Protein AF-0000000087672408 (afdb_homodimer)

Organism: NCBI:txid484088

Radius of gyration: 29.53 Å; Cα contacts (8 Å, |Δi|>4): 532; chains: 2; bounding box: 50×135×109 Å

Nearest PDB structures (foldseek):
  5wm9-assembly1_A  TM=6.943E-01  e=1.792E-05  Mycobacterium tuberculosis H37Rv
  4xk4-assembly2_D  TM=5.985E-01  e=1.433E-04  Escherichia coli K-12
  6mj1-assembly1_A-2  TM=5.632E-01  e=1.980E-04  Bacillus subtilis subsp. subtilis str. 168
  5nim-assembly1_A  TM=5.834E-01  e=3.447E-04  Mycobacterium tuberculosis
  5fgl-assembly1_A  TM=5.519E-01  e=1.501E-04  Pseudomonas putida S16

Solvent-accessible surface area (backbone atoms only — not comparable to full-atom values): 23145 Å² total; per-residue (Å²): 134,86,82,76,78,76,76,78,72,71,76,76,69,76,67,70,52,67,68,58,50,50,52,48,46,55,49,48,52,49,37,40,51,52,24,40,50,51,45,39,61,72,48,35,76,62,76,66,41,62,65,55,29,18,61,62,37,71,49,63,53,65,53,42,39,71,75,34,66,30,65,68,36,43,40,27,47,55,20,42,49,64,40,67,44,53,55,61,61,42,55,82,67,63,71,81,67,77,67,83,42,37,23,52,44,50,40,51,51,51,54,51,47,48,53,51,50,69,71,25,70,54,59,46,50,50,55,48,39,40,39,73,41,74,45,70,66,44,50,44,21,47,52,27,28,22,50,40,50,52,51,47,52,54,64,70,41,65,87,50,56,64,48,90,92,54,59,57,66,44,40,50,21,43,54,51,25,13,47,53,34,39,50,37,11,22,74,36,66,26,30,36,72,70,34,62,39,74,46,72,68,33,45,49,50,44,48,51,31,53,41,46,36,38,39,31,57,39,90,134,88,80,77,75,75,75,77,71,71,76,76,68,74,66,70,51,66,67,56,52,50,52,46,46,54,49,49,52,47,37,39,52,51,24,40,51,51,45,38,61,74,49,34,74,63,75,66,41,61,66,53,30,16,61,63,36,70,50,64,54,66,53,42,38,72,75,34,65,30,66,67,37,42,41,28,47,54,19,30,48,56,30,47,52,52,49,80,66,40,62,84,69,60,73,81,70,73,66,83,41,37,23,52,44,50,40,51,51,50,55,50,48,48,53,51,49,70,72,27,69,56,59,45,51,51,55,49,39,40,40,73,40,73,44,70,66,44,48,45,22,48,52,29,26,24,50,29,43,51,51,47,51,53,62,70,41,64,86,50,56,63,48,91,93,54,58,54,66,44,39,50,21,43,53,52,24,14,47,53,35,39,49,38,12,21,74,36,67,26,30,37,72,70,36,62,37,74,45,72,69,33,44,50,50,45,48,51,32,51,41,48,37,38,40,32,56,41,90

InterPro domains:
  IPR001647 DNA-binding HTH domain, TetR-type [PF00440] (32-78)
  IPR001647 DNA-binding HTH domain, TetR-type [PR00455] (32-45)
  IPR001647 DNA-binding HTH domain, TetR-type [PR00455] (53-76)
  IPR001647 DNA-binding HTH domain, TetR-type [PS50977] (26-86)
  IPR009057 Homedomain-like superfamily [SSF46689] (21-90)
  IPR036271 Tetracyclin repressor-like, C-terminal domain superfamily [SSF48498] (105-217)
  IPR050109 HTH-type, TetR-like transcriptional regulator [PTHR30055] (18-184)

Sequence (438 aa):
MPNAIAVLEKPLDGRANPEKRVRDRAGTERAILDAAKRLLAKEGFQGFGINAVARGAGCDKQLIYRYYGGLDGLVEAIGADLGGWVKERIPEDAGGMFLLTYGDLMERLIVLFIEALRDDPLMRKIVAWEISENTEQVRRLSEARAKALALWIDRMRGSLTAPKGVDAVAVNAVLIAAVQHMVLSSATSGQCAGLSLKSQKDWEKATVAVKRIVRGIYGMPNAIAVLEKPLDGRANPEKRVRDRAGTERAILDAAKRLLAKEGFQGFGINAVARGAGCDKQLIYRYYGGLDGLVEAIGADLGGWVKERIPEDAGGMFLLTYGDLMERLIVLFIEALRDDPLMRKIVAWEISENTEQVRRLSEARAKALALWIDRMRGSLTAPKGVDAVAVNAVLIAAVQHMVLSSATSGQCAGLSLKSQKDWEKATVAVKRIVRGIYG

pLDDT: mean 84.76, std 17.06, range [32.09, 98.5]

Foldseek 3Di:
DDPPPPPPPPPCPVPPDPVVVVVVLVLLVVLLLVLLLVCCLVQNCNVSALVSSCVSSVHDSVSCCVPQVGPLSSLLVNLLPLDVQCVVQVPLPPDPDPPPALLSQLLVSLVSLLVSCLPDSSVLVLLVCLVVPDDPSSVSSNVSNVVSVVVVSVVSCVPHDFDPPDDCVVVVVVSSVVSSVQSNCCVPPQADPPQGNPDPVSVVVVSVVSSVVSVVRRD/DDDPPPPPPPPCPVPPDPVVVVVVLVLLLVLLLVLLLVCCLVQNVNVSALVSSCVSSVHDSVSCCVPQVGPLSSLLVNLLVVLCLLVVQVPPPPDPPPPPAPLSQLLVSLVSLLVSCLPDSSNLVLLVCLVVPDDPSSVSSVVSNVVNNVVSSVVSCVPHDFDPPDDCVVVSVVSSVVSSVQSNCCVPPQADPPQGNPDPVSVVVVSVVSSVVSVVRRD

Secondary structure (DSSP, 8-state):
-----------------HHHHHHHHHHHHHHHHHHHHHHHHHHTTTT--HHHHHHHHTS-THHHHHHHSSHHHHHHHHHH---TTHHHHS-TT--S----SHHHHHHHHHHHHHHHHHT-HHHHHHHHHHTT---HHHHHHHHHHHHHHHHHHHHHHTT--PPTT--HHHHHHHHHHHHHHHHHHHHHHSEETTEE-SSHHHHHHHHHHHHHHHHHHH-/-----------------HHHHHHHHHHHHHHHHHHHHHHHHHHTTTT--HHHHHHHHTS-THHHHHHHSSHHHHHHHHHHHHHHHHHHHS-TT--S----SHHHHHHHHHHHHHHHHHT-HHHHHHHHHHTT---HHHHHHHHHHHHHHHHHHHHHHTT--PPTT--HHHHHHHHHHHHHHHHHHHHHHSEETTEE-SSHHHHHHHHHHHHHHHHHHH-

Structure (mmCIF, N/CA/C/O backbone):
data_AF-0000000087672408-model_v1
#
loop_
_entity.id
_entity.type
_entity.pdbx_description
1 polymer 'TetR family transcriptional regulator'
#
loop_
_atom_site.group_PDB
_atom_site.id
_atom_site.type_symbol
_atom_site.label_atom_id
_atom_site.label_alt_id
_atom_site.label_comp_id
_atom_site.label_asym_id
_atom_site.label_entity_id
_atom_site.label_seq_id
_atom_site.pdbx_PDB_ins_code
_atom_site.Cartn_x
_atom_site.Cartn_y
_atom_site.Cartn_z
_atom_site.occupancy
_atom_site.B_iso_or_equiv
_atom_site.auth_seq_id
_atom_site.auth_comp_id
_atom_site.auth_asym_id
_atom_site.auth_atom_id
_atom_site.pdbx_PDB_model_num
ATOM 1 N N . MET A 1 1 ? -21.594 -68.688 -55.156 1 32.41 1 MET A N 1
ATOM 2 C CA . MET A 1 1 ? -21.297 -68.625 -53.719 1 32.41 1 MET A CA 1
ATOM 3 C C . MET A 1 1 ? -21.188 -67.188 -53.25 1 32.41 1 MET A C 1
ATOM 5 O O . MET A 1 1 ? -20.438 -66.375 -53.844 1 32.41 1 MET A O 1
ATOM 9 N N . PRO A 1 2 ? -22.234 -66.5 -52.594 1 39.28 2 PRO A N 1
ATOM 10 C CA . PRO A 1 2 ? -22.422 -65.125 -52.219 1 39.28 2 PRO A CA 1
ATOM 11 C C . PRO A 1 2 ? -21.344 -64.625 -51.25 1 39.28 2 PRO A C 1
ATOM 13 O O . PRO A 1 2 ? -20.953 -65.312 -50.344 1 39.28 2 PRO A O 1
ATOM 16 N N . ASN A 1 3 ? -20.328 -63.844 -51.594 1 39.97 3 ASN A N 1
ATOM 17 C CA . ASN A 1 3 ? -19.234 -63.188 -50.906 1 39.97 3 ASN A CA 1
ATOM 18 C C . ASN A 1 3 ? -19.719 -62.312 -49.75 1 39.97 3 ASN A C 1
ATOM 20 O O . ASN A 1 3 ? -20.406 -61.312 -49.969 1 39.97 3 ASN A O 1
ATOM 24 N N . ALA A 1 4 ? -20.062 -62.875 -48.531 1 41.72 4 ALA A N 1
ATOM 25 C CA . ALA A 1 4 ? -20.438 -62.25 -47.281 1 41.72 4 ALA A CA 1
ATOM 26 C C . ALA A 1 4 ? -19.453 -61.156 -46.906 1 41.72 4 ALA A C 1
ATOM 28 O O . ALA A 1 4 ? -18.281 -61.406 -46.625 1 41.72 4 ALA A O 1
ATOM 29 N N . ILE A 1 5 ? -19.453 -59.969 -47.438 1 41.22 5 ILE A N 1
ATOM 30 C CA . ILE A 1 5 ? -18.703 -58.781 -47 1 41.22 5 ILE A CA 1
ATOM 31 C C . ILE A 1 5 ? -18.906 -58.594 -45.5 1 41.22 5 ILE A C 1
ATOM 33 O O . ILE A 1 5 ? -20.031 -58.344 -45.031 1 41.22 5 ILE A O 1
ATOM 37 N N . ALA A 1 6 ? -18.172 -59.281 -44.562 1 45.06 6 ALA A N 1
ATOM 38 C CA . ALA A 1 6 ? -18.109 -59.031 -43.125 1 45.06 6 ALA A CA 1
ATOM 39 C C . ALA A 1 6 ? -17.969 -57.531 -42.812 1 45.06 6 ALA A C 1
ATOM 41 O O . ALA A 1 6 ? -16.984 -56.906 -43.219 1 45.06 6 ALA A O 1
ATOM 42 N N . VAL A 1 7 ? -19.016 -56.75 -42.656 1 40.19 7 VAL A N 1
ATOM 43 C CA . VAL A 1 7 ? -19.016 -55.406 -42.125 1 40.19 7 VAL A CA 1
ATOM 44 C C . VAL A 1 7 ? -18.344 -55.406 -40.75 1 40.19 7 VAL A C 1
ATOM 46 O O . VAL A 1 7 ? -18.812 -56.062 -39.812 1 40.19 7 VAL A O 1
ATOM 49 N N . LEU A 1 8 ? -17.016 -55.469 -40.562 1 40.38 8 LEU A N 1
ATOM 50 C CA . LEU A 1 8 ? -16.297 -55.25 -39.312 1 40.38 8 LEU A CA 1
ATOM 51 C C . LEU A 1 8 ? -16.922 -54.062 -38.562 1 40.38 8 LEU A C 1
ATOM 53 O O . LEU A 1 8 ? -16.891 -52.938 -39.031 1 40.38 8 LEU A O 1
ATOM 57 N N . GLU A 1 9 ? -17.984 -54.25 -37.75 1 40.19 9 GLU A N 1
ATOM 58 C CA . GLU A 1 9 ? -18.5 -53.281 -36.844 1 40.19 9 GLU A CA 1
ATOM 59 C C . GLU A 1 9 ? -17.391 -52.688 -35.969 1 40.19 9 GLU A C 1
ATOM 61 O O . GLU A 1 9 ? -16.656 -53.438 -35.312 1 40.19 9 GLU A O 1
ATOM 66 N N . LYS A 1 10 ? -16.781 -51.594 -36.312 1 48.91 10 LYS A N 1
ATOM 67 C CA . LYS A 1 10 ? -15.961 -50.844 -35.375 1 48.91 10 LYS A CA 1
ATOM 68 C C . LYS A 1 10 ? -16.594 -50.781 -34 1 48.91 10 LYS A C 1
ATOM 70 O O . LYS A 1 10 ? -17.766 -50.406 -33.844 1 48.91 10 LYS A O 1
ATOM 75 N N . PRO A 1 11 ? -16.156 -51.625 -33.125 1 44.75 11 PRO A N 1
ATOM 76 C CA . PRO A 1 11 ? -16.766 -51.469 -31.781 1 44.75 11 PRO A CA 1
ATOM 77 C C . PRO A 1 11 ? -16.875 -50 -31.359 1 44.75 11 PRO A C 1
ATOM 79 O O . PRO A 1 11 ? -15.961 -49.219 -31.578 1 44.75 11 PRO A O 1
ATOM 82 N N . LEU A 1 12 ? -18.094 -49.406 -31.359 1 42.47 12 LEU A N 1
ATOM 83 C CA . LEU A 1 12 ? -18.406 -48.156 -30.703 1 42.47 12 LEU A CA 1
ATOM 84 C C . LEU A 1 12 ? -17.844 -48.125 -29.281 1 42.47 12 LEU A C 1
ATOM 86 O O . LEU A 1 12 ? -18.531 -48.5 -28.328 1 42.47 12 LEU A O 1
ATOM 90 N N . ASP A 1 13 ? -16.859 -48.844 -28.953 1 44.31 13 ASP A N 1
ATOM 91 C CA . ASP A 1 13 ? -16.453 -48.656 -27.562 1 44.31 13 ASP A CA 1
ATOM 92 C C . ASP A 1 13 ? -16.391 -47.188 -27.203 1 44.31 13 ASP A C 1
ATOM 94 O O . ASP A 1 13 ? -15.57 -46.438 -27.75 1 44.31 13 ASP A O 1
ATOM 98 N N . GLY A 1 14 ? -17.594 -46.438 -27.078 1 44 14 GLY A N 1
ATOM 99 C CA . GLY A 1 14 ? -17.844 -45.125 -26.531 1 44 14 GLY A CA 1
ATOM 100 C C . GLY A 1 14 ? -16.875 -44.719 -25.438 1 44 14 GLY A C 1
ATOM 101 O O . GLY A 1 14 ? -17.172 -43.875 -24.609 1 44 14 GLY A O 1
ATOM 102 N N . ARG A 1 15 ? -16.031 -45.531 -25.062 1 52.34 15 ARG A N 1
ATOM 103 C CA . ARG A 1 15 ? -15.047 -45.062 -24.109 1 52.34 15 ARG A CA 1
ATOM 104 C C . ARG A 1 15 ? -14.297 -43.844 -24.641 1 52.34 15 ARG A C 1
ATOM 106 O O . ARG A 1 15 ? -13.586 -43.938 -25.641 1 52.34 15 ARG A O 1
ATOM 113 N N . ALA A 1 16 ? -14.992 -42.781 -24.359 1 56.34 16 ALA A N 1
ATOM 114 C CA . ALA A 1 16 ? -14.32 -41.531 -24.734 1 56.34 16 ALA A CA 1
ATOM 115 C C . ALA A 1 16 ? -12.812 -41.656 -24.562 1 56.34 16 ALA A C 1
ATOM 117 O O . ALA A 1 16 ? -12.336 -42.312 -23.656 1 56.34 16 ALA A O 1
ATOM 118 N N . ASN A 1 17 ? -12.062 -41.406 -25.469 1 62.94 17 ASN A N 1
ATOM 119 C CA . ASN A 1 17 ? -10.609 -41.312 -25.516 1 62.94 17 ASN A CA 1
ATOM 120 C C . ASN A 1 17 ? -10.062 -40.562 -24.297 1 62.94 17 ASN A C 1
ATOM 122 O O . ASN A 1 17 ? -10.477 -39.438 -24 1 62.94 17 ASN A O 1
ATOM 126 N N . PRO A 1 18 ? -9.367 -41.344 -23.375 1 71.62 18 PRO A N 1
ATOM 127 C CA . PRO A 1 18 ? -8.828 -40.75 -22.156 1 71.62 18 PRO A CA 1
ATOM 128 C C . PRO A 1 18 ? -8.234 -39.344 -22.406 1 71.62 18 PRO A C 1
ATOM 130 O O . PRO A 1 18 ? -8.367 -38.469 -21.578 1 71.62 18 PRO A O 1
ATOM 133 N N . GLU A 1 19 ? -7.488 -39.188 -23.344 1 68.75 19 GLU A N 1
ATOM 134 C CA . GLU A 1 19 ? -6.922 -37.875 -23.672 1 68.75 19 GLU A CA 1
ATOM 135 C C . GLU A 1 19 ? -8.023 -36.844 -23.875 1 68.75 19 GLU A C 1
ATOM 137 O O . GLU A 1 19 ? -7.879 -35.688 -23.469 1 68.75 19 GLU A O 1
ATOM 142 N N . LYS A 1 20 ? -9.055 -37.156 -24.609 1 67 20 LYS A N 1
ATOM 143 C CA . LYS A 1 20 ? -10.18 -36.25 -24.828 1 67 20 LYS A CA 1
ATOM 144 C C . LYS A 1 20 ? -10.852 -35.875 -23.516 1 67 20 LYS A C 1
ATOM 146 O O . LYS A 1 20 ? -11.25 -34.719 -23.328 1 67 20 LYS A O 1
ATOM 151 N N . ARG A 1 21 ? -10.898 -36.844 -22.609 1 67.31 21 ARG A N 1
ATOM 152 C CA . ARG A 1 21 ? -11.508 -36.594 -21.297 1 67.31 21 ARG A CA 1
ATOM 153 C C . ARG A 1 21 ? -10.68 -35.625 -20.484 1 67.31 21 ARG A C 1
ATOM 155 O O . ARG A 1 21 ? -11.227 -34.75 -19.828 1 67.31 21 ARG A O 1
ATOM 162 N N . VAL A 1 22 ? -9.391 -35.906 -20.547 1 68.19 22 VAL A N 1
ATOM 163 C CA . VAL A 1 22 ? -8.492 -35 -19.844 1 68.19 22 VAL A CA 1
ATOM 164 C C . VAL A 1 22 ? -8.602 -33.594 -20.422 1 68.19 22 VAL A C 1
ATOM 166 O O . VAL A 1 22 ? -8.641 -32.625 -19.688 1 68.19 22 VAL A O 1
ATOM 169 N N . ARG A 1 23 ? -8.609 -33.5 -21.656 1 72.06 23 ARG A N 1
ATOM 170 C CA . ARG A 1 23 ? -8.734 -32.219 -22.328 1 72.06 23 ARG A CA 1
ATOM 171 C C . ARG A 1 23 ? -10.07 -31.547 -22.016 1 72.06 23 ARG A C 1
ATOM 173 O O . ARG A 1 23 ? -10.148 -30.344 -21.812 1 72.06 23 ARG A O 1
ATOM 180 N N . ASP A 1 24 ? -10.93 -32.375 -21.891 1 77.56 24 ASP A N 1
ATOM 181 C CA . ASP A 1 24 ? -12.266 -31.891 -21.562 1 77.56 24 ASP A CA 1
ATOM 182 C C . ASP A 1 24 ? -12.32 -31.375 -20.125 1 77.56 24 ASP A C 1
ATOM 184 O O . ASP A 1 24 ? -12.906 -30.328 -19.859 1 77.56 24 ASP A O 1
ATOM 188 N N . ARG A 1 25 ? -11.516 -32.125 -19.312 1 84.38 25 ARG A N 1
ATOM 189 C CA . ARG A 1 25 ? -11.469 -31.734 -17.906 1 84.38 25 ARG A CA 1
ATOM 190 C C . ARG A 1 25 ? -10.758 -30.391 -17.75 1 84.38 25 ARG A C 1
ATOM 192 O O . ARG A 1 25 ? -11.25 -29.5 -17.047 1 84.38 25 ARG A O 1
ATOM 199 N N . ALA A 1 26 ? -9.617 -30.344 -18.375 1 87.94 26 ALA A N 1
ATOM 200 C CA . ALA A 1 26 ? -8.836 -29.109 -18.312 1 87.94 26 ALA A CA 1
ATOM 201 C C . ALA A 1 26 ? -9.633 -27.922 -18.859 1 87.94 26 ALA A C 1
ATOM 203 O O . ALA A 1 26 ? -9.578 -26.828 -18.312 1 87.94 26 ALA A O 1
ATOM 204 N N . GLY A 1 27 ? -10.312 -28.172 -19.828 1 91.19 27 GLY A N 1
ATOM 205 C CA . GLY A 1 27 ? -11.148 -27.141 -20.406 1 91.19 27 GLY A CA 1
ATOM 206 C C . GLY A 1 27 ? -12.25 -26.656 -19.469 1 91.19 27 GLY A C 1
ATOM 207 O O . GLY A 1 27 ? -12.492 -25.453 -19.344 1 91.19 27 GLY A O 1
ATOM 208 N N . THR A 1 28 ? -12.859 -27.625 -18.875 1 92.88 28 THR A N 1
ATOM 209 C CA . THR A 1 28 ? -13.938 -27.297 -17.953 1 92.88 28 THR A CA 1
ATOM 210 C C . THR A 1 28 ? -13.398 -26.562 -16.734 1 92.88 28 THR A C 1
ATOM 212 O O . THR A 1 28 ? -14.008 -25.594 -16.266 1 92.88 28 THR A O 1
ATOM 215 N N . GLU A 1 29 ? -12.297 -27.047 -16.25 1 94.56 29 GLU A N 1
ATOM 216 C CA . GLU A 1 29 ? -11.664 -26.391 -15.125 1 94.56 29 GLU A CA 1
ATOM 217 C C . GLU A 1 29 ? -11.344 -24.922 -15.438 1 94.56 29 GLU A C 1
ATOM 219 O O . GLU A 1 29 ? -11.625 -24.031 -14.641 1 94.56 29 GLU A O 1
ATOM 224 N N . ARG A 1 30 ? -10.812 -24.719 -16.578 1 93 30 ARG A N 1
ATOM 225 C CA . ARG A 1 30 ? -10.484 -23.375 -17.016 1 93 30 ARG A CA 1
ATOM 226 C C . ARG A 1 30 ? -11.742 -22.516 -17.188 1 93 30 ARG A C 1
ATOM 228 O O . ARG A 1 30 ? -11.758 -21.344 -16.797 1 93 30 ARG A O 1
ATOM 235 N N . ALA A 1 31 ? -12.719 -23.109 -17.719 1 95.25 31 ALA A N 1
ATOM 236 C CA . ALA A 1 31 ? -13.969 -22.391 -17.906 1 95.25 31 ALA A CA 1
ATOM 237 C C . ALA A 1 31 ? -14.562 -21.953 -16.578 1 95.25 31 ALA A C 1
ATOM 239 O O . ALA A 1 31 ? -15.078 -20.844 -16.453 1 95.25 31 ALA A O 1
ATOM 240 N N . ILE A 1 32 ? -14.484 -22.828 -15.633 1 96.44 32 ILE A N 1
ATOM 241 C CA . ILE A 1 32 ? -15.008 -22.531 -14.305 1 96.44 32 ILE A CA 1
ATOM 242 C C . ILE A 1 32 ? -14.203 -21.391 -13.68 1 96.44 32 ILE A C 1
ATOM 244 O O . ILE A 1 32 ? -14.781 -20.438 -13.164 1 96.44 32 ILE A O 1
ATOM 248 N N . LEU A 1 33 ? -12.93 -21.516 -13.789 1 95.31 33 LEU A N 1
ATOM 249 C CA . LEU A 1 33 ? -12.062 -20.5 -13.203 1 95.31 33 LEU A CA 1
ATOM 250 C C . LEU A 1 33 ? -12.289 -19.156 -13.875 1 95.31 33 LEU A C 1
ATOM 252 O O . LEU A 1 33 ? -12.391 -18.125 -13.195 1 95.31 33 LEU A O 1
ATOM 256 N N . ASP A 1 34 ? -12.391 -19.141 -15.148 1 94.38 34 ASP A N 1
ATOM 257 C CA . ASP A 1 34 ? -12.602 -17.906 -15.906 1 94.38 34 ASP A CA 1
ATOM 258 C C . ASP A 1 34 ? -13.945 -17.281 -15.547 1 94.38 34 ASP A C 1
ATOM 260 O O . ASP A 1 34 ? -14.031 -16.062 -15.383 1 94.38 34 ASP A O 1
ATOM 264 N N . ALA A 1 35 ? -14.938 -18.094 -15.414 1 95.94 35 ALA A N 1
ATOM 265 C CA . ALA A 1 35 ? -16.266 -17.594 -15.039 1 95.94 35 ALA A CA 1
ATOM 266 C C . ALA A 1 35 ? -16.25 -16.984 -13.641 1 95.94 35 ALA A C 1
ATOM 268 O O . ALA A 1 35 ? -16.859 -15.945 -13.398 1 95.94 35 ALA A O 1
ATOM 269 N N . ALA A 1 36 ? -15.57 -17.688 -12.773 1 95.81 36 ALA A N 1
ATOM 270 C CA . ALA A 1 36 ? -15.461 -17.188 -11.406 1 95.81 36 ALA A CA 1
ATOM 271 C C . ALA A 1 36 ? -14.75 -15.844 -11.359 1 95.81 36 ALA A C 1
ATOM 273 O O . ALA A 1 36 ? -15.195 -14.922 -10.664 1 95.81 36 ALA A O 1
ATOM 274 N N . LYS A 1 37 ? -13.68 -15.711 -12.094 1 94.12 37 LYS A N 1
ATOM 275 C CA . LYS A 1 37 ? -12.93 -14.461 -12.156 1 94.12 37 LYS A CA 1
ATOM 276 C C . LYS A 1 37 ? -13.781 -13.336 -12.742 1 94.12 37 LYS A C 1
ATOM 278 O O . LYS A 1 37 ? -13.766 -12.211 -12.234 1 94.12 37 LYS A O 1
ATOM 283 N N . ARG A 1 38 ? -14.492 -13.641 -13.727 1 94.38 38 ARG A N 1
ATOM 284 C CA . ARG A 1 38 ? -15.375 -12.648 -14.336 1 94.38 38 ARG A CA 1
ATOM 285 C C . ARG A 1 38 ? -16.438 -12.18 -13.359 1 94.38 38 ARG A C 1
ATOM 287 O O . ARG A 1 38 ? -16.719 -10.984 -13.258 1 94.38 38 ARG A O 1
ATOM 294 N N . LEU A 1 39 ? -17.016 -13.141 -12.648 1 94.62 39 LEU A N 1
ATOM 295 C CA . LEU A 1 39 ? -18.031 -12.82 -11.664 1 94.62 39 LEU A CA 1
ATOM 296 C C . LEU A 1 39 ? -17.469 -11.953 -10.547 1 94.62 39 LEU A C 1
ATOM 298 O O . LEU A 1 39 ? -18.078 -10.969 -10.133 1 94.62 39 LEU A O 1
ATOM 302 N N . LEU A 1 40 ? -16.344 -12.352 -10.141 1 93 40 LEU A N 1
ATOM 303 C CA . LEU A 1 40 ? -15.688 -11.609 -9.07 1 93 40 LEU A CA 1
ATOM 304 C C . LEU A 1 40 ? -15.359 -10.188 -9.516 1 93 40 LEU A C 1
ATOM 306 O O . LEU A 1 40 ? -15.531 -9.234 -8.758 1 93 40 LEU A O 1
ATOM 310 N N . ALA A 1 41 ? -14.875 -10.078 -10.727 1 91.38 41 ALA A N 1
ATOM 311 C CA . ALA A 1 41 ? -14.539 -8.773 -11.289 1 91.38 41 ALA A CA 1
ATOM 312 C C . ALA A 1 41 ? -15.766 -7.879 -11.375 1 91.38 41 ALA A C 1
ATOM 314 O O . ALA A 1 41 ? -15.688 -6.68 -11.102 1 91.38 41 ALA A O 1
ATOM 315 N N . LYS A 1 42 ? -16.828 -8.453 -11.664 1 91.44 42 LYS A N 1
ATOM 316 C CA . LYS A 1 42 ? -18.047 -7.703 -11.93 1 91.44 42 LYS A CA 1
ATOM 317 C C . LYS A 1 42 ? -18.797 -7.395 -10.641 1 91.44 42 LYS A C 1
ATOM 319 O O . LYS A 1 42 ? -19.25 -6.266 -10.43 1 91.44 42 LYS A O 1
ATOM 324 N N . GLU A 1 43 ? -18.922 -8.391 -9.719 1 90.31 43 GLU A N 1
ATOM 325 C CA . GLU A 1 43 ? -19.859 -8.258 -8.602 1 90.31 43 GLU A CA 1
ATOM 326 C C . GLU A 1 43 ? -19.125 -8.281 -7.262 1 90.31 43 GLU A C 1
ATOM 328 O O . GLU A 1 43 ? -19.719 -8.031 -6.215 1 90.31 43 GLU A O 1
ATOM 333 N N . GLY A 1 44 ? -17.906 -8.531 -7.355 1 89.06 44 GLY A N 1
ATOM 334 C CA . GLY A 1 44 ? -17.234 -8.789 -6.09 1 89.06 44 GLY A CA 1
ATOM 335 C C . GLY A 1 44 ? -17.734 -10.047 -5.398 1 89.06 44 GLY A C 1
ATOM 336 O O . GLY A 1 44 ? -18.219 -10.969 -6.055 1 89.06 44 GLY A O 1
ATOM 337 N N . PHE A 1 45 ? -17.531 -10.023 -4.129 1 87.88 45 PHE A N 1
ATOM 338 C CA . PHE A 1 45 ? -17.922 -11.227 -3.406 1 87.88 45 PHE A CA 1
ATOM 339 C C . PHE A 1 45 ? -19.422 -11.203 -3.1 1 87.88 45 PHE A C 1
ATOM 341 O O . PHE A 1 45 ? -19.984 -12.211 -2.666 1 87.88 45 PHE A O 1
ATOM 348 N N . GLN A 1 46 ? -19.859 -9.906 -3.418 1 84.44 46 GLN A N 1
ATOM 349 C CA . GLN A 1 46 ? -21.312 -9.844 -3.318 1 84.44 46 GLN A CA 1
ATOM 350 C C . GLN A 1 46 ? -21.969 -10.648 -4.438 1 84.44 46 GLN A C 1
ATOM 352 O O . GLN A 1 46 ? -21.719 -10.406 -5.617 1 84.44 46 GLN A O 1
ATOM 357 N N . GLY A 1 47 ? -22.547 -11.836 -4.211 1 85.25 47 GLY A N 1
ATOM 358 C CA . GLY A 1 47 ? -23.219 -12.688 -5.188 1 85.25 47 GLY A CA 1
ATOM 359 C C . GLY A 1 47 ? -22.328 -13.805 -5.711 1 85.25 47 GLY A C 1
ATOM 360 O O . GLY A 1 47 ? -22.688 -14.477 -6.68 1 85.25 47 GLY A O 1
ATOM 361 N N . PHE A 1 48 ? -21.141 -13.703 -5.254 1 92.81 48 PHE A N 1
ATOM 362 C CA . PHE A 1 48 ? -20.219 -14.773 -5.625 1 92.81 48 PHE A CA 1
ATOM 363 C C . PHE A 1 48 ? -20.656 -16.094 -5.008 1 92.81 48 PHE A C 1
ATOM 365 O O . PHE A 1 48 ? -20.234 -16.453 -3.904 1 92.81 48 PHE A O 1
ATOM 372 N N . GLY A 1 49 ? -21.5 -16.828 -5.789 1 94.62 49 GLY A N 1
ATOM 373 C CA . GLY A 1 49 ? -22.047 -18.094 -5.324 1 94.62 49 GLY A CA 1
ATOM 374 C C . GLY A 1 49 ? -21.828 -19.234 -6.301 1 94.62 49 GLY A C 1
ATOM 375 O O . GLY A 1 49 ? -21.531 -19.016 -7.477 1 94.62 49 GLY A O 1
ATOM 376 N N . ILE A 1 50 ? -22.016 -20.375 -5.773 1 96.38 50 ILE A N 1
ATOM 377 C CA . ILE A 1 50 ? -21.766 -21.594 -6.535 1 96.38 50 ILE A CA 1
ATOM 378 C C . ILE A 1 50 ? -22.672 -21.641 -7.758 1 96.38 50 ILE A C 1
ATOM 380 O O . ILE A 1 50 ? -22.25 -22.016 -8.852 1 96.38 50 ILE A O 1
ATOM 384 N N . ASN A 1 51 ? -23.906 -21.25 -7.605 1 97.12 51 ASN A N 1
ATOM 385 C CA . ASN A 1 51 ? -24.844 -21.281 -8.711 1 97.12 51 ASN A CA 1
ATOM 386 C C . ASN A 1 51 ? -24.516 -20.234 -9.773 1 97.12 51 ASN A C 1
ATOM 388 O O . ASN A 1 51 ? -24.609 -20.516 -10.969 1 97.12 51 ASN A O 1
ATOM 392 N N . ALA A 1 52 ? -24.141 -19.172 -9.375 1 96.94 52 ALA A N 1
ATOM 393 C CA . ALA A 1 52 ? -23.797 -18.094 -10.297 1 96.94 52 ALA A CA 1
ATOM 394 C C . ALA A 1 52 ? -22.562 -18.453 -11.125 1 96.94 52 ALA A C 1
ATOM 396 O O . ALA A 1 52 ? -22.531 -18.219 -12.336 1 96.94 52 ALA A O 1
ATOM 397 N N . VAL A 1 53 ? -21.594 -19.016 -10.477 1 97.38 53 VAL A N 1
ATOM 398 C CA . VAL A 1 53 ? -20.375 -19.438 -11.172 1 97.38 53 VAL A CA 1
ATOM 399 C C . VAL A 1 53 ? -20.719 -20.547 -12.172 1 97.38 53 VAL A C 1
ATOM 401 O O . VAL A 1 53 ? -20.266 -20.516 -13.32 1 97.38 53 VAL A O 1
ATOM 404 N N . ALA A 1 54 ? -21.484 -21.5 -11.711 1 97.62 54 ALA A N 1
ATOM 405 C CA . ALA A 1 54 ? -21.875 -22.609 -12.578 1 97.62 54 ALA A CA 1
ATOM 406 C C . ALA A 1 54 ? -22.609 -22.109 -13.812 1 97.62 54 ALA A C 1
ATOM 408 O O . ALA A 1 54 ? -22.328 -22.547 -14.938 1 97.62 54 ALA A O 1
ATOM 409 N N . ARG A 1 55 ? -23.484 -21.2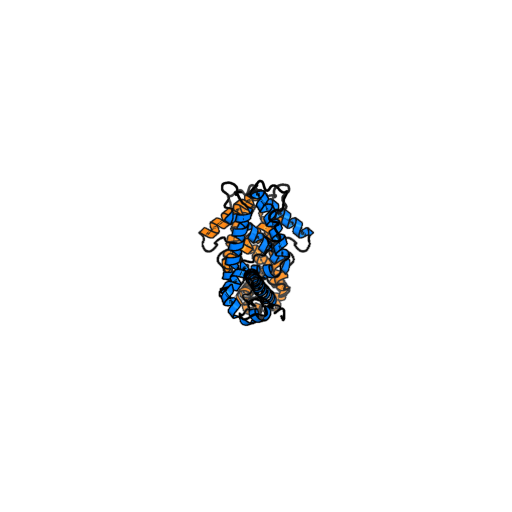03 -13.633 1 96.81 55 ARG A N 1
ATOM 410 C CA . ARG A 1 55 ? -24.219 -20.594 -14.742 1 96.81 55 ARG A CA 1
ATOM 411 C C . ARG A 1 55 ? -23.266 -19.891 -15.711 1 96.81 55 ARG A C 1
ATOM 413 O O . ARG A 1 55 ? -23.391 -20.047 -16.938 1 96.81 55 ARG A O 1
ATOM 420 N N . GLY A 1 56 ? -22.359 -19.234 -15.227 1 96.38 56 GLY A N 1
ATOM 421 C CA . GLY A 1 56 ? -21.406 -18.516 -16.047 1 96.38 56 GLY A CA 1
ATOM 422 C C . GLY A 1 56 ? -20.484 -19.438 -16.828 1 96.38 56 GLY A C 1
ATOM 423 O O . GLY A 1 56 ? -20.062 -19.125 -17.938 1 96.38 56 GLY A O 1
ATOM 424 N N . ALA A 1 57 ? -20.188 -20.547 -16.234 1 96.88 57 ALA A N 1
ATOM 425 C CA . ALA A 1 57 ? -19.281 -21.516 -16.859 1 96.88 57 ALA A CA 1
ATOM 426 C C . ALA A 1 57 ? -20.047 -22.469 -17.766 1 96.88 57 ALA A C 1
ATOM 428 O O . ALA A 1 57 ? -19.438 -23.219 -18.547 1 96.88 57 ALA A O 1
ATOM 429 N N . GLY A 1 58 ? -21.312 -22.422 -17.656 1 96.44 58 GLY A N 1
ATOM 430 C CA . GLY A 1 58 ? -22.125 -23.328 -18.453 1 96.44 58 GLY A CA 1
ATOM 431 C C . GLY A 1 58 ? -21.953 -24.781 -18.047 1 96.44 58 GLY A C 1
ATOM 432 O O . GLY A 1 58 ? -21.859 -25.656 -18.922 1 96.44 58 GLY A O 1
ATOM 433 N N . CYS A 1 59 ? -21.875 -25.016 -16.797 1 95.69 59 CYS A N 1
ATOM 434 C CA . CYS A 1 59 ? -21.656 -26.391 -16.344 1 95.69 59 CYS A CA 1
ATOM 435 C C . CYS A 1 59 ? -22.484 -26.672 -15.094 1 95.69 59 CYS A C 1
ATOM 437 O O . CYS A 1 59 ? -23.125 -25.781 -14.539 1 95.69 59 CYS A O 1
ATOM 439 N N . ASP A 1 60 ? -22.531 -27.938 -14.766 1 95.56 60 ASP A N 1
ATOM 440 C CA . ASP A 1 60 ? -23.172 -28.359 -13.516 1 95.56 60 ASP A CA 1
ATOM 441 C C . ASP A 1 60 ? -22.344 -27.938 -12.305 1 95.56 60 ASP A C 1
ATOM 443 O O . ASP A 1 60 ? -21.125 -28.062 -12.305 1 95.56 60 ASP A O 1
ATOM 447 N N . LYS A 1 61 ? -23.062 -27.453 -11.234 1 96.19 61 LYS A N 1
ATOM 448 C CA . LYS A 1 61 ? -22.375 -26.969 -10.039 1 96.19 61 LYS A CA 1
ATOM 449 C C . LYS A 1 61 ? -21.609 -28.109 -9.359 1 96.19 61 LYS A C 1
ATOM 451 O O . LYS A 1 61 ? -20.625 -27.859 -8.672 1 96.19 61 LYS A O 1
ATOM 456 N N . GLN A 1 62 ? -21.969 -29.344 -9.57 1 96.88 62 GLN A N 1
ATOM 457 C CA . GLN A 1 62 ? -21.281 -30.484 -8.992 1 96.88 62 GLN A CA 1
ATOM 458 C C . GLN A 1 62 ? -19.828 -30.562 -9.469 1 96.88 62 GLN A C 1
ATOM 460 O O . GLN A 1 62 ? -18.969 -31.078 -8.758 1 96.88 62 GLN A O 1
ATOM 465 N N . LEU A 1 63 ? -19.578 -30.016 -10.633 1 96.5 63 LEU A N 1
ATOM 466 C CA . LEU A 1 63 ? -18.234 -30.031 -11.18 1 96.5 63 LEU A CA 1
ATOM 467 C C . LEU A 1 63 ? -17.312 -29.094 -10.414 1 96.5 63 LEU A C 1
ATOM 469 O O . LEU A 1 63 ? -16.109 -29.312 -10.32 1 96.5 63 LEU A O 1
ATOM 473 N N . ILE A 1 64 ? -17.891 -28.047 -9.789 1 97.31 64 ILE A N 1
ATOM 474 C CA . ILE A 1 64 ? -17.109 -27.141 -8.961 1 97.31 64 ILE A CA 1
ATOM 475 C C . ILE A 1 64 ? -16.641 -27.844 -7.695 1 97.31 64 ILE A C 1
ATOM 477 O O . ILE A 1 64 ? -15.508 -27.688 -7.258 1 97.31 64 ILE A O 1
ATOM 481 N N . TYR A 1 65 ? -17.516 -28.672 -7.195 1 96.94 65 TYR A N 1
ATOM 482 C CA . TYR A 1 65 ? -17.141 -29.469 -6.023 1 96.94 65 TYR A CA 1
ATOM 483 C C . TYR A 1 65 ? -16.125 -30.531 -6.383 1 96.94 65 TYR A C 1
ATOM 485 O O . TYR A 1 65 ? -15.172 -30.766 -5.629 1 96.94 65 TYR A O 1
ATOM 493 N N . ARG A 1 66 ? -16.328 -31.094 -7.48 1 96.44 66 ARG A N 1
ATOM 494 C CA . ARG A 1 66 ? -15.438 -32.156 -7.918 1 96.44 66 ARG A CA 1
ATOM 495 C C . ARG A 1 66 ? -14.031 -31.625 -8.188 1 96.44 66 ARG A C 1
ATOM 497 O O . ARG A 1 66 ? -13.039 -32.219 -7.766 1 96.44 66 ARG A O 1
ATOM 504 N N . TYR A 1 67 ? -13.961 -30.484 -8.867 1 96.12 67 TYR A N 1
ATOM 505 C CA . TYR A 1 67 ? -12.68 -30 -9.359 1 96.12 67 TYR A CA 1
ATOM 506 C C . TYR A 1 67 ? -12.008 -29.094 -8.344 1 96.12 67 TYR A C 1
ATOM 508 O O . TYR A 1 67 ? -10.773 -29.062 -8.242 1 96.12 67 TYR A O 1
ATOM 516 N N . TYR A 1 68 ? -12.805 -28.359 -7.516 1 96.69 68 TYR A N 1
ATOM 517 C CA . TYR A 1 68 ? -12.211 -27.344 -6.645 1 96.69 68 TYR A CA 1
ATOM 518 C C . TYR A 1 68 ? -12.586 -27.594 -5.188 1 96.69 68 TYR A C 1
ATOM 520 O O . TYR A 1 68 ? -12.094 -26.906 -4.289 1 96.69 68 TYR A O 1
ATOM 528 N N . GLY A 1 69 ? -13.438 -28.547 -4.973 1 96.5 69 GLY A N 1
ATOM 529 C CA . GLY A 1 69 ? -13.859 -28.812 -3.607 1 96.5 69 GLY A CA 1
ATOM 530 C C . GLY A 1 69 ? -14.844 -27.781 -3.08 1 96.5 69 GLY A C 1
ATOM 531 O O . GLY A 1 69 ? -14.93 -27.562 -1.87 1 96.5 69 GLY A O 1
ATOM 532 N N . GLY A 1 70 ? -15.461 -27.016 -4.035 1 96.56 70 GLY A N 1
ATOM 533 C CA . GLY A 1 70 ? -16.438 -26.016 -3.633 1 96.56 70 GLY A CA 1
ATOM 534 C C . GLY A 1 70 ? -15.945 -24.594 -3.844 1 96.56 70 GLY A C 1
ATOM 535 O O . GLY A 1 70 ? -14.945 -24.359 -4.523 1 96.56 70 GLY A O 1
ATOM 536 N N . LEU A 1 71 ? -16.703 -23.703 -3.262 1 94.81 71 LEU A N 1
ATOM 537 C CA . LEU A 1 71 ? -16.438 -22.281 -3.498 1 94.81 71 LEU A CA 1
ATOM 538 C C . LEU A 1 71 ? -15.125 -21.859 -2.842 1 94.81 71 LEU A C 1
ATOM 540 O O . LEU A 1 71 ? -14.383 -21.062 -3.4 1 94.81 71 LEU A O 1
ATOM 544 N N . ASP A 1 72 ? -14.859 -22.469 -1.705 1 94.81 72 ASP A N 1
ATOM 545 C CA . ASP A 1 72 ? -13.633 -22.125 -1 1 94.81 72 ASP A CA 1
ATOM 546 C C . ASP A 1 72 ? -12.398 -22.516 -1.818 1 94.81 72 ASP A C 1
ATOM 548 O O . ASP A 1 72 ? -11.469 -21.719 -1.968 1 94.81 72 ASP A O 1
ATOM 552 N N . GLY A 1 73 ? -12.453 -23.656 -2.322 1 95.88 73 GLY A N 1
ATOM 553 C CA . GLY A 1 73 ? -11.367 -24.109 -3.18 1 95.88 73 GLY A CA 1
ATOM 554 C C . GLY A 1 73 ? -11.234 -23.281 -4.453 1 95.88 73 GLY A C 1
ATOM 555 O O . GLY A 1 73 ? -10.125 -23.047 -4.93 1 95.88 73 GLY A O 1
ATOM 556 N N . LEU A 1 74 ? -12.359 -22.875 -4.941 1 95.75 74 LEU A N 1
ATOM 557 C CA . LEU A 1 74 ? -12.352 -22.031 -6.141 1 95.75 74 LEU A CA 1
ATOM 558 C C . LEU A 1 74 ? -11.734 -20.672 -5.852 1 95.75 74 LEU A C 1
ATOM 560 O O . LEU A 1 74 ? -10.961 -20.156 -6.656 1 95.75 74 LEU A O 1
ATOM 564 N N . VAL A 1 75 ? -11.992 -20.141 -4.711 1 94.25 75 VAL A N 1
ATOM 565 C CA . VAL A 1 75 ? -11.414 -18.859 -4.285 1 94.25 75 VAL A CA 1
ATOM 566 C C . VAL A 1 75 ? -9.898 -19 -4.164 1 94.25 75 VAL A C 1
ATOM 568 O O . VAL A 1 75 ? -9.148 -18.125 -4.621 1 94.25 75 VAL A O 1
ATOM 571 N N . GLU A 1 76 ? -9.445 -20.078 -3.637 1 94.06 76 GLU A N 1
ATOM 572 C CA . GLU A 1 76 ? -8.016 -20.328 -3.529 1 94.06 76 GLU A CA 1
ATOM 573 C C . GLU A 1 76 ? -7.367 -20.438 -4.906 1 94.06 76 GLU A C 1
ATOM 575 O O . GLU A 1 76 ? -6.262 -19.938 -5.125 1 94.06 76 GLU A O 1
ATOM 580 N N . ALA A 1 77 ? -8.102 -21.062 -5.766 1 93.44 77 ALA A N 1
ATOM 581 C CA . ALA A 1 77 ? -7.59 -21.219 -7.125 1 93.44 77 ALA A CA 1
ATOM 582 C C . ALA A 1 77 ? -7.461 -19.875 -7.82 1 93.44 77 ALA A C 1
ATOM 584 O O . ALA A 1 77 ? -6.516 -19.641 -8.578 1 93.44 77 ALA A O 1
ATOM 585 N N . ILE A 1 78 ? -8.383 -19.016 -7.602 1 92.06 78 ILE A N 1
ATOM 586 C CA . ILE A 1 78 ? -8.289 -17.656 -8.156 1 92.06 78 ILE A CA 1
ATOM 587 C C . ILE A 1 78 ? -7.043 -16.969 -7.617 1 92.06 78 ILE A C 1
ATOM 589 O O . ILE A 1 78 ? -6.285 -16.359 -8.383 1 92.06 78 ILE A O 1
ATOM 593 N N . GLY A 1 79 ? -6.867 -17.062 -6.312 1 89.81 79 GLY A N 1
ATOM 594 C CA . GLY A 1 79 ? -5.703 -16.453 -5.691 1 89.81 79 GLY A CA 1
ATOM 595 C C . GLY A 1 79 ? -4.391 -17 -6.215 1 89.81 79 GLY A C 1
ATOM 596 O O . GLY A 1 79 ? -3.42 -16.266 -6.379 1 89.81 79 GLY A O 1
ATOM 597 N N . ALA A 1 80 ? -4.461 -18.266 -6.402 1 88.31 80 ALA A N 1
ATOM 598 C CA . ALA A 1 80 ? -3.248 -18.938 -6.852 1 88.31 80 ALA A CA 1
ATOM 599 C C . ALA A 1 80 ? -2.98 -18.656 -8.328 1 88.31 80 ALA A C 1
ATOM 601 O O . ALA A 1 80 ? -1.868 -18.875 -8.82 1 88.31 80 ALA A O 1
ATOM 602 N N . ASP A 1 81 ? -4.094 -18.344 -8.867 1 81 81 ASP A N 1
ATOM 603 C CA . ASP A 1 81 ? -3.947 -18.062 -10.297 1 81 81 ASP A CA 1
ATOM 604 C C . ASP A 1 81 ? -3.369 -16.672 -10.531 1 81 81 ASP A C 1
ATOM 606 O O . ASP A 1 81 ? -4.086 -15.758 -10.945 1 81 81 ASP A O 1
ATOM 610 N N . LEU A 1 82 ? -2.428 -16.375 -9.602 1 58 82 LEU A N 1
ATOM 611 C CA . LEU A 1 82 ? -1.666 -15.141 -9.711 1 58 82 LEU A CA 1
ATOM 612 C C . LEU A 1 82 ? -1.408 -14.781 -11.172 1 58 82 LEU A C 1
ATOM 614 O O . LEU A 1 82 ? -1.081 -13.633 -11.484 1 58 82 LEU A O 1
ATOM 618 N N . GLY A 1 83 ? -2.031 -15.148 -12.164 1 50.44 83 GLY A N 1
ATOM 619 C CA . GLY A 1 83 ? -1.738 -15.102 -13.586 1 50.44 83 GLY A CA 1
ATOM 620 C C . GLY A 1 83 ? -0.707 -16.125 -14.016 1 50.44 83 GLY A C 1
ATOM 621 O O . GLY A 1 83 ? 0.214 -16.453 -13.258 1 50.44 83 GLY A O 1
ATOM 622 N N . GLY A 1 84 ? -0.842 -17.281 -14.938 1 48.28 84 GLY A N 1
ATOM 623 C CA . GLY A 1 84 ? -0.096 -17.188 -16.188 1 48.28 84 GLY A CA 1
ATOM 624 C C . GLY A 1 84 ? 0.541 -15.82 -16.375 1 48.28 84 GLY A C 1
ATOM 625 O O . GLY A 1 84 ? 0.945 -15.477 -17.5 1 48.28 84 GLY A O 1
ATOM 626 N N . TRP A 1 85 ? 0.092 -14.906 -15.484 1 47.53 85 TRP A N 1
ATOM 627 C CA . TRP A 1 85 ? 0.45 -13.492 -15.555 1 47.53 85 TRP A CA 1
ATOM 628 C C . TRP A 1 85 ? 1.96 -13.305 -15.445 1 47.53 85 TRP A C 1
ATOM 630 O O . TRP A 1 85 ? 2.58 -12.688 -16.312 1 47.53 85 TRP A O 1
ATOM 640 N N . VAL A 1 86 ? 2.375 -13.711 -14.031 1 52.41 86 VAL A N 1
ATOM 641 C CA . VAL A 1 86 ? 3.828 -13.586 -13.992 1 52.41 86 VAL A CA 1
ATOM 642 C C . VAL A 1 86 ? 4.457 -14.586 -14.961 1 52.41 86 VAL A C 1
ATOM 644 O O . VAL A 1 86 ? 5.379 -14.25 -15.703 1 52.41 86 VAL A O 1
ATOM 647 N N . LYS A 1 87 ? 3.889 -15.727 -14.844 1 51.97 87 LYS A N 1
ATOM 648 C CA . LYS A 1 87 ? 4.449 -16.766 -15.703 1 51.97 87 LYS A CA 1
ATOM 649 C C . LYS A 1 87 ? 4.227 -16.438 -17.172 1 51.97 87 LYS A C 1
ATOM 651 O O . LYS A 1 87 ? 5.082 -16.703 -18.016 1 51.97 87 LYS A O 1
ATOM 656 N N . GLU A 1 88 ? 3.006 -16.156 -17.438 1 53.06 88 GLU A N 1
ATOM 657 C CA . GLU A 1 88 ? 2.719 -15.852 -18.828 1 53.06 88 GLU A CA 1
ATOM 658 C C . GLU A 1 88 ? 3.451 -14.586 -19.266 1 53.06 88 GLU A C 1
ATOM 660 O O . GLU A 1 88 ? 3.756 -14.414 -20.453 1 53.06 88 GLU A O 1
ATOM 665 N N . ARG A 1 89 ? 3.67 -13.844 -18.297 1 50.78 89 ARG A N 1
ATOM 666 C CA . ARG A 1 89 ? 4.293 -12.578 -18.672 1 50.78 89 ARG A CA 1
ATOM 667 C C . ARG A 1 89 ? 5.801 -12.625 -18.438 1 50.78 89 ARG A C 1
ATOM 669 O O . ARG A 1 89 ? 6.547 -11.844 -19.031 1 50.78 89 ARG A O 1
ATOM 676 N N . ILE A 1 90 ? 6.156 -13.422 -17.422 1 52.88 90 ILE A N 1
ATOM 677 C CA . ILE A 1 90 ? 7.598 -13.562 -17.234 1 52.88 90 ILE A CA 1
ATOM 678 C C . ILE A 1 90 ? 8.117 -14.734 -18.062 1 52.88 90 ILE A C 1
ATOM 680 O O . ILE A 1 90 ? 7.902 -15.898 -17.719 1 52.88 90 ILE A O 1
ATOM 684 N N . PRO A 1 91 ? 8.32 -14.5 -19.297 1 50.03 91 PRO A N 1
ATOM 685 C CA . PRO A 1 91 ? 8.852 -15.594 -20.109 1 50.03 91 PRO A CA 1
ATOM 686 C C . PRO A 1 91 ? 9.938 -16.391 -19.391 1 50.03 91 PRO A C 1
ATOM 688 O O . PRO A 1 91 ? 10.773 -15.82 -18.703 1 50.03 91 PRO A O 1
ATOM 691 N N . GLU A 1 92 ? 9.547 -17.578 -18.922 1 49.84 92 GLU A N 1
ATOM 692 C CA . GLU A 1 92 ? 10.57 -18.484 -18.391 1 49.84 92 GLU A CA 1
ATOM 693 C C . GLU A 1 92 ? 11.945 -18.156 -18.969 1 49.84 92 GLU A C 1
ATOM 695 O O . GLU A 1 92 ? 12.945 -18.203 -18.25 1 49.84 92 GLU A O 1
ATOM 700 N N . ASP A 1 93 ? 12.086 -18.703 -20.203 1 44.19 93 ASP A N 1
ATOM 701 C CA . ASP A 1 93 ? 13.312 -18.594 -21 1 44.19 93 ASP A CA 1
ATOM 702 C C . ASP A 1 93 ? 13.664 -17.125 -21.266 1 44.19 93 ASP A C 1
ATOM 704 O O . ASP A 1 93 ? 14.203 -16.797 -22.328 1 44.19 93 ASP A O 1
ATOM 708 N N . ALA A 1 94 ? 12.883 -16.281 -20.719 1 45.62 94 ALA A N 1
ATOM 709 C CA . ALA A 1 94 ? 13.383 -15.109 -21.422 1 45.62 94 ALA A CA 1
ATOM 710 C C . ALA A 1 94 ? 14.906 -15.117 -21.5 1 45.62 94 ALA A C 1
ATOM 712 O O . ALA A 1 94 ? 15.578 -15.133 -20.453 1 45.62 94 ALA A O 1
ATOM 713 N N . GLY A 1 95 ? 15.453 -15.82 -22.422 1 40.72 95 GLY A N 1
ATOM 714 C CA . GLY A 1 95 ? 16.734 -16.141 -23 1 40.72 95 GLY A CA 1
ATOM 715 C C . GLY A 1 95 ? 17.906 -15.508 -22.266 1 40.72 95 GLY A C 1
ATOM 716 O O . GLY A 1 95 ? 18.656 -16.188 -21.562 1 40.72 95 GLY A O 1
ATOM 717 N N . GLY A 1 96 ? 18.391 -14.266 -2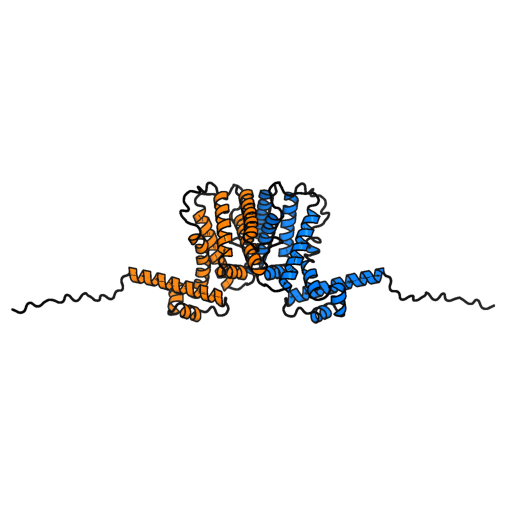2.891 1 42.91 96 GLY A N 1
ATOM 718 C CA . GLY A 1 96 ? 19.719 -13.688 -22.969 1 42.91 96 GLY A CA 1
ATOM 719 C C . GLY A 1 96 ? 20.156 -13 -21.688 1 42.91 96 GLY A C 1
ATOM 720 O O . GLY A 1 96 ? 21.234 -12.43 -21.609 1 42.91 96 GLY A O 1
ATOM 721 N N . MET A 1 97 ? 19.094 -12.602 -20.922 1 51.25 97 MET A N 1
ATOM 722 C CA . MET A 1 97 ? 19.734 -11.844 -19.844 1 51.25 97 MET A CA 1
ATOM 723 C C . MET A 1 97 ? 20.266 -12.773 -18.766 1 51.25 97 MET A C 1
ATOM 725 O O . MET A 1 97 ? 19.5 -13.523 -18.156 1 51.25 97 MET A O 1
ATOM 729 N N . PHE A 1 98 ? 21.328 -13.234 -18.906 1 58.19 98 PHE A N 1
ATOM 730 C CA . PHE A 1 98 ? 22.125 -13.93 -17.891 1 58.19 98 PHE A CA 1
ATOM 731 C C . PHE A 1 98 ? 21.922 -13.289 -16.516 1 58.19 98 PHE A C 1
ATOM 733 O O . PHE A 1 98 ? 22.297 -12.133 -16.312 1 58.19 98 PHE A O 1
ATOM 740 N N . LEU A 1 99 ? 20.75 -13.703 -15.734 1 74 99 LEU A N 1
ATOM 741 C CA . LEU A 1 99 ? 20.656 -13.289 -14.336 1 74 99 LEU A CA 1
ATOM 742 C C . LEU A 1 99 ? 21.828 -13.859 -13.523 1 74 99 LEU A C 1
ATOM 744 O O . LEU A 1 99 ? 21.938 -15.078 -13.375 1 74 99 LEU A O 1
ATOM 748 N N . LEU A 1 100 ? 22.703 -12.969 -13.219 1 79.69 100 LEU A N 1
ATOM 749 C CA . LEU A 1 100 ? 23.938 -13.391 -12.555 1 79.69 100 LEU A CA 1
ATOM 750 C C . LEU A 1 100 ? 23.781 -13.352 -11.039 1 79.69 100 LEU A C 1
ATOM 752 O O . LEU A 1 100 ? 24.453 -14.102 -10.32 1 79.69 100 LEU A O 1
ATOM 756 N N . THR A 1 101 ? 22.891 -12.461 -10.633 1 90.94 101 THR A N 1
ATOM 757 C CA . THR A 1 101 ? 22.766 -12.305 -9.188 1 90.94 101 THR A CA 1
ATOM 758 C C . THR A 1 101 ? 21.297 -12.266 -8.766 1 90.94 101 THR A C 1
ATOM 760 O O . THR A 1 101 ? 20.406 -12.125 -9.602 1 90.94 101 THR A O 1
ATOM 763 N N . TYR A 1 102 ? 21.078 -12.445 -7.555 1 92.88 102 TYR A N 1
ATOM 764 C CA . TYR A 1 102 ? 19.734 -12.297 -6.988 1 92.88 102 TYR A CA 1
ATOM 765 C C . TYR A 1 102 ? 19.188 -10.898 -7.23 1 92.88 102 TYR A C 1
ATOM 767 O O . TYR A 1 102 ? 17.984 -10.727 -7.469 1 92.88 102 TYR A O 1
ATOM 775 N N . GLY A 1 103 ? 20.062 -9.922 -7.223 1 93.06 103 GLY A N 1
ATOM 776 C CA . GLY A 1 103 ? 19.672 -8.547 -7.523 1 93.06 103 GLY A CA 1
ATOM 777 C C . GLY A 1 103 ? 19.156 -8.375 -8.938 1 93.06 103 GLY A C 1
ATOM 778 O O . GLY A 1 103 ? 18.141 -7.703 -9.156 1 93.06 103 GLY A O 1
ATOM 779 N N . ASP A 1 104 ? 19.844 -9.016 -9.867 1 90.88 104 ASP A N 1
ATOM 780 C CA . ASP A 1 104 ? 19.391 -8.984 -11.25 1 90.88 104 ASP A CA 1
ATOM 781 C C . ASP A 1 104 ? 17.984 -9.57 -11.383 1 90.88 104 ASP A C 1
ATOM 783 O O . ASP A 1 104 ? 17.125 -9.008 -12.078 1 90.88 104 ASP A O 1
ATOM 787 N N . LEU A 1 105 ? 17.875 -10.648 -10.719 1 88.5 105 LEU A N 1
ATOM 788 C CA . LEU A 1 105 ? 16.594 -11.344 -10.773 1 88.5 105 LEU A CA 1
ATOM 789 C C . LEU A 1 105 ? 15.469 -10.469 -10.203 1 88.5 105 LEU A C 1
ATOM 791 O O . LEU A 1 105 ? 14.445 -10.258 -10.859 1 88.5 105 LEU A O 1
ATOM 795 N N . MET A 1 106 ? 15.68 -9.914 -9.055 1 92.69 106 MET A N 1
ATOM 796 C CA . MET A 1 106 ? 14.633 -9.156 -8.375 1 92.69 106 MET A CA 1
ATOM 797 C C . MET A 1 106 ? 14.344 -7.852 -9.102 1 92.69 106 MET A C 1
ATOM 799 O O . MET A 1 106 ? 13.203 -7.387 -9.117 1 92.69 106 MET A O 1
ATOM 803 N N . GLU A 1 107 ? 15.344 -7.258 -9.672 1 93.06 107 GLU A N 1
ATOM 804 C CA . GLU A 1 107 ? 15.117 -6.078 -10.5 1 93.06 107 GLU A CA 1
ATOM 805 C C . GLU A 1 107 ? 14.172 -6.391 -11.656 1 93.06 107 GLU A C 1
ATOM 807 O O . GLU A 1 107 ? 13.227 -5.637 -11.922 1 93.06 107 GLU A O 1
ATOM 812 N N . ARG A 1 108 ? 14.43 -7.426 -12.25 1 88.75 108 ARG A N 1
ATOM 813 C CA . ARG A 1 108 ? 13.586 -7.828 -13.375 1 88.75 108 ARG A CA 1
ATOM 814 C C . ARG A 1 108 ? 12.18 -8.164 -12.906 1 88.75 108 ARG A C 1
ATOM 816 O O . ARG A 1 108 ? 11.195 -7.711 -13.5 1 88.75 108 ARG A O 1
ATOM 823 N N . LEU A 1 109 ? 12.078 -8.969 -11.898 1 87.56 109 LEU A N 1
ATOM 824 C CA . LEU A 1 109 ? 10.789 -9.438 -11.414 1 87.56 109 LEU A CA 1
ATOM 825 C C . LEU A 1 109 ? 9.93 -8.273 -10.938 1 87.56 109 LEU A C 1
ATOM 827 O O . LEU A 1 109 ? 8.711 -8.266 -11.125 1 87.56 109 LEU A O 1
ATOM 831 N N . ILE A 1 110 ? 10.523 -7.316 -10.32 1 92 110 ILE A N 1
ATOM 832 C CA . ILE A 1 110 ? 9.75 -6.223 -9.75 1 92 110 ILE A CA 1
ATOM 833 C C . ILE A 1 110 ? 9.172 -5.359 -10.867 1 92 110 ILE A C 1
ATOM 835 O O . ILE A 1 110 ? 8.055 -4.852 -10.758 1 92 110 ILE A O 1
ATOM 839 N N . VAL A 1 111 ? 9.945 -5.148 -11.945 1 91.38 111 VAL A N 1
ATOM 840 C CA . VAL A 1 111 ? 9.461 -4.395 -13.094 1 91.38 111 VAL A CA 1
ATOM 841 C C . VAL A 1 111 ? 8.281 -5.125 -13.734 1 91.38 111 VAL A C 1
ATOM 843 O O . VAL A 1 111 ? 7.258 -4.512 -14.039 1 91.38 111 VAL A O 1
ATOM 846 N N . LEU A 1 112 ? 8.445 -6.375 -13.828 1 86.69 112 LEU A N 1
ATOM 847 C CA . LEU A 1 112 ? 7.367 -7.188 -14.391 1 86.69 112 LEU A CA 1
ATOM 848 C C . LEU A 1 112 ? 6.137 -7.156 -13.492 1 86.69 112 LEU A C 1
ATOM 850 O O . LEU A 1 112 ? 5.008 -7.109 -13.984 1 86.69 112 LEU A O 1
ATOM 854 N N . PHE A 1 113 ? 6.363 -7.156 -12.234 1 88.81 113 PHE A N 1
ATOM 855 C CA . PHE A 1 113 ? 5.27 -7.105 -11.266 1 88.81 113 PHE A CA 1
ATOM 856 C C . PHE A 1 113 ? 4.52 -5.785 -11.367 1 88.81 113 PHE A C 1
ATOM 858 O O . PHE A 1 113 ? 3.285 -5.766 -11.359 1 88.81 113 PHE A O 1
ATOM 865 N N . ILE A 1 114 ? 5.238 -4.711 -11.508 1 93.94 114 ILE A N 1
ATOM 866 C CA . ILE A 1 114 ? 4.617 -3.4 -11.656 1 93.94 114 ILE A CA 1
ATOM 867 C C . ILE A 1 114 ? 3.709 -3.398 -12.883 1 93.94 114 ILE A C 1
ATOM 869 O O . ILE A 1 114 ? 2.537 -3.021 -12.797 1 93.94 114 ILE A O 1
ATOM 873 N N . GLU A 1 115 ? 4.203 -3.828 -13.992 1 90.5 115 GLU A N 1
ATOM 874 C CA . GLU A 1 115 ? 3.461 -3.82 -15.25 1 90.5 115 GLU A CA 1
ATOM 875 C C . GLU A 1 115 ? 2.238 -4.73 -15.18 1 90.5 115 GLU A C 1
ATOM 877 O O . GLU A 1 115 ? 1.145 -4.348 -15.594 1 90.5 115 GLU A O 1
ATOM 882 N N . ALA A 1 116 ? 2.447 -5.879 -14.648 1 87.25 116 ALA A N 1
ATOM 883 C CA . ALA A 1 116 ? 1.364 -6.852 -14.555 1 87.25 116 ALA A CA 1
ATOM 884 C C . ALA A 1 116 ? 0.22 -6.324 -13.695 1 87.25 116 ALA A C 1
ATOM 886 O O . ALA A 1 116 ? -0.951 -6.461 -14.055 1 87.25 116 ALA A O 1
ATOM 887 N N . LEU A 1 117 ? 0.56 -5.773 -12.609 1 91.31 117 LEU A N 1
ATOM 888 C CA . LEU A 1 117 ? -0.466 -5.281 -11.703 1 91.31 117 LEU A CA 1
ATOM 889 C C . LEU A 1 117 ? -1.175 -4.062 -12.281 1 91.31 117 LEU A C 1
ATOM 891 O O . LEU A 1 117 ? -2.393 -3.928 -12.148 1 91.31 117 LEU A O 1
ATOM 895 N N . ARG A 1 118 ? -0.427 -3.205 -12.906 1 92.88 118 ARG A N 1
ATOM 896 C CA . ARG A 1 118 ? -1.028 -2.033 -13.539 1 92.88 118 ARG A CA 1
ATOM 897 C C . ARG A 1 118 ? -2.029 -2.439 -14.609 1 92.88 118 ARG A C 1
ATOM 899 O O . ARG A 1 118 ? -3.049 -1.774 -14.805 1 92.88 118 ARG A O 1
ATOM 906 N N . ASP A 1 119 ? -1.821 -3.58 -15.219 1 89.62 119 ASP A N 1
ATOM 907 C CA . ASP A 1 119 ? -2.604 -3.975 -16.391 1 89.62 119 ASP A CA 1
ATOM 908 C C . ASP A 1 119 ? -3.705 -4.961 -16 1 89.62 119 ASP A C 1
ATOM 910 O O . ASP A 1 119 ? -4.422 -5.469 -16.875 1 89.62 119 ASP A O 1
ATOM 914 N N . ASP A 1 120 ? -3.906 -5.211 -14.781 1 89 120 ASP A N 1
ATOM 915 C CA . ASP A 1 120 ? -4.863 -6.227 -14.352 1 89 120 ASP A CA 1
ATOM 916 C C . ASP A 1 120 ? -5.852 -5.656 -13.336 1 89 120 ASP A C 1
ATOM 918 O O . ASP A 1 120 ? -5.629 -5.742 -12.125 1 89 120 ASP A O 1
ATOM 922 N N . PRO A 1 121 ? -6.984 -5.25 -13.797 1 91.38 121 PRO A N 1
ATOM 923 C CA . PRO A 1 121 ? -7.957 -4.617 -12.906 1 91.38 121 PRO A CA 1
ATOM 924 C C . PRO A 1 121 ? -8.5 -5.578 -11.852 1 91.38 121 PRO A C 1
ATOM 926 O O . PRO A 1 121 ? -8.812 -5.156 -10.734 1 91.38 121 PRO A O 1
ATOM 929 N N . LEU A 1 122 ? -8.648 -6.82 -12.203 1 89.75 122 LEU A N 1
ATOM 930 C CA . LEU A 1 122 ? -9.148 -7.766 -11.211 1 89.75 122 LEU A CA 1
ATOM 931 C C . LEU A 1 122 ? -8.133 -7.965 -10.086 1 89.75 122 LEU A C 1
ATOM 933 O O . LEU A 1 122 ? -8.5 -7.977 -8.914 1 89.75 122 LEU A O 1
ATOM 937 N N . MET A 1 123 ? -6.906 -8.078 -10.469 1 89.62 123 MET A N 1
ATOM 938 C CA . MET A 1 123 ? -5.879 -8.258 -9.445 1 89.62 123 MET A CA 1
ATOM 939 C C . MET A 1 123 ? -5.785 -7.031 -8.547 1 89.62 123 MET A C 1
ATOM 941 O O . MET A 1 123 ? -5.59 -7.156 -7.34 1 89.62 123 MET A O 1
ATOM 945 N N . ARG A 1 124 ? -5.895 -5.871 -9.148 1 92.25 124 ARG A N 1
ATOM 946 C CA . ARG A 1 124 ? -5.891 -4.66 -8.336 1 92.25 124 ARG A CA 1
ATOM 947 C C . ARG A 1 124 ? -7.055 -4.66 -7.352 1 92.25 124 ARG A C 1
ATOM 949 O O . ARG A 1 124 ? -6.895 -4.266 -6.191 1 92.25 124 ARG A O 1
ATOM 956 N N . LYS A 1 125 ? -8.156 -5.102 -7.777 1 90.88 125 LYS A N 1
ATOM 957 C CA . LYS A 1 125 ? -9.32 -5.199 -6.902 1 90.88 125 LYS A CA 1
ATOM 958 C C . LYS A 1 125 ? -9.078 -6.188 -5.766 1 90.88 125 LYS A C 1
ATOM 960 O O . LYS A 1 125 ? -9.43 -5.918 -4.613 1 90.88 125 LYS A O 1
ATOM 965 N N . ILE A 1 126 ? -8.492 -7.262 -6.105 1 89.5 126 ILE A N 1
ATOM 966 C CA . ILE A 1 126 ? -8.203 -8.297 -5.125 1 89.5 126 ILE A CA 1
ATOM 967 C C . ILE A 1 126 ? -7.223 -7.762 -4.082 1 89.5 126 ILE A C 1
ATOM 969 O O . ILE A 1 126 ? -7.441 -7.914 -2.877 1 89.5 126 ILE A O 1
ATOM 973 N N . VAL A 1 127 ? -6.188 -7.129 -4.527 1 92.38 127 VAL A N 1
ATOM 974 C CA . VAL A 1 127 ? -5.195 -6.578 -3.613 1 92.38 127 VAL A CA 1
ATOM 975 C C . VAL A 1 127 ? -5.844 -5.516 -2.729 1 92.38 127 VAL A C 1
ATOM 977 O O . VAL A 1 127 ? -5.547 -5.426 -1.535 1 92.38 127 VAL A O 1
ATOM 980 N N . ALA A 1 128 ? -6.684 -4.738 -3.299 1 92.19 128 ALA A N 1
ATOM 981 C CA . ALA A 1 128 ? -7.402 -3.734 -2.52 1 92.19 128 ALA A CA 1
ATOM 982 C C . ALA A 1 128 ? -8.258 -4.387 -1.437 1 92.19 128 ALA A C 1
ATOM 984 O O . ALA A 1 128 ? -8.305 -3.906 -0.302 1 92.19 128 ALA A O 1
ATOM 985 N N . TRP A 1 129 ? -8.938 -5.469 -1.759 1 90.56 129 TRP A N 1
ATOM 986 C CA . TRP A 1 129 ? -9.734 -6.195 -0.774 1 90.56 129 TRP A CA 1
ATOM 987 C C . TRP A 1 129 ? -8.859 -6.707 0.361 1 90.56 129 TRP A C 1
ATOM 989 O O . TRP A 1 129 ? -9.25 -6.672 1.527 1 90.56 129 TRP A O 1
ATOM 999 N N . GLU A 1 130 ? -7.652 -7.098 0.032 1 90.19 130 GLU A N 1
ATOM 1000 C CA . GLU A 1 130 ? -6.73 -7.68 1.002 1 90.19 130 GLU A CA 1
ATOM 1001 C C . GLU A 1 130 ? -6.363 -6.676 2.09 1 90.19 130 GLU A C 1
ATOM 1003 O O . GLU A 1 130 ? -5.969 -7.059 3.191 1 90.19 130 GLU A O 1
ATOM 1008 N N . ILE A 1 131 ? -6.539 -5.434 1.812 1 91.69 131 ILE A N 1
ATOM 1009 C CA . ILE A 1 131 ? -6.137 -4.441 2.807 1 91.69 131 ILE A CA 1
ATOM 1010 C C . ILE A 1 131 ? -7.375 -3.732 3.354 1 91.69 131 ILE A C 1
ATOM 1012 O O . ILE A 1 131 ? -7.258 -2.811 4.164 1 91.69 131 ILE A O 1
ATOM 1016 N N . SER A 1 132 ? -8.594 -4.133 2.967 1 88.44 132 SER A N 1
ATOM 1017 C CA . SER A 1 132 ? -9.766 -3.373 3.393 1 88.44 132 SER A CA 1
ATOM 1018 C C . SER A 1 132 ? -10.836 -4.285 3.98 1 88.44 132 SER A C 1
ATOM 1020 O O . SER A 1 132 ? -11.766 -3.818 4.645 1 88.44 132 SER A O 1
ATOM 1022 N N . GLU A 1 133 ? -10.742 -5.535 3.686 1 84.94 133 GLU A N 1
ATOM 1023 C CA . GLU A 1 133 ? -11.758 -6.488 4.129 1 84.94 133 GLU A CA 1
ATOM 1024 C C . GLU A 1 133 ? -11.133 -7.637 4.918 1 84.94 133 GLU A C 1
ATOM 1026 O O . GLU A 1 133 ? -10.055 -8.125 4.562 1 84.94 133 GLU A O 1
ATOM 1031 N N . ASN A 1 134 ? -11.812 -8.016 5.934 1 86.44 134 ASN A N 1
ATOM 1032 C CA . ASN A 1 134 ? -11.344 -9.141 6.734 1 86.44 134 ASN A CA 1
ATOM 1033 C C . ASN A 1 134 ? -12.336 -10.297 6.707 1 86.44 134 ASN A C 1
ATOM 1035 O O . ASN A 1 134 ? -12.734 -10.805 7.758 1 86.44 134 ASN A O 1
ATOM 1039 N N . THR A 1 135 ? -12.68 -10.703 5.547 1 89.62 135 THR A N 1
ATOM 1040 C CA . THR A 1 135 ? -13.57 -11.852 5.395 1 89.62 135 THR A CA 1
ATOM 1041 C C . THR A 1 135 ? -12.758 -13.125 5.164 1 89.62 135 THR A C 1
ATOM 1043 O O . THR A 1 135 ? -11.586 -13.062 4.797 1 89.62 135 THR A O 1
ATOM 1046 N N . GLU A 1 136 ? -13.391 -14.141 5.414 1 90.81 136 GLU A N 1
ATOM 1047 C CA . GLU A 1 136 ? -12.742 -15.43 5.199 1 90.81 136 GLU A CA 1
ATOM 1048 C C . GLU A 1 136 ? -12.352 -15.625 3.736 1 90.81 136 GLU A C 1
ATOM 1050 O O . GLU A 1 136 ? -11.289 -16.172 3.434 1 90.81 136 GLU A O 1
ATOM 1055 N N . GLN A 1 137 ? -13.195 -15.227 2.816 1 90.94 137 GLN A N 1
ATOM 1056 C CA . GLN A 1 137 ? -12.922 -15.367 1.39 1 90.94 137 GLN A CA 1
ATOM 1057 C C . GLN A 1 137 ? -11.672 -14.578 0.988 1 90.94 137 GLN A C 1
ATOM 1059 O O . GLN A 1 137 ? -10.812 -15.094 0.267 1 90.94 137 GLN A O 1
ATOM 1064 N N . VAL A 1 138 ? -11.578 -13.438 1.49 1 90.62 138 VAL A N 1
ATOM 1065 C CA . VAL A 1 138 ? -10.438 -12.586 1.166 1 90.62 138 VAL A CA 1
ATOM 1066 C C . VAL A 1 138 ? -9.164 -13.172 1.787 1 90.62 138 VAL A C 1
ATOM 1068 O O . VAL A 1 138 ? -8.102 -13.156 1.164 1 90.62 138 VAL A O 1
ATOM 1071 N N . ARG A 1 139 ? -9.32 -13.688 2.959 1 90.25 139 ARG A N 1
ATOM 1072 C CA . ARG A 1 139 ? -8.172 -14.305 3.621 1 90.25 139 ARG A CA 1
ATOM 1073 C C . ARG A 1 139 ? -7.652 -15.5 2.828 1 90.25 139 ARG A C 1
ATOM 1075 O O . ARG A 1 139 ? -6.445 -15.633 2.617 1 90.25 139 ARG A O 1
ATOM 1082 N N . ARG A 1 140 ? -8.539 -16.266 2.412 1 90.31 140 ARG A N 1
ATOM 1083 C CA . ARG A 1 140 ? -8.18 -17.438 1.616 1 90.31 140 ARG A CA 1
ATOM 1084 C C . ARG A 1 140 ? -7.508 -17.031 0.311 1 90.31 140 ARG A C 1
ATOM 1086 O O . ARG A 1 140 ? -6.508 -17.625 -0.095 1 90.31 140 ARG A O 1
ATOM 1093 N N . LEU A 1 141 ? -8.078 -16.078 -0.29 1 90.62 141 LEU A N 1
ATOM 1094 C CA . LEU A 1 141 ? -7.527 -15.555 -1.533 1 90.62 141 LEU A CA 1
ATOM 1095 C C . LEU A 1 141 ? -6.121 -15.016 -1.316 1 90.62 141 LEU A C 1
ATOM 1097 O O . LEU A 1 141 ? -5.203 -15.336 -2.078 1 90.62 141 LEU A O 1
ATOM 1101 N N . SER A 1 142 ? -5.961 -14.297 -0.311 1 88.31 142 SER A N 1
ATOM 1102 C CA . SER A 1 142 ? -4.688 -13.656 0.004 1 88.31 142 SER A CA 1
ATOM 1103 C C . SER A 1 142 ? -3.604 -14.688 0.295 1 88.31 142 SER A C 1
ATOM 1105 O O . SER A 1 142 ? -2.477 -14.562 -0.188 1 88.31 142 SER A O 1
ATOM 1107 N N . GLU A 1 143 ? -3.938 -15.617 1.057 1 89.12 143 GLU A N 1
ATOM 1108 C CA . GLU A 1 143 ? -2.982 -16.656 1.413 1 89.12 143 GLU A CA 1
ATOM 1109 C C . GLU A 1 143 ? -2.553 -17.453 0.185 1 89.12 143 GLU A C 1
ATOM 1111 O O . GLU A 1 143 ? -1.372 -17.766 0.024 1 89.12 143 GLU A O 1
ATOM 1116 N N . ALA A 1 144 ? -3.541 -17.781 -0.61 1 90.12 144 ALA A N 1
ATOM 1117 C CA . ALA A 1 144 ? -3.234 -18.516 -1.837 1 90.12 144 ALA A CA 1
ATOM 1118 C C . ALA A 1 144 ? -2.338 -17.688 -2.758 1 90.12 144 ALA A C 1
ATOM 1120 O O . ALA A 1 144 ? -1.4 -18.219 -3.357 1 90.12 144 ALA A O 1
ATOM 1121 N N . ARG A 1 145 ? -2.658 -16.438 -2.838 1 88.69 145 ARG A N 1
ATOM 1122 C CA . ARG A 1 145 ? -1.866 -15.547 -3.676 1 88.69 145 ARG A CA 1
ATOM 1123 C C . ARG A 1 145 ? -0.443 -15.414 -3.143 1 88.69 145 ARG A C 1
ATOM 1125 O O . ARG A 1 145 ? 0.519 -15.461 -3.912 1 88.69 145 ARG A O 1
ATOM 1132 N N . ALA A 1 146 ? -0.288 -15.242 -1.881 1 86.5 146 ALA A N 1
ATOM 1133 C CA . ALA A 1 146 ? 1.027 -15.125 -1.258 1 86.5 146 ALA A CA 1
ATOM 1134 C C . ALA A 1 146 ? 1.857 -16.375 -1.485 1 86.5 146 ALA A C 1
ATOM 1136 O O . ALA A 1 146 ? 3.049 -16.297 -1.792 1 86.5 146 ALA A O 1
ATOM 1137 N N . LYS A 1 147 ? 1.225 -17.469 -1.324 1 87.44 147 LYS A N 1
ATOM 1138 C CA . LYS A 1 147 ? 1.902 -18.734 -1.539 1 87.44 147 LYS A CA 1
ATOM 1139 C C . LYS A 1 147 ? 2.338 -18.891 -2.994 1 87.44 147 LYS A C 1
ATOM 1141 O O . LYS A 1 147 ? 3.457 -19.328 -3.268 1 87.44 147 LYS A O 1
ATOM 1146 N N . ALA A 1 148 ? 1.435 -18.562 -3.863 1 86.06 148 ALA A N 1
ATOM 1147 C CA . ALA A 1 148 ? 1.753 -18.641 -5.285 1 86.06 148 ALA A CA 1
ATOM 1148 C C . ALA A 1 148 ? 2.914 -17.719 -5.641 1 86.06 148 ALA A C 1
ATOM 1150 O O . ALA A 1 148 ? 3.797 -18.094 -6.418 1 86.06 148 ALA A O 1
ATOM 1151 N N . LEU A 1 149 ? 2.959 -16.531 -5.078 1 83.56 149 LEU A N 1
ATOM 1152 C CA . LEU A 1 149 ? 4.031 -15.578 -5.316 1 83.56 149 LEU A CA 1
ATOM 1153 C C . LEU A 1 149 ? 5.359 -16.109 -4.785 1 83.56 149 LEU A C 1
ATOM 1155 O O . LEU A 1 149 ? 6.391 -15.992 -5.453 1 83.56 149 LEU A O 1
ATOM 1159 N N . ALA A 1 150 ? 5.324 -16.641 -3.662 1 84.44 150 ALA A N 1
ATOM 1160 C CA . ALA A 1 150 ? 6.523 -17.203 -3.055 1 84.44 150 ALA A CA 1
ATOM 1161 C C . ALA A 1 150 ? 7.078 -18.359 -3.9 1 84.44 150 ALA A C 1
ATOM 1163 O O . ALA A 1 150 ? 8.289 -18.438 -4.125 1 84.44 150 ALA A O 1
ATOM 1164 N N . LEU A 1 151 ? 6.195 -19.188 -4.336 1 83 151 LEU A N 1
ATOM 1165 C CA . LEU A 1 151 ? 6.605 -20.312 -5.164 1 83 151 LEU A CA 1
ATOM 1166 C C . LEU A 1 151 ? 7.172 -19.828 -6.496 1 83 151 LEU A C 1
ATOM 1168 O O . LEU A 1 151 ? 8.141 -20.391 -7.008 1 83 151 LEU A O 1
ATOM 1172 N N . TRP A 1 152 ? 6.562 -18.859 -6.977 1 79.94 152 TRP A N 1
ATOM 1173 C CA . TRP A 1 152 ? 7.043 -18.281 -8.227 1 79.94 152 TRP A CA 1
ATOM 1174 C C . TRP A 1 152 ? 8.445 -17.703 -8.055 1 79.94 152 TRP A C 1
ATOM 1176 O O . TRP A 1 152 ? 9.336 -17.984 -8.859 1 79.94 152 TRP A O 1
ATOM 1186 N N . ILE A 1 153 ? 8.703 -16.938 -7.09 1 83.56 153 ILE A N 1
ATOM 1187 C CA . ILE A 1 153 ? 10.016 -16.359 -6.816 1 83.56 153 ILE A CA 1
ATOM 1188 C C . ILE A 1 153 ? 11.039 -17.484 -6.613 1 83.56 153 ILE A C 1
ATOM 1190 O O . ILE A 1 153 ? 12.164 -17.406 -7.105 1 83.56 153 ILE A O 1
ATOM 1194 N N . ASP A 1 154 ? 10.617 -18.484 -5.938 1 84.38 154 ASP A N 1
ATOM 1195 C CA . ASP A 1 154 ? 11.492 -19.625 -5.684 1 84.38 154 ASP A CA 1
ATOM 1196 C C . ASP A 1 154 ? 11.883 -20.312 -6.984 1 84.38 154 ASP A C 1
ATOM 1198 O O . ASP A 1 154 ? 13.047 -20.688 -7.176 1 84.38 154 ASP A O 1
ATOM 1202 N N . ARG A 1 155 ? 10.938 -20.453 -7.812 1 81.06 155 ARG A N 1
ATOM 1203 C CA . ARG A 1 155 ? 11.195 -21.078 -9.102 1 81.06 155 ARG A CA 1
ATOM 1204 C C . ARG A 1 155 ? 12.125 -20.219 -9.953 1 81.06 155 ARG A C 1
ATOM 1206 O O . ARG A 1 155 ? 13.047 -20.75 -10.594 1 81.06 155 ARG A O 1
ATOM 1213 N N . MET A 1 156 ? 11.945 -18.938 -9.93 1 82 156 MET A N 1
ATOM 1214 C CA . MET A 1 156 ? 12.711 -18.031 -10.766 1 82 156 MET A CA 1
ATOM 1215 C C . MET A 1 156 ? 14.133 -17.875 -10.25 1 82 156 MET A C 1
ATOM 1217 O O . MET A 1 156 ? 15.07 -17.672 -11.031 1 82 156 MET A O 1
ATOM 1221 N N . ARG A 1 157 ? 14.289 -17.938 -8.992 1 86.06 157 ARG A N 1
ATOM 1222 C CA . ARG A 1 157 ? 15.602 -17.609 -8.438 1 86.06 157 ARG A CA 1
ATOM 1223 C C . ARG A 1 157 ? 16.594 -18.734 -8.68 1 86.06 157 ARG A C 1
ATOM 1225 O O . ARG A 1 157 ? 17.812 -18.516 -8.695 1 86.06 157 ARG A O 1
ATOM 1232 N N . GLY A 1 158 ? 16.047 -20.016 -8.914 1 82.25 158 GLY A N 1
ATOM 1233 C CA . GLY A 1 158 ? 16.984 -21.109 -9.07 1 82.25 158 GLY A CA 1
ATOM 1234 C C . GLY A 1 158 ? 17.984 -21.219 -7.938 1 82.25 158 GLY A C 1
ATOM 1235 O O . GLY A 1 158 ? 17.609 -21.281 -6.766 1 82.25 158 GLY A O 1
ATOM 1236 N N . SER A 1 159 ? 19.266 -21.062 -8.312 1 88.12 159 SER A N 1
ATOM 1237 C CA . SER A 1 159 ? 20.312 -21.219 -7.309 1 88.12 159 SER A CA 1
ATOM 1238 C C . SER A 1 159 ? 20.734 -19.859 -6.762 1 88.12 159 SER A C 1
ATOM 1240 O O . SER A 1 159 ? 21.578 -19.781 -5.859 1 88.12 159 SER A O 1
ATOM 1242 N N . LEU A 1 160 ? 20.141 -18.844 -7.273 1 90.56 160 LEU A N 1
ATOM 1243 C CA . LEU A 1 160 ? 20.516 -17.5 -6.816 1 90.56 160 LEU A CA 1
ATOM 1244 C C . LEU A 1 160 ? 20.078 -17.281 -5.375 1 90.56 160 LEU A C 1
ATOM 1246 O O . LEU A 1 160 ? 18.984 -17.719 -4.98 1 90.56 160 LEU A O 1
ATOM 1250 N N . THR A 1 161 ? 21.047 -16.672 -4.656 1 92.56 161 THR A N 1
ATOM 1251 C CA . THR A 1 161 ? 20.719 -16.359 -3.264 1 92.56 161 THR A CA 1
ATOM 1252 C C . THR A 1 161 ? 20.891 -14.875 -2.98 1 92.56 161 THR A C 1
ATOM 1254 O O . THR A 1 161 ? 21.672 -14.195 -3.643 1 92.56 161 THR A O 1
ATOM 1257 N N . ALA A 1 162 ? 20.078 -14.461 -2.033 1 94.5 162 ALA A N 1
ATOM 1258 C CA . ALA A 1 162 ? 20.25 -13.086 -1.571 1 94.5 162 ALA A CA 1
ATOM 1259 C C . ALA A 1 162 ? 21.594 -12.898 -0.896 1 94.5 162 ALA A C 1
ATOM 1261 O O . ALA A 1 162 ? 22.188 -13.859 -0.405 1 94.5 162 ALA A O 1
ATOM 1262 N N . PRO A 1 163 ? 22.078 -11.641 -0.924 1 94.88 163 PRO A N 1
ATOM 1263 C CA . PRO A 1 163 ? 23.328 -11.383 -0.218 1 94.88 163 PRO A CA 1
ATOM 1264 C C . PRO A 1 163 ? 23.266 -11.781 1.255 1 94.88 163 PRO A C 1
ATOM 1266 O O . PRO A 1 163 ? 22.188 -11.773 1.858 1 94.88 163 PRO A O 1
ATOM 1269 N N . LYS A 1 164 ? 24.484 -12.086 1.797 1 93.38 164 LYS A N 1
ATOM 1270 C CA . LYS A 1 164 ? 24.578 -12.484 3.197 1 93.38 164 LYS A CA 1
ATOM 1271 C C . LYS A 1 164 ? 24 -11.414 4.117 1 93.38 164 LYS A C 1
ATOM 1273 O O . LYS A 1 164 ? 24.25 -10.219 3.918 1 93.38 164 LYS A O 1
ATOM 1278 N N . GLY A 1 165 ? 23.188 -11.82 5.016 1 93.38 165 GLY A N 1
ATOM 1279 C CA . GLY A 1 165 ? 22.656 -10.914 6.02 1 93.38 165 GLY A CA 1
ATOM 1280 C C . GLY A 1 165 ? 21.344 -10.273 5.617 1 93.38 165 GLY A C 1
ATOM 1281 O O . GLY A 1 165 ? 20.703 -9.594 6.418 1 93.38 165 GLY A O 1
ATOM 1282 N N . VAL A 1 166 ? 20.938 -10.531 4.406 1 95.69 166 VAL A N 1
ATOM 1283 C CA . VAL A 1 166 ? 19.688 -9.938 3.951 1 95.69 166 VAL A CA 1
ATOM 1284 C C . VAL A 1 166 ? 18.547 -10.961 4.078 1 95.69 166 VAL A C 1
ATOM 1286 O O . VAL A 1 166 ? 18.656 -12.086 3.588 1 95.69 166 VAL A O 1
ATOM 1289 N N . ASP A 1 167 ? 17.531 -10.602 4.777 1 96.25 167 ASP A N 1
ATOM 1290 C CA . ASP A 1 167 ? 16.312 -11.391 4.82 1 96.25 167 ASP A CA 1
ATOM 1291 C C . ASP A 1 167 ? 15.469 -11.172 3.564 1 96.25 167 ASP A C 1
ATOM 1293 O O . ASP A 1 167 ? 14.664 -10.242 3.498 1 96.25 167 ASP A O 1
ATOM 1297 N N . ALA A 1 168 ? 15.656 -12.062 2.645 1 95.44 168 ALA A N 1
ATOM 1298 C CA . ALA A 1 168 ? 15.039 -11.891 1.332 1 95.44 168 ALA A CA 1
ATOM 1299 C C . ALA A 1 168 ? 13.516 -11.875 1.441 1 95.44 168 ALA A C 1
ATOM 1301 O O . ALA A 1 168 ? 12.836 -11.148 0.708 1 95.44 168 ALA A O 1
ATOM 1302 N N . VAL A 1 169 ? 12.977 -12.695 2.314 1 94.06 169 VAL A N 1
ATOM 1303 C CA . VAL A 1 169 ? 11.523 -12.766 2.471 1 94.06 169 VAL A CA 1
ATOM 1304 C C . VAL A 1 169 ? 10.984 -11.414 2.93 1 94.06 169 VAL A C 1
ATOM 1306 O O . VAL A 1 169 ? 10.039 -10.883 2.342 1 94.06 169 VAL A O 1
ATOM 1309 N N . ALA A 1 170 ? 11.586 -10.812 3.889 1 97.25 170 ALA A N 1
ATOM 1310 C CA . ALA A 1 170 ? 11.141 -9.531 4.43 1 97.25 170 ALA A CA 1
ATOM 1311 C C . ALA A 1 170 ? 11.352 -8.406 3.422 1 97.25 170 ALA A C 1
ATOM 1313 O O . ALA A 1 170 ? 10.461 -7.574 3.219 1 97.25 170 ALA A O 1
ATOM 1314 N N . VAL A 1 171 ? 12.508 -8.383 2.799 1 97.56 171 VAL A N 1
ATOM 1315 C CA . VAL A 1 171 ? 12.82 -7.332 1.84 1 97.56 171 VAL A CA 1
ATOM 1316 C C . VAL A 1 171 ? 11.875 -7.426 0.643 1 97.56 171 VAL A C 1
ATOM 1318 O O . VAL A 1 171 ? 11.336 -6.418 0.186 1 97.56 171 VAL A O 1
ATOM 1321 N N . ASN A 1 172 ? 11.648 -8.648 0.157 1 95.19 172 ASN A N 1
ATOM 1322 C CA . ASN A 1 172 ? 10.727 -8.828 -0.958 1 95.19 172 ASN A CA 1
ATOM 1323 C C . ASN A 1 172 ? 9.312 -8.383 -0.591 1 95.19 172 ASN A C 1
ATOM 1325 O O . ASN A 1 172 ? 8.602 -7.805 -1.416 1 95.19 172 ASN A O 1
ATOM 1329 N N . ALA A 1 173 ? 8.914 -8.672 0.609 1 96.19 173 ALA A N 1
ATOM 1330 C CA . ALA A 1 173 ? 7.594 -8.234 1.063 1 96.19 173 ALA A CA 1
ATOM 1331 C C . ALA A 1 173 ? 7.477 -6.715 1.029 1 96.19 173 ALA A C 1
ATOM 1333 O O . ALA A 1 173 ? 6.438 -6.176 0.636 1 96.19 173 ALA A O 1
ATOM 1334 N N . VAL A 1 174 ? 8.531 -6.004 1.396 1 98.12 174 VAL A N 1
ATOM 1335 C CA . VAL A 1 174 ? 8.539 -4.543 1.373 1 98.12 174 VAL A CA 1
ATOM 1336 C C . VAL A 1 174 ? 8.383 -4.047 -0.064 1 98.12 174 VAL A C 1
ATOM 1338 O O . VAL A 1 174 ? 7.59 -3.148 -0.337 1 98.12 174 VAL A O 1
ATOM 1341 N N . LEU A 1 175 ? 9.102 -4.617 -0.935 1 97.5 175 LEU A N 1
ATOM 1342 C CA . LEU A 1 175 ? 9.078 -4.215 -2.336 1 97.5 175 LEU A CA 1
ATOM 1343 C C . LEU A 1 175 ? 7.711 -4.48 -2.957 1 97.5 175 LEU A C 1
ATOM 1345 O O . LEU A 1 175 ? 7.168 -3.623 -3.658 1 97.5 175 LEU A O 1
ATOM 1349 N N . ILE A 1 176 ? 7.188 -5.637 -2.676 1 95.31 176 ILE A N 1
ATOM 1350 C CA . ILE A 1 176 ? 5.879 -6.012 -3.199 1 95.31 176 ILE A CA 1
ATOM 1351 C C . ILE A 1 176 ? 4.809 -5.078 -2.639 1 95.31 176 ILE A C 1
ATOM 1353 O O . ILE A 1 176 ? 3.938 -4.609 -3.375 1 95.31 176 ILE A O 1
ATOM 1357 N N . ALA A 1 177 ? 4.914 -4.82 -1.373 1 97.44 177 ALA A N 1
ATOM 1358 C CA . ALA A 1 177 ? 3.98 -3.9 -0.728 1 97.44 177 ALA A CA 1
ATOM 1359 C C . ALA A 1 177 ? 4.023 -2.523 -1.383 1 97.44 177 ALA A C 1
ATOM 1361 O O . ALA A 1 177 ? 2.98 -1.915 -1.635 1 97.44 177 ALA A O 1
ATOM 1362 N N . ALA A 1 178 ? 5.207 -2.027 -1.633 1 98.5 178 ALA A N 1
ATOM 1363 C CA . ALA A 1 178 ? 5.371 -0.718 -2.258 1 98.5 178 ALA A CA 1
ATOM 1364 C C . ALA A 1 178 ? 4.672 -0.667 -3.615 1 98.5 178 ALA A C 1
ATOM 1366 O O . ALA A 1 178 ? 3.904 0.257 -3.891 1 98.5 178 ALA A O 1
ATOM 1367 N N . VAL A 1 179 ? 4.922 -1.651 -4.379 1 97.19 179 VAL A N 1
ATOM 1368 C CA . VAL A 1 179 ? 4.359 -1.693 -5.727 1 97.19 179 VAL A CA 1
ATOM 1369 C C . VAL A 1 179 ? 2.836 -1.769 -5.645 1 97.19 179 VAL A C 1
ATOM 1371 O O . VAL A 1 179 ? 2.135 -1.043 -6.352 1 97.19 179 VAL A O 1
ATOM 1374 N N . GLN A 1 180 ? 2.385 -2.652 -4.797 1 96.81 180 GLN A N 1
ATOM 1375 C CA . GLN A 1 180 ? 0.939 -2.811 -4.668 1 96.81 180 GLN A CA 1
ATOM 1376 C C . GLN A 1 180 ? 0.279 -1.498 -4.254 1 96.81 180 GLN A C 1
ATOM 1378 O O . GLN A 1 180 ? -0.721 -1.087 -4.844 1 96.81 180 GLN A O 1
ATOM 1383 N N . HIS A 1 181 ? 0.839 -0.824 -3.303 1 98.06 181 HIS A N 1
ATOM 1384 C CA . HIS A 1 181 ? 0.247 0.428 -2.846 1 98.06 181 HIS A CA 1
ATOM 1385 C C . HIS A 1 181 ? 0.308 1.495 -3.934 1 98.06 181 HIS A C 1
ATOM 1387 O O . HIS A 1 181 ? -0.662 2.227 -4.148 1 98.06 181 HIS A O 1
ATOM 1393 N N . MET A 1 182 ? 1.435 1.617 -4.574 1 98 182 MET A N 1
ATOM 1394 C CA . MET A 1 182 ? 1.617 2.631 -5.609 1 98 182 MET A CA 1
ATOM 1395 C C . MET A 1 182 ? 0.633 2.424 -6.754 1 98 182 MET A C 1
ATOM 1397 O O . MET A 1 182 ? 0.021 3.379 -7.234 1 98 182 MET A O 1
ATOM 1401 N N . VAL A 1 183 ? 0.494 1.2 -7.145 1 97.25 183 VAL A N 1
ATOM 1402 C CA . VAL A 1 183 ? -0.384 0.905 -8.273 1 97.25 183 VAL A CA 1
ATOM 1403 C C . VAL A 1 183 ? -1.835 1.18 -7.887 1 97.25 183 VAL A C 1
ATOM 1405 O O . VAL A 1 183 ? -2.588 1.778 -8.656 1 97.25 183 VAL A O 1
ATOM 1408 N N . LEU A 1 184 ? -2.205 0.766 -6.699 1 96.38 184 LEU A N 1
ATOM 1409 C CA . LEU A 1 184 ? -3.568 1.021 -6.246 1 96.38 184 LEU A CA 1
ATOM 1410 C C . LEU A 1 184 ? -3.826 2.52 -6.117 1 96.38 184 LEU A C 1
ATOM 1412 O O . LEU A 1 184 ? -4.879 3.008 -6.535 1 96.38 184 LEU A O 1
ATOM 1416 N N . SER A 1 185 ? -2.898 3.234 -5.555 1 95.5 185 SER A N 1
ATOM 1417 C CA . SER A 1 185 ? -3.035 4.68 -5.402 1 95.5 185 SER A CA 1
ATOM 1418 C C . SER A 1 185 ? -3.137 5.371 -6.758 1 95.5 185 SER A C 1
ATOM 1420 O O . SER A 1 185 ? -3.965 6.266 -6.941 1 95.5 185 SER A O 1
ATOM 1422 N N . SER A 1 186 ? -2.297 4.973 -7.621 1 95.44 186 SER A N 1
ATOM 1423 C CA . SER A 1 186 ? -2.305 5.535 -8.969 1 95.44 186 SER A CA 1
ATOM 1424 C C . SER A 1 186 ? -3.666 5.355 -9.633 1 95.44 186 SER A C 1
ATOM 1426 O O . SER A 1 186 ? -4.18 6.281 -10.258 1 95.44 186 SER A O 1
ATOM 1428 N N . ALA A 1 187 ? -4.219 4.227 -9.469 1 92.81 187 ALA A N 1
ATOM 1429 C CA . ALA A 1 187 ? -5.492 3.912 -10.102 1 92.81 187 ALA A CA 1
ATOM 1430 C C . ALA A 1 187 ? 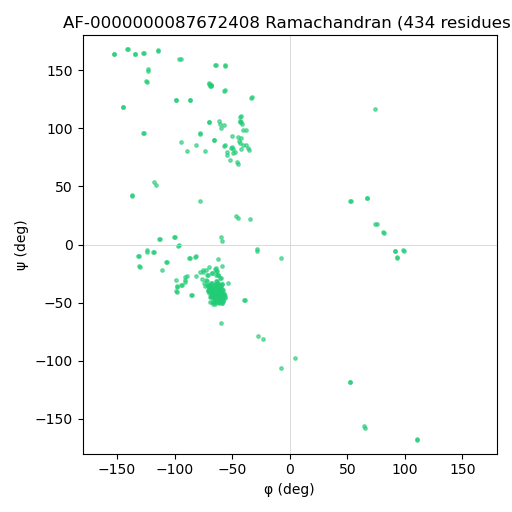-6.621 4.758 -9.516 1 92.81 187 ALA A C 1
ATOM 1432 O O . ALA A 1 187 ? -7.621 5.02 -10.188 1 92.81 187 ALA A O 1
ATOM 1433 N N . THR A 1 188 ? -6.457 5.207 -8.336 1 89.81 188 THR A N 1
ATOM 1434 C CA . THR A 1 188 ? -7.527 5.926 -7.652 1 89.81 188 THR A CA 1
ATOM 1435 C C . THR A 1 188 ? -7.324 7.434 -7.766 1 89.81 188 THR A C 1
ATOM 1437 O O . THR A 1 188 ? -8.266 8.172 -8.062 1 89.81 188 THR A O 1
ATOM 1440 N N . SER A 1 189 ? -6.062 7.867 -7.633 1 88.81 189 SER A N 1
ATOM 1441 C CA . SER A 1 189 ? -5.863 9.312 -7.52 1 88.81 189 SER A CA 1
ATOM 1442 C C . SER A 1 189 ? -4.773 9.789 -8.469 1 88.81 189 SER A C 1
ATOM 1444 O O . SER A 1 189 ? -4.52 10.992 -8.578 1 88.81 189 SER A O 1
ATOM 1446 N N . GLY A 1 190 ? -4.094 8.922 -9.031 1 91.81 190 GLY A N 1
ATOM 1447 C CA . GLY A 1 190 ? -3.057 9.297 -9.984 1 91.81 190 GLY A CA 1
ATOM 1448 C C . GLY A 1 190 ? -1.755 9.695 -9.32 1 91.81 190 GLY A C 1
ATOM 1449 O O . GLY A 1 190 ? -0.876 10.281 -9.961 1 91.81 190 GLY A O 1
ATOM 1450 N N . GLN A 1 191 ? -1.645 9.477 -8.031 1 92.19 191 GLN A N 1
ATOM 1451 C CA . GLN A 1 191 ? -0.422 9.805 -7.305 1 92.19 191 GLN A CA 1
ATOM 1452 C C . GLN A 1 191 ? -0.249 8.906 -6.082 1 92.19 191 GLN A C 1
ATOM 1454 O O . GLN A 1 191 ? -1.189 8.227 -5.668 1 92.19 191 GLN A O 1
ATOM 1459 N N . CYS A 1 192 ? 0.925 8.875 -5.547 1 94.31 192 CYS A N 1
ATOM 1460 C CA . CYS A 1 192 ? 1.231 8.188 -4.301 1 94.31 192 CYS A CA 1
ATOM 1461 C C . CYS A 1 192 ? 2.283 8.945 -3.5 1 94.31 192 CYS A C 1
ATOM 1463 O O . CYS A 1 192 ? 3.402 9.148 -3.971 1 94.31 192 CYS A O 1
ATOM 1465 N N . ALA A 1 193 ? 1.896 9.383 -2.273 1 90.62 193 ALA A N 1
ATOM 1466 C CA . ALA A 1 193 ? 2.807 10.086 -1.372 1 90.62 193 ALA A CA 1
ATOM 1467 C C . ALA A 1 193 ? 3.467 11.273 -2.07 1 90.62 193 ALA A C 1
ATOM 1469 O O . ALA A 1 193 ? 4.672 11.492 -1.925 1 90.62 193 ALA A O 1
ATOM 1470 N N . GLY A 1 194 ? 2.727 11.93 -2.895 1 89.38 194 GLY A N 1
ATOM 1471 C CA . GLY A 1 194 ? 3.203 13.148 -3.521 1 89.38 194 GLY A CA 1
ATOM 1472 C C . GLY A 1 194 ? 3.854 12.914 -4.871 1 89.38 194 GLY A C 1
ATOM 1473 O O . GLY A 1 194 ? 4.16 13.867 -5.59 1 89.38 194 GLY A O 1
ATOM 1474 N N . LEU A 1 195 ? 4.113 11.688 -5.199 1 94.5 195 LEU A N 1
ATOM 1475 C CA . LEU A 1 195 ? 4.66 11.359 -6.512 1 94.5 195 LEU A CA 1
ATOM 1476 C C . LEU A 1 195 ? 3.543 11.172 -7.535 1 94.5 195 LEU A C 1
ATOM 1478 O O . LEU A 1 195 ? 2.65 10.344 -7.348 1 94.5 195 LEU A O 1
ATOM 1482 N N . SER A 1 196 ? 3.664 11.945 -8.594 1 95.56 196 SER A N 1
ATOM 1483 C CA . SER A 1 196 ? 2.686 11.773 -9.656 1 95.56 196 SER A CA 1
ATOM 1484 C C . SER A 1 196 ? 2.85 10.422 -10.352 1 95.56 196 SER A C 1
ATOM 1486 O O . SER A 1 196 ? 3.973 9.984 -10.609 1 95.56 196 SER A O 1
ATOM 1488 N N . LEU A 1 197 ? 1.735 9.727 -10.641 1 97.06 197 LEU A N 1
ATOM 1489 C CA . LEU A 1 197 ? 1.701 8.43 -11.312 1 97.06 197 LEU A CA 1
ATOM 1490 C C . LEU A 1 197 ? 0.598 8.391 -12.367 1 97.06 197 LEU A C 1
A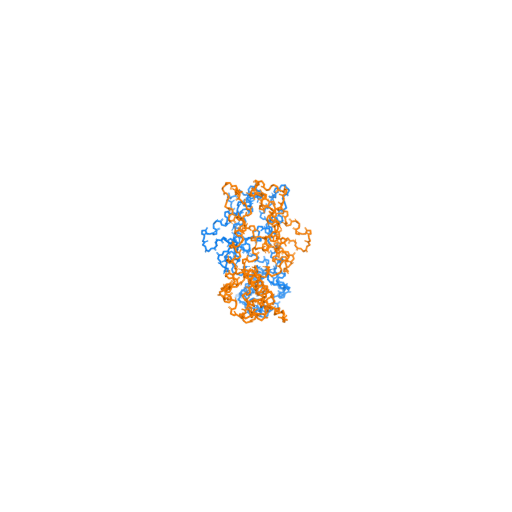TOM 1492 O O . LEU A 1 197 ? -0.109 7.391 -12.492 1 97.06 197 LEU A O 1
ATOM 1496 N N . LYS A 1 198 ? 0.455 9.398 -13.094 1 95.25 198 LYS A N 1
ATOM 1497 C CA . LYS A 1 198 ? -0.618 9.555 -14.07 1 95.25 198 LYS A CA 1
ATOM 1498 C C . LYS A 1 198 ? -0.165 9.109 -15.461 1 95.25 198 LYS A C 1
ATOM 1500 O O . LYS A 1 198 ? -0.952 8.547 -16.219 1 95.25 198 LYS A O 1
ATOM 1505 N N . SER A 1 199 ? 1.084 9.352 -15.742 1 96.69 199 SER A N 1
ATOM 1506 C CA . SER A 1 199 ? 1.594 9.102 -17.094 1 96.69 199 SER A CA 1
ATOM 1507 C C . SER A 1 199 ? 2.629 7.98 -17.094 1 96.69 199 SER A C 1
ATOM 1509 O O . SER A 1 199 ? 3.098 7.562 -16.031 1 96.69 199 SER A O 1
ATOM 1511 N N . GLN A 1 200 ? 2.924 7.531 -18.297 1 96.06 200 GLN A N 1
ATOM 1512 C CA . GLN A 1 200 ? 3.986 6.543 -18.453 1 96.06 200 GLN A CA 1
ATOM 1513 C C . GLN A 1 200 ? 5.324 7.094 -17.984 1 96.06 200 GLN A C 1
ATOM 1515 O O . GLN A 1 200 ? 6.129 6.363 -17.391 1 96.06 200 GLN A O 1
ATOM 1520 N N . LYS A 1 201 ? 5.48 8.328 -18.203 1 96.81 201 LYS A N 1
ATOM 1521 C CA . LYS A 1 201 ? 6.707 8.977 -17.75 1 96.81 201 LYS A CA 1
ATOM 1522 C C . LYS A 1 201 ? 6.801 8.961 -16.219 1 96.81 201 LYS A C 1
ATOM 1524 O O . LYS A 1 201 ? 7.875 8.734 -15.664 1 96.81 201 LYS A O 1
ATOM 1529 N N . ASP A 1 202 ? 5.676 9.203 -15.562 1 97.38 202 ASP A N 1
ATOM 1530 C CA . ASP A 1 202 ? 5.637 9.125 -14.109 1 97.38 202 ASP A CA 1
ATOM 1531 C C . ASP A 1 202 ? 6.023 7.73 -13.617 1 97.38 202 ASP A C 1
ATOM 1533 O O . ASP A 1 202 ? 6.832 7.59 -12.703 1 97.38 202 ASP A O 1
ATOM 1537 N N . TRP A 1 203 ? 5.504 6.75 -14.32 1 97.69 203 TRP A N 1
ATOM 1538 C CA . TRP A 1 203 ? 5.754 5.375 -13.898 1 97.69 203 TRP A CA 1
ATOM 1539 C C . TRP A 1 203 ? 7.199 4.973 -14.188 1 97.69 203 TRP A C 1
ATOM 1541 O O . TRP A 1 203 ? 7.785 4.172 -13.453 1 97.69 203 TRP A O 1
ATOM 1551 N N . GLU A 1 204 ? 7.809 5.496 -15.195 1 97.31 204 GLU A N 1
ATOM 1552 C CA . GLU A 1 204 ? 9.227 5.254 -15.453 1 97.31 204 GLU A CA 1
ATOM 1553 C C . GLU A 1 204 ? 10.086 5.758 -14.305 1 97.31 204 GLU A C 1
ATOM 1555 O O . GLU A 1 204 ? 11.016 5.074 -13.867 1 97.31 204 GLU A O 1
ATOM 1560 N N . LYS A 1 205 ? 9.719 6.926 -13.836 1 97.12 205 LYS A N 1
ATOM 1561 C CA . LYS A 1 205 ? 10.43 7.48 -12.688 1 97.12 205 LYS A CA 1
ATOM 1562 C C . LYS A 1 205 ? 10.273 6.586 -11.461 1 97.12 205 LYS A C 1
ATOM 1564 O O . LYS A 1 205 ? 11.258 6.297 -10.773 1 97.12 205 LYS A O 1
ATOM 1569 N N . ALA A 1 206 ? 9.086 6.16 -11.195 1 98 206 ALA A N 1
ATOM 1570 C CA . ALA A 1 206 ? 8.82 5.277 -10.062 1 98 206 ALA A CA 1
ATOM 1571 C C . ALA A 1 206 ? 9.57 3.957 -10.211 1 98 206 ALA A C 1
ATOM 1573 O O . ALA A 1 206 ? 10.148 3.457 -9.242 1 98 206 ALA A O 1
ATOM 1574 N N . THR A 1 207 ? 9.555 3.453 -11.43 1 98 207 THR A N 1
ATOM 1575 C CA . THR A 1 207 ? 10.211 2.18 -11.703 1 98 207 THR A CA 1
ATOM 1576 C C . THR A 1 207 ? 11.719 2.297 -11.5 1 98 207 THR A C 1
ATOM 1578 O O . THR A 1 207 ? 12.352 1.396 -10.938 1 98 207 THR A O 1
ATOM 1581 N N . VAL A 1 208 ? 12.297 3.383 -11.914 1 97.56 208 VAL A N 1
ATOM 1582 C CA . VAL A 1 208 ? 13.719 3.625 -11.703 1 97.56 208 VAL A CA 1
ATOM 1583 C C . VAL A 1 208 ? 14.031 3.646 -10.211 1 97.56 208 VAL A C 1
ATOM 1585 O O . VAL A 1 208 ? 15.023 3.074 -9.766 1 97.56 208 VAL A O 1
ATOM 1588 N N . ALA A 1 209 ? 13.195 4.277 -9.438 1 97.94 209 ALA A N 1
ATOM 1589 C CA . ALA A 1 209 ? 13.391 4.348 -7.992 1 97.94 209 ALA A CA 1
ATOM 1590 C C . ALA A 1 209 ? 13.352 2.955 -7.363 1 97.94 209 ALA A C 1
ATOM 1592 O O . ALA A 1 209 ? 14.195 2.615 -6.535 1 97.94 209 ALA A O 1
ATOM 1593 N N . VAL A 1 210 ? 12.367 2.156 -7.773 1 98.25 210 VAL A N 1
ATOM 1594 C CA . VAL A 1 210 ? 12.234 0.807 -7.234 1 98.25 210 VAL A CA 1
ATOM 1595 C C . VAL A 1 210 ? 13.461 -0.023 -7.617 1 98.25 210 VAL A C 1
ATOM 1597 O O . VAL A 1 210 ? 14.008 -0.75 -6.789 1 98.25 210 VAL A O 1
ATOM 1600 N N . LYS A 1 211 ? 13.898 0.108 -8.852 1 96.88 211 LYS A N 1
ATOM 1601 C CA . LYS A 1 211 ? 15.086 -0.612 -9.312 1 96.88 211 LYS A CA 1
ATOM 1602 C C . LYS A 1 211 ? 16.312 -0.222 -8.492 1 96.88 211 LYS A C 1
ATOM 1604 O O . LYS A 1 211 ? 17.125 -1.078 -8.141 1 96.88 211 LYS A O 1
ATOM 1609 N N . ARG A 1 212 ? 16.453 1.052 -8.203 1 96.5 212 ARG A N 1
ATOM 1610 C CA . ARG A 1 212 ? 17.594 1.527 -7.43 1 96.5 212 ARG A CA 1
ATOM 1611 C C . ARG A 1 212 ? 17.562 0.966 -6.012 1 96.5 212 ARG A C 1
ATOM 1613 O O . ARG A 1 212 ? 18.609 0.628 -5.449 1 96.5 212 ARG A O 1
ATOM 1620 N N . ILE A 1 213 ? 16.391 0.876 -5.508 1 97.81 213 ILE A N 1
ATOM 1621 C CA . ILE A 1 213 ? 16.234 0.302 -4.176 1 97.81 213 ILE A CA 1
ATOM 1622 C C . ILE A 1 213 ? 16.656 -1.167 -4.199 1 97.81 213 ILE A C 1
ATOM 1624 O O . ILE A 1 213 ? 17.406 -1.616 -3.334 1 97.81 213 ILE A O 1
ATOM 1628 N N . VAL A 1 214 ? 16.172 -1.878 -5.188 1 97.06 214 VAL A N 1
ATOM 1629 C CA . VAL A 1 214 ? 16.5 -3.293 -5.32 1 97.06 214 VAL A CA 1
ATOM 1630 C C . VAL A 1 214 ? 18.016 -3.461 -5.441 1 97.06 214 VAL A C 1
ATOM 1632 O O . VAL A 1 214 ? 18.609 -4.301 -4.758 1 97.06 214 VAL A O 1
ATOM 1635 N N . ARG A 1 215 ? 18.641 -2.639 -6.234 1 94.25 215 ARG A N 1
ATOM 1636 C CA . ARG A 1 215 ? 20.078 -2.717 -6.434 1 94.25 215 ARG A CA 1
ATOM 1637 C C . ARG A 1 215 ? 20.828 -2.346 -5.16 1 94.25 215 ARG A C 1
ATOM 1639 O O . ARG A 1 215 ? 21.875 -2.916 -4.863 1 94.25 215 ARG A O 1
ATOM 1646 N N . GLY A 1 216 ? 20.297 -1.385 -4.461 1 94.25 216 GLY A N 1
ATOM 1647 C CA . GLY A 1 216 ? 20.938 -0.965 -3.221 1 94.25 216 GLY A CA 1
ATOM 1648 C C . GLY A 1 216 ? 20.953 -2.053 -2.164 1 94.25 216 GLY A C 1
ATOM 1649 O O . GLY A 1 216 ? 21.906 -2.152 -1.39 1 94.25 216 GLY A O 1
ATOM 1650 N N . ILE A 1 217 ? 19.953 -2.871 -2.203 1 95.44 217 ILE A N 1
ATOM 1651 C CA . ILE A 1 217 ? 19.844 -3.852 -1.129 1 95.44 217 ILE A CA 1
ATOM 1652 C C . ILE A 1 217 ? 20.422 -5.188 -1.591 1 95.44 217 ILE A C 1
ATOM 1654 O O . ILE A 1 217 ? 21.047 -5.906 -0.805 1 95.44 217 ILE A O 1
ATOM 1658 N N . TYR A 1 218 ? 20.266 -5.562 -2.846 1 93.38 218 TYR A N 1
ATOM 1659 C CA . TYR A 1 218 ? 20.641 -6.895 -3.312 1 93.38 218 TYR A CA 1
ATOM 1660 C C . TYR A 1 218 ? 21.891 -6.84 -4.168 1 93.38 218 TYR A C 1
ATOM 1662 O O . TYR A 1 218 ? 22.422 -7.875 -4.582 1 93.38 218 TYR A O 1
ATOM 1670 N N . GLY A 1 219 ? 22.266 -5.645 -4.621 1 82.81 219 GLY A N 1
ATOM 1671 C CA . GLY A 1 219 ? 23.406 -5.555 -5.516 1 82.81 219 GLY A CA 1
ATOM 1672 C C . GLY A 1 219 ? 24.734 -5.426 -4.781 1 82.81 219 GLY A C 1
ATOM 1673 O O . GLY A 1 219 ? 24.75 -5.195 -3.568 1 82.81 219 GLY A O 1
ATOM 1674 N N . MET B 1 1 ? -18.828 66.75 56.562 1 32.09 1 MET B N 1
ATOM 1675 C CA . MET B 1 1 ? -18.625 66.75 55.094 1 32.09 1 MET B CA 1
ATOM 1676 C C . MET B 1 1 ? -18.484 65.312 54.562 1 32.09 1 MET B C 1
ATOM 1678 O O . MET B 1 1 ? -17.672 64.562 55.062 1 32.09 1 MET B O 1
ATOM 1682 N N . PRO B 1 2 ? -19.562 64.625 54 1 39.31 2 PRO B N 1
ATOM 1683 C CA . PRO B 1 2 ? -19.672 63.25 53.562 1 39.31 2 PRO B CA 1
ATOM 1684 C C . PRO B 1 2 ? -18.672 62.875 52.469 1 39.31 2 PRO B C 1
ATOM 1686 O O . PRO B 1 2 ? -18.438 63.688 51.562 1 39.31 2 PRO B O 1
ATOM 1689 N N . ASN B 1 3 ? -17.562 62.219 52.688 1 40.75 3 ASN B N 1
ATOM 1690 C CA . ASN B 1 3 ? -16.516 61.688 51.844 1 40.75 3 ASN B CA 1
ATOM 1691 C C . ASN B 1 3 ? -17.078 60.844 50.688 1 40.75 3 ASN B C 1
ATOM 1693 O O . ASN B 1 3 ? -17.688 59.812 50.938 1 40.75 3 ASN B O 1
ATOM 1697 N N . ALA B 1 4 ? -17.5 61.438 49.562 1 43.06 4 ALA B N 1
ATOM 1698 C CA . ALA B 1 4 ? -17.922 60.812 48.312 1 43.06 4 ALA B CA 1
ATOM 1699 C C . ALA B 1 4 ? -16.922 59.75 47.875 1 43.06 4 ALA B C 1
ATOM 1701 O O . ALA B 1 4 ? -15.789 60.094 47.531 1 43.06 4 ALA B O 1
ATOM 1702 N N . ILE B 1 5 ? -16.859 58.594 48.344 1 41.03 5 ILE B N 1
ATOM 1703 C CA . ILE B 1 5 ? -16.094 57.469 47.781 1 41.03 5 ILE B CA 1
ATOM 1704 C C . ILE B 1 5 ? -16.422 57.312 46.312 1 41.03 5 ILE B C 1
ATOM 1706 O O . ILE B 1 5 ? -17.578 57.062 45.938 1 41.03 5 ILE B O 1
ATOM 1710 N N . ALA B 1 6 ? -15.82 58.062 45.344 1 43.75 6 ALA B N 1
ATOM 1711 C CA . ALA B 1 6 ? -15.867 57.844 43.906 1 43.75 6 ALA B CA 1
ATOM 1712 C C . ALA B 1 6 ? -15.68 56.344 43.562 1 43.75 6 ALA B C 1
ATOM 1714 O O . ALA B 1 6 ? -14.641 55.781 43.875 1 43.75 6 ALA B O 1
ATOM 1715 N N . VAL B 1 7 ? -16.703 55.531 43.531 1 39.62 7 VAL B N 1
ATOM 1716 C CA . VAL B 1 7 ? -16.672 54.188 42.938 1 39.62 7 VAL B CA 1
ATOM 1717 C C . VAL B 1 7 ? -16.125 54.25 41.5 1 39.62 7 VAL B C 1
ATOM 1719 O O . VAL B 1 7 ? -16.719 54.906 40.625 1 39.62 7 VAL B O 1
ATOM 1722 N N . LEU B 1 8 ? -14.82 54.469 41.25 1 39.81 8 LEU B N 1
ATOM 1723 C CA . LEU B 1 8 ? -14.242 54.281 39.938 1 39.81 8 LEU B CA 1
ATOM 1724 C C . LEU B 1 8 ? -14.852 53.062 39.219 1 39.81 8 LEU B C 1
ATOM 1726 O O . LEU B 1 8 ? -14.719 51.938 39.719 1 39.81 8 LEU B O 1
ATOM 1730 N N . GLU B 1 9 ? -15.977 53.188 38.531 1 39.75 9 GLU B N 1
ATOM 1731 C CA . GLU B 1 9 ? -16.516 52.188 37.625 1 39.75 9 GLU B CA 1
ATOM 1732 C C . GLU B 1 9 ? -15.438 51.625 36.719 1 39.75 9 GLU B C 1
ATOM 1734 O O . GLU B 1 9 ? -14.734 52.375 36.031 1 39.75 9 GLU B O 1
ATOM 1739 N N . LYS B 1 10 ? -14.781 50.562 37.031 1 48.34 10 LYS B N 1
ATOM 1740 C CA . LYS B 1 10 ? -14 49.812 36.062 1 48.34 10 LYS B CA 1
ATOM 1741 C C . LYS B 1 10 ? -14.711 49.781 34.719 1 48.34 10 LYS B C 1
ATOM 1743 O O . LYS B 1 10 ? -15.875 49.375 34.625 1 48.34 10 LYS B O 1
ATOM 1748 N N . PRO B 1 11 ? -14.328 50.625 33.812 1 44.06 11 PRO B N 1
ATOM 1749 C CA . PRO B 1 11 ? -15.008 50.469 32.531 1 44.06 11 PRO B CA 1
ATOM 1750 C C . PRO B 1 11 ? -15.141 49 32.125 1 44.06 11 PRO B C 1
ATOM 1752 O O . PRO B 1 11 ? -14.195 48.219 32.312 1 44.06 11 PRO B O 1
ATOM 1755 N N . LE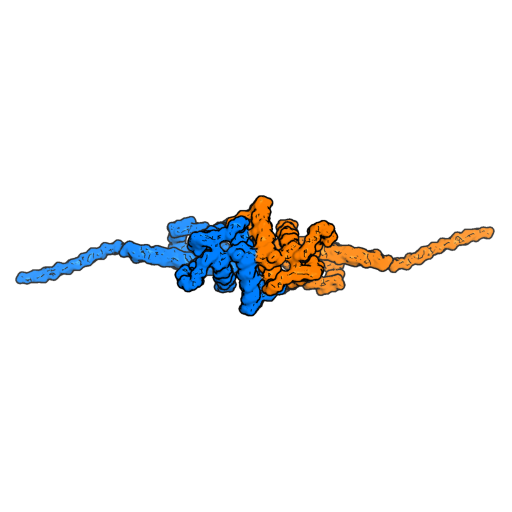U B 1 12 ? -16.328 48.406 32.219 1 42.28 12 LEU B N 1
ATOM 1756 C CA . LEU B 1 12 ? -16.672 47.125 31.562 1 42.28 12 LEU B CA 1
ATOM 1757 C C . LEU B 1 12 ? -16.188 47.125 30.125 1 42.28 12 LEU B C 1
ATOM 1759 O O . LEU B 1 12 ? -16.938 47.469 29.203 1 42.28 12 LEU B O 1
ATOM 1763 N N . ASP B 1 13 ? -15.242 47.875 29.734 1 44.31 13 ASP B N 1
ATOM 1764 C CA . ASP B 1 13 ? -14.914 47.656 28.328 1 44.31 13 ASP B CA 1
ATOM 1765 C C . ASP B 1 13 ? -14.844 46.188 27.984 1 44.31 13 ASP B C 1
ATOM 1767 O O . ASP B 1 13 ? -13.969 45.469 28.469 1 44.31 13 ASP B O 1
ATOM 1771 N N . GLY B 1 14 ? -16.031 45.406 27.969 1 43.75 14 GLY B N 1
ATOM 1772 C CA . GLY B 1 14 ? -16.297 44.094 27.453 1 43.75 14 GLY B CA 1
ATOM 1773 C C . GLY B 1 14 ? -15.406 43.719 26.281 1 43.75 14 GLY B C 1
ATOM 1774 O O . GLY B 1 14 ? -15.758 42.812 25.484 1 43.75 14 GLY B O 1
ATOM 1775 N N . ARG B 1 15 ? -14.656 44.531 25.812 1 52.59 15 ARG B N 1
ATOM 1776 C CA . ARG B 1 15 ? -13.75 44.062 24.766 1 52.59 15 ARG B CA 1
ATOM 1777 C C . ARG B 1 15 ? -12.898 42.906 25.234 1 52.59 15 ARG B C 1
ATOM 1779 O O . ARG B 1 15 ? -12.094 43.062 26.172 1 52.59 15 ARG B O 1
ATOM 1786 N N . ALA B 1 16 ? -13.555 41.812 25.078 1 56.06 16 ALA B N 1
ATOM 1787 C CA . ALA B 1 16 ? -12.797 40.594 25.406 1 56.06 16 ALA B CA 1
ATOM 1788 C C . ALA B 1 16 ? -11.312 40.781 25.078 1 56.06 16 ALA B C 1
ATOM 1790 O O . ALA B 1 16 ? -10.961 41.438 24.109 1 56.06 16 ALA B O 1
ATOM 1791 N N . ASN B 1 17 ? -10.453 40.562 25.906 1 62.69 17 ASN B N 1
ATOM 1792 C CA . ASN B 1 17 ? -8.992 40.531 25.797 1 62.69 17 ASN B CA 1
ATOM 1793 C C . ASN B 1 17 ? -8.547 39.812 24.531 1 62.69 17 ASN B C 1
ATOM 1795 O O . ASN B 1 17 ? -8.961 38.656 24.281 1 62.69 17 ASN B O 1
ATOM 1799 N N . PRO B 1 18 ? -7.957 40.625 23.531 1 71.69 18 PRO B N 1
ATOM 1800 C CA . PRO B 1 18 ? -7.516 40 22.281 1 71.69 18 PRO B CA 1
ATOM 1801 C C . PRO B 1 18 ? -6.867 38.625 22.5 1 71.69 18 PRO B C 1
ATOM 1803 O O . PRO B 1 18 ? -7.059 37.719 21.688 1 71.69 18 PRO B O 1
ATOM 1806 N N . GLU B 1 19 ? -6.031 38.5 23.359 1 68.19 19 GLU B N 1
ATOM 1807 C CA . GLU B 1 19 ? -5.41 37.219 23.641 1 68.19 19 GLU B CA 1
ATOM 1808 C C . GLU B 1 19 ? -6.457 36.156 23.969 1 68.19 19 GLU B C 1
ATOM 1810 O O . GLU B 1 19 ? -6.328 35 23.547 1 68.19 19 GLU B O 1
ATOM 1815 N N . LYS B 1 20 ? -7.426 36.469 24.766 1 66.44 20 LYS B N 1
ATOM 1816 C CA . LYS B 1 20 ? -8.5 35.531 25.109 1 66.44 20 LYS B CA 1
ATOM 1817 C C . LYS B 1 20 ? -9.289 35.125 23.875 1 66.44 20 LYS B C 1
ATOM 1819 O O . LYS B 1 20 ? -9.672 33.969 23.719 1 66.44 20 LYS B O 1
ATOM 1824 N N . ARG B 1 21 ? -9.438 36.094 22.953 1 67.19 21 ARG B N 1
ATOM 1825 C CA . ARG B 1 21 ? -10.156 35.812 21.719 1 67.19 21 ARG B CA 1
ATOM 1826 C C . ARG B 1 21 ? -9.383 34.844 20.828 1 67.19 21 ARG B C 1
ATOM 1828 O O . ARG B 1 21 ? -9.969 33.938 20.219 1 67.19 21 ARG B O 1
ATOM 1835 N N . VAL B 1 22 ? -8.086 35.156 20.766 1 68 22 VAL B N 1
ATOM 1836 C CA . VAL B 1 22 ? -7.234 34.281 19.984 1 68 22 VAL B CA 1
ATOM 1837 C C . VAL B 1 22 ? -7.254 32.875 20.594 1 68 22 VAL B C 1
ATOM 1839 O O . VAL B 1 22 ? -7.336 31.875 19.875 1 68 22 VAL B O 1
ATOM 1842 N N . ARG B 1 23 ? -7.148 32.781 21.828 1 71.81 23 ARG B N 1
ATOM 1843 C CA . ARG B 1 23 ? -7.18 31.5 22.516 1 71.81 23 ARG B CA 1
ATOM 1844 C C . ARG B 1 23 ? -8.523 30.812 22.328 1 71.81 23 ARG B C 1
ATOM 1846 O O . ARG B 1 23 ? -8.586 29.594 22.156 1 71.81 23 ARG B O 1
ATOM 1853 N N . ASP B 1 24 ? -9.414 31.625 22.281 1 77.06 24 ASP B N 1
ATOM 1854 C CA . ASP B 1 24 ? -10.758 31.094 22.078 1 77.06 24 ASP B CA 1
ATOM 1855 C C . ASP B 1 24 ? -10.93 30.578 20.656 1 77.06 24 ASP B C 1
ATOM 1857 O O . ASP B 1 24 ? -11.523 29.516 20.453 1 77.06 24 ASP B O 1
ATOM 1861 N N . ARG B 1 25 ? -10.227 31.344 19.766 1 84.19 25 ARG B N 1
ATOM 1862 C CA . ARG B 1 25 ? -10.297 30.922 18.375 1 84.19 25 ARG B CA 1
ATOM 1863 C C . ARG B 1 25 ? -9.586 29.594 18.156 1 84.19 25 ARG B C 1
ATOM 1865 O O . ARG B 1 25 ? -10.125 28.688 17.516 1 84.19 25 ARG B O 1
ATOM 1872 N N . ALA B 1 26 ? -8.383 29.578 18.672 1 87.69 26 ALA B N 1
ATOM 1873 C CA . ALA B 1 26 ? -7.586 28.359 18.547 1 87.69 26 ALA B CA 1
ATOM 1874 C C . ALA B 1 26 ? -8.305 27.172 19.188 1 87.69 26 ALA B C 1
ATOM 1876 O O . ALA B 1 26 ? -8.273 26.062 18.641 1 87.69 26 ALA B O 1
ATOM 1877 N N . GLY B 1 27 ? -8.898 27.422 20.203 1 90.81 27 GLY B N 1
ATOM 1878 C CA . GLY B 1 27 ? -9.664 26.375 20.875 1 90.81 27 GLY B CA 1
ATOM 1879 C C . GLY B 1 27 ? -10.836 25.875 20.047 1 90.81 27 GLY B C 1
ATOM 1880 O O . GLY B 1 27 ? -11.055 24.672 19.953 1 90.81 27 GLY B O 1
ATOM 1881 N N . THR B 1 28 ? -11.523 26.812 19.5 1 92.62 28 THR B N 1
ATOM 1882 C CA . THR B 1 28 ? -12.672 26.453 18.688 1 92.62 28 THR B CA 1
ATOM 1883 C C . THR B 1 28 ? -12.234 25.719 17.422 1 92.62 28 THR B C 1
ATOM 1885 O O . THR B 1 28 ? -12.859 24.734 17.016 1 92.62 28 THR B O 1
ATOM 1888 N N . GLU B 1 29 ? -11.18 26.203 16.844 1 94.44 29 GLU B N 1
ATOM 1889 C CA . GLU B 1 29 ? -10.633 25.547 15.664 1 94.44 29 GLU B CA 1
ATOM 1890 C C . GLU B 1 29 ? -10.258 24.094 15.969 1 94.44 29 GLU B C 1
ATOM 1892 O O . GLU B 1 29 ? -10.586 23.188 15.203 1 94.44 29 GLU B O 1
ATOM 1897 N N . ARG B 1 30 ? -9.633 23.922 17.062 1 92.5 30 ARG B N 1
ATOM 1898 C CA . ARG B 1 30 ? -9.234 22.578 17.469 1 92.5 30 ARG B CA 1
ATOM 1899 C C . ARG B 1 30 ? -10.453 21.719 17.75 1 92.5 30 ARG B C 1
ATOM 1901 O O . ARG B 1 30 ? -10.484 20.531 17.391 1 92.5 30 ARG B O 1
ATOM 1908 N N . ALA B 1 31 ? -11.398 22.297 18.375 1 95 31 ALA B N 1
ATOM 1909 C CA . ALA B 1 31 ? -12.617 21.547 18.688 1 95 31 ALA B CA 1
ATOM 1910 C C . ALA B 1 31 ? -13.32 21.094 17.406 1 95 31 ALA B C 1
ATOM 1912 O O . ALA B 1 31 ? -13.812 19.969 17.344 1 95 31 ALA B O 1
ATOM 1913 N N . ILE B 1 32 ? -13.336 21.969 16.453 1 96.56 32 ILE B N 1
ATOM 1914 C CA . ILE B 1 32 ? -13.969 21.641 15.18 1 96.56 32 ILE B CA 1
ATOM 1915 C C . ILE B 1 32 ? -13.203 20.516 14.492 1 96.56 32 ILE B C 1
ATOM 1917 O O . ILE B 1 32 ? -13.797 19.547 14.039 1 96.56 32 ILE B O 1
ATOM 1921 N N . LEU B 1 33 ? -11.922 20.688 14.484 1 95.25 33 LEU B N 1
ATOM 1922 C CA . LEU B 1 33 ? -11.086 19.672 13.844 1 95.25 33 LEU B CA 1
ATOM 1923 C C . LEU B 1 33 ? -11.219 18.328 14.531 1 95.25 33 LEU B C 1
ATOM 1925 O O . LEU B 1 33 ? -11.367 17.297 13.875 1 95.25 33 LEU B O 1
ATOM 1929 N N . ASP B 1 34 ? -11.203 18.344 15.812 1 94.19 34 ASP B N 1
ATOM 1930 C CA . ASP B 1 34 ? -11.328 17.109 16.594 1 94.19 34 ASP B CA 1
ATOM 1931 C C . ASP B 1 34 ? -12.68 16.453 16.359 1 94.19 34 ASP B C 1
ATOM 1933 O O . ASP B 1 34 ? -12.766 15.227 16.219 1 94.19 34 ASP B O 1
ATOM 1937 N N . ALA B 1 35 ? -13.703 17.234 16.328 1 96.06 35 ALA B N 1
ATOM 1938 C CA . ALA B 1 35 ? -15.047 16.703 16.078 1 96.06 35 ALA B CA 1
ATOM 1939 C C . ALA B 1 35 ? -15.141 16.094 14.68 1 96.06 35 ALA B C 1
ATOM 1941 O O . ALA B 1 35 ? -15.758 15.031 14.508 1 96.06 35 ALA B O 1
ATOM 1942 N N . ALA B 1 36 ? -14.562 16.781 13.75 1 96.19 36 ALA B N 1
ATOM 1943 C CA . ALA B 1 36 ? -14.562 16.297 12.375 1 96.19 36 ALA B CA 1
ATOM 1944 C C . ALA B 1 36 ? -13.836 14.953 12.273 1 96.19 36 ALA B C 1
ATOM 1946 O O . ALA B 1 36 ? -14.328 14.016 11.641 1 96.19 36 ALA B O 1
ATOM 1947 N N . LYS B 1 37 ? -12.688 14.859 12.906 1 93.75 37 LYS B N 1
ATOM 1948 C CA . LYS B 1 37 ? -11.914 13.617 12.906 1 93.75 37 LYS B CA 1
ATOM 1949 C C . LYS B 1 37 ? -12.688 12.484 13.57 1 93.75 37 LYS B C 1
ATOM 1951 O O . LYS B 1 37 ? -12.695 11.359 13.078 1 93.75 37 LYS B O 1
ATOM 1956 N N . ARG B 1 38 ? -13.32 12.789 14.617 1 94.06 38 ARG B N 1
ATOM 1957 C CA . ARG B 1 38 ? -14.117 11.789 15.32 1 94.06 38 ARG B CA 1
ATOM 1958 C C . ARG B 1 38 ? -15.266 11.297 14.445 1 94.06 38 ARG B C 1
ATOM 1960 O O . ARG B 1 38 ? -15.531 10.094 14.391 1 94.06 38 ARG B O 1
ATOM 1967 N N . LEU B 1 39 ? -15.914 12.234 13.789 1 94.88 39 LEU B N 1
ATOM 1968 C CA . LEU B 1 39 ? -17.016 11.883 12.906 1 94.88 39 LEU B CA 1
ATOM 1969 C C . LEU B 1 39 ? -16.531 11.016 11.75 1 94.88 39 LEU B C 1
ATOM 1971 O O . LEU B 1 39 ? -17.172 10.016 11.414 1 94.88 39 LEU B O 1
ATOM 1975 N N . LEU B 1 40 ? -15.461 11.398 11.242 1 93.25 40 LEU B N 1
ATOM 1976 C CA . LEU B 1 40 ? -14.883 10.648 10.133 1 93.25 40 LEU B CA 1
ATOM 1977 C C . LEU B 1 40 ? -14.492 9.242 10.57 1 93.25 40 LEU B C 1
ATOM 1979 O O . LEU B 1 40 ? -14.719 8.273 9.844 1 93.25 40 LEU B O 1
ATOM 1983 N N . ALA B 1 41 ? -13.914 9.172 11.727 1 90.81 41 ALA B N 1
ATOM 1984 C CA . ALA B 1 41 ? -13.508 7.883 12.281 1 90.81 41 ALA B CA 1
ATOM 1985 C C . ALA B 1 41 ? -14.711 6.969 12.484 1 90.81 41 ALA B C 1
ATOM 1987 O O . ALA B 1 41 ? -14.641 5.766 12.219 1 90.81 41 ALA B O 1
ATOM 1988 N N . LYS B 1 42 ? -15.742 7.535 12.875 1 91.19 42 LYS B N 1
ATOM 1989 C CA . LYS B 1 42 ? -16.922 6.766 13.266 1 91.19 42 LYS B CA 1
ATOM 1990 C C . LYS B 1 42 ? -17.781 6.43 12.047 1 91.19 42 LYS B C 1
ATOM 1992 O O . LYS B 1 42 ? -18.219 5.289 11.891 1 91.19 42 LYS B O 1
ATOM 1997 N N . GLU B 1 43 ? -18 7.41 11.125 1 89.81 43 GLU B N 1
ATOM 1998 C CA . GLU B 1 43 ? -19.031 7.25 10.102 1 89.81 43 GLU B CA 1
ATOM 1999 C C . GLU B 1 43 ? -18.422 7.277 8.703 1 89.81 43 GLU B C 1
ATOM 2001 O O . GLU B 1 43 ? -19.109 7.004 7.715 1 89.81 43 GLU B O 1
ATOM 2006 N N . GLY B 1 44 ? -17.203 7.559 8.68 1 89.19 44 GLY B N 1
ATOM 2007 C CA . GLY B 1 44 ? -16.672 7.812 7.355 1 89.19 44 GLY B CA 1
ATOM 2008 C C . GLY B 1 44 ? -17.25 9.047 6.703 1 89.19 44 GLY B C 1
ATOM 2009 O O . GLY B 1 44 ? -17.703 9.969 7.391 1 89.19 44 GLY B O 1
ATOM 2010 N N . PHE B 1 45 ? -17.141 9.016 5.418 1 88.12 45 PHE B N 1
ATOM 2011 C CA . PHE B 1 45 ? -17.641 10.203 4.719 1 88.12 45 PHE B CA 1
ATOM 2012 C C . PHE B 1 45 ? -19.156 10.141 4.547 1 88.12 45 PHE B C 1
ATOM 2014 O O . PHE B 1 45 ? -19.781 11.125 4.148 1 88.12 45 PHE B O 1
ATOM 2021 N N . GLN B 1 46 ? -19.531 8.844 4.914 1 84 46 GLN B N 1
ATOM 2022 C CA . GLN B 1 46 ? -21 8.75 4.949 1 84 46 GLN B CA 1
ATOM 2023 C C . GLN B 1 46 ? -21.562 9.539 6.117 1 84 46 GLN B C 1
ATOM 2025 O O . GLN B 1 46 ? -21.203 9.312 7.27 1 84 46 GLN B O 1
ATOM 2030 N N . GLY B 1 47 ? -22.172 10.727 5.93 1 84.69 47 GLY B N 1
ATOM 2031 C CA . GLY B 1 47 ? -22.766 11.562 6.957 1 84.69 47 GLY B CA 1
ATOM 2032 C C . GLY B 1 47 ? -21.859 12.703 7.391 1 84.69 47 GLY B C 1
ATOM 2033 O O . GLY B 1 47 ? -22.141 13.383 8.383 1 84.69 47 GLY B O 1
ATOM 2034 N N . PHE B 1 48 ? -20.703 12.625 6.832 1 92.88 48 PHE B N 1
ATOM 2035 C CA . PHE B 1 48 ? -19.781 13.719 7.113 1 92.88 48 PHE B CA 1
ATOM 2036 C C . PHE B 1 48 ? -20.297 15.031 6.531 1 92.88 48 PHE B C 1
ATOM 2038 O O . PHE B 1 48 ? -19.984 15.375 5.391 1 92.88 48 PHE B O 1
ATOM 2045 N N . GLY B 1 49 ? -21.094 15.75 7.371 1 94.31 49 GLY B N 1
ATOM 2046 C CA . GLY B 1 49 ? -21.703 17 6.945 1 94.31 49 GLY B CA 1
ATOM 2047 C C . GLY B 1 49 ? -21.422 18.156 7.887 1 94.31 49 GLY B C 1
ATOM 2048 O O . GLY B 1 49 ? -21.016 17.938 9.031 1 94.31 49 GLY B O 1
ATOM 2049 N N . ILE B 1 50 ? -21.688 19.297 7.371 1 96.12 50 ILE B N 1
ATOM 2050 C CA . ILE B 1 50 ? -21.391 20.516 8.102 1 96.12 50 ILE B CA 1
ATOM 2051 C C . ILE B 1 50 ? -22.188 20.547 9.406 1 96.12 50 ILE B C 1
ATOM 2053 O O . ILE B 1 50 ? -21.656 20.938 10.453 1 96.12 50 ILE B O 1
ATOM 2057 N N . ASN B 1 51 ? -23.406 20.125 9.367 1 96.94 51 ASN B N 1
ATOM 2058 C CA . ASN B 1 51 ? -24.25 20.141 10.562 1 96.94 51 ASN B CA 1
ATOM 2059 C C . ASN B 1 51 ? -23.797 19.125 11.594 1 96.94 51 ASN B C 1
ATOM 2061 O O . ASN B 1 51 ? -23.781 19.406 12.789 1 96.94 51 ASN B O 1
ATOM 2065 N N . ALA B 1 52 ? -23.438 18.062 11.164 1 96.75 52 ALA B N 1
ATOM 2066 C CA . ALA B 1 52 ? -22.984 17 12.055 1 96.75 52 ALA B CA 1
ATOM 2067 C C . ALA B 1 52 ? -21.688 17.391 12.758 1 96.75 52 ALA B C 1
ATOM 2069 O O . ALA B 1 52 ? -21.547 17.188 13.961 1 96.75 52 ALA B O 1
ATOM 2070 N N . VAL B 1 53 ? -20.781 17.984 12.016 1 97.38 53 VAL B N 1
ATOM 2071 C CA . VAL B 1 53 ? -19.516 18.422 12.586 1 97.38 53 VAL B CA 1
ATOM 2072 C C . VAL B 1 53 ? -19.781 19.531 13.609 1 97.38 53 VAL B C 1
ATOM 2074 O O . VAL B 1 53 ? -19.219 19.516 14.711 1 97.38 53 VAL B O 1
ATOM 2077 N N . ALA B 1 54 ? -20.625 20.469 13.219 1 97.56 54 ALA B N 1
ATOM 2078 C CA . ALA B 1 54 ? -20.953 21.578 14.109 1 97.56 54 ALA B CA 1
ATOM 2079 C C . ALA B 1 54 ? -21.547 21.078 15.414 1 97.56 54 ALA B C 1
ATOM 2081 O O . ALA B 1 54 ? -21.172 21.516 16.5 1 97.56 54 ALA B O 1
ATOM 2082 N N . ARG B 1 55 ? -22.406 20.156 15.328 1 96.69 55 ARG B N 1
ATOM 2083 C CA . ARG B 1 55 ? -23.031 19.547 16.5 1 96.69 55 ARG B CA 1
ATOM 2084 C C . ARG B 1 55 ? -21.984 18.875 17.375 1 96.69 55 ARG B C 1
ATOM 2086 O O . ARG B 1 55 ? -22 19.031 18.609 1 96.69 55 ARG B O 1
ATOM 2093 N N . GLY B 1 56 ? -21.109 18.219 16.812 1 96.25 56 GLY B N 1
ATOM 2094 C CA . GLY B 1 56 ? -20.062 17.531 17.547 1 96.25 56 GLY B CA 1
ATOM 2095 C C . GLY B 1 56 ? -19.094 18.469 18.234 1 96.25 56 GLY B C 1
ATOM 2096 O O . GLY B 1 56 ? -18.562 18.156 19.297 1 96.25 56 GLY B O 1
ATOM 2097 N N . ALA B 1 57 ? -18.875 19.578 17.609 1 96.75 57 ALA B N 1
ATOM 2098 C CA . ALA B 1 57 ? -17.938 20.578 18.141 1 96.75 57 ALA B CA 1
ATOM 2099 C C . ALA B 1 57 ? -18.641 21.516 19.125 1 96.75 57 ALA B C 1
ATOM 2101 O O . ALA B 1 57 ? -17.969 22.281 19.828 1 96.75 57 ALA B O 1
ATOM 2102 N N . GLY B 1 58 ? -19.891 21.422 19.125 1 96.31 58 GLY B N 1
ATOM 2103 C CA . GLY B 1 58 ? -20.641 22.312 19.984 1 96.31 58 GLY B CA 1
ATOM 2104 C C . GLY B 1 58 ? -20.547 23.766 19.562 1 96.31 58 GLY B C 1
ATOM 2105 O O . GLY B 1 58 ? -20.391 24.656 20.406 1 96.31 58 GLY B O 1
ATOM 2106 N N . CYS B 1 59 ? -20.594 24.016 18.312 1 95.56 59 CYS B N 1
ATOM 2107 C CA . CYS B 1 59 ? -20.469 25.375 17.828 1 95.56 59 CYS B CA 1
ATOM 2108 C C . CYS B 1 59 ? -21.406 25.641 16.656 1 95.56 59 CYS B C 1
ATOM 2110 O O . CYS B 1 59 ? -22.062 24.719 16.172 1 95.56 59 CYS B O 1
ATOM 2112 N N . ASP B 1 60 ? -21.531 26.891 16.328 1 95.38 60 ASP B N 1
ATOM 2113 C CA . ASP B 1 60 ? -22.297 27.281 15.148 1 95.38 60 ASP B CA 1
ATOM 2114 C C . ASP B 1 60 ? -21.578 26.875 13.867 1 95.38 60 ASP B C 1
ATOM 2116 O O . ASP B 1 60 ? -20.359 27.031 13.75 1 95.38 60 ASP B O 1
ATOM 2120 N N . LYS B 1 61 ? -22.391 26.344 12.867 1 95.94 61 LYS B N 1
ATOM 2121 C CA . LYS B 1 61 ? -21.797 25.875 11.617 1 95.94 61 LYS B CA 1
ATOM 2122 C C . LYS B 1 61 ? -21.125 27.016 10.867 1 95.94 61 LYS B C 1
ATOM 2124 O O . LYS B 1 61 ? -20.188 26.797 10.086 1 95.94 61 LYS B O 1
ATOM 2129 N N . GLN B 1 62 ? -21.5 28.25 11.094 1 96.75 62 GLN B N 1
ATOM 2130 C CA . GLN B 1 62 ? -20.906 29.406 10.438 1 96.75 62 GLN B CA 1
ATOM 2131 C C . GLN B 1 62 ? -19.422 29.531 10.773 1 96.75 62 GLN B C 1
ATOM 2133 O O . GLN B 1 62 ? -18.625 30.062 9.984 1 96.75 62 GLN B O 1
ATOM 2138 N N . LEU B 1 63 ? -19.031 29 11.93 1 96.31 63 LEU B N 1
ATOM 2139 C CA . LEU B 1 63 ? -17.641 29.062 12.352 1 96.31 63 LEU B CA 1
ATOM 2140 C C . LEU B 1 63 ? -16.781 28.125 11.5 1 96.31 63 LEU B C 1
ATOM 2142 O O . LEU B 1 63 ? -15.594 28.375 11.289 1 96.31 63 LEU B O 1
ATOM 2146 N N . ILE B 1 64 ? -17.375 27.062 10.945 1 97.25 64 ILE B N 1
ATOM 2147 C CA . ILE B 1 64 ? -16.656 26.156 10.055 1 97.25 64 ILE B CA 1
ATOM 2148 C C . ILE B 1 64 ? -16.344 26.875 8.742 1 97.25 64 ILE B C 1
ATOM 2150 O O . ILE B 1 64 ? -15.24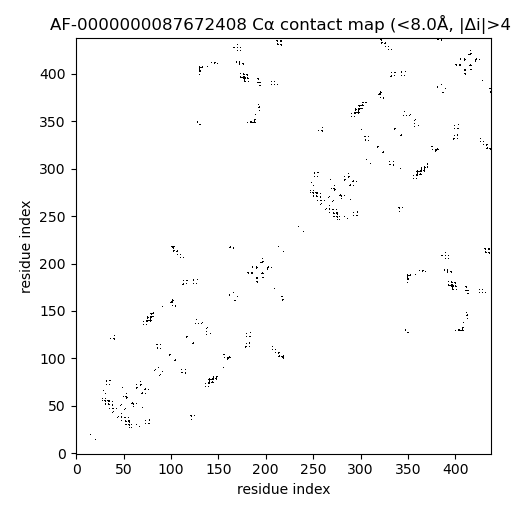2 26.734 8.203 1 97.25 64 ILE B O 1
ATOM 2154 N N . TYR B 1 65 ? -17.266 27.672 8.32 1 96.81 65 TYR B N 1
ATOM 2155 C CA . TYR B 1 65 ? -17.031 28.469 7.113 1 96.81 65 TYR B CA 1
ATOM 2156 C C . TYR B 1 65 ? -15.992 29.547 7.363 1 96.81 65 TYR B C 1
ATOM 2158 O O . TYR B 1 65 ? -15.125 29.797 6.523 1 96.81 65 TYR B O 1
ATOM 2166 N N . ARG B 1 66 ? -16.109 30.125 8.469 1 96.25 66 ARG B N 1
ATOM 2167 C CA . ARG B 1 66 ? -15.211 31.219 8.812 1 96.25 66 ARG B CA 1
ATOM 2168 C C . ARG B 1 66 ? -13.781 30.719 8.953 1 96.25 66 ARG B C 1
ATOM 2170 O O . ARG B 1 66 ? -12.844 31.344 8.438 1 96.25 66 ARG B O 1
ATOM 2177 N N . TYR B 1 67 ? -13.625 29.578 9.625 1 95.94 67 TYR B N 1
ATOM 2178 C CA . TYR B 1 67 ? -12.289 29.125 10.008 1 95.94 67 TYR B CA 1
ATOM 2179 C C . TYR B 1 67 ? -11.695 28.234 8.93 1 95.94 67 TYR B C 1
ATOM 2181 O O . TYR B 1 67 ? -10.477 28.234 8.719 1 95.94 67 TYR B O 1
ATOM 2189 N N . TYR B 1 68 ? -12.539 27.453 8.195 1 96.75 68 TYR B N 1
ATOM 2190 C CA . TYR B 1 68 ? -12 26.453 7.277 1 96.75 68 TYR B CA 1
ATOM 2191 C C . TYR B 1 68 ? -12.516 26.672 5.863 1 96.75 68 TYR B C 1
ATOM 2193 O O . TYR B 1 68 ? -12.109 25.984 4.93 1 96.75 68 TYR B O 1
ATOM 2201 N N . GLY B 1 69 ? -13.398 27.625 5.723 1 96.19 69 GLY B N 1
ATOM 2202 C CA . GLY B 1 69 ? -13.961 27.859 4.406 1 96.19 69 GLY B CA 1
ATOM 2203 C C . GLY B 1 69 ? -14.961 26.812 3.984 1 96.19 69 GLY B C 1
ATOM 2204 O O . GLY B 1 69 ? -15.156 26.562 2.791 1 96.19 69 GLY B O 1
ATOM 2205 N N . GLY B 1 70 ? -15.477 26.047 4.984 1 96.25 70 GLY B N 1
ATOM 2206 C CA . GLY B 1 70 ? -16.453 25.016 4.691 1 96.25 70 GLY B CA 1
ATOM 2207 C C . GLY B 1 70 ? -15.922 23.609 4.867 1 96.25 70 GLY B C 1
ATOM 2208 O O . GLY B 1 70 ? -14.852 23.406 5.453 1 96.25 70 GLY B O 1
ATOM 2209 N N . LEU B 1 71 ? -16.703 22.688 4.359 1 94.62 71 LEU B N 1
ATOM 2210 C CA . LEU B 1 71 ? -16.391 21.281 4.582 1 94.62 71 LEU B CA 1
ATOM 2211 C C . LEU B 1 71 ? -15.133 20.891 3.809 1 94.62 71 LEU B C 1
ATOM 2213 O O . LEU B 1 71 ? -14.312 20.109 4.305 1 94.62 71 LEU B O 1
ATOM 2217 N N . ASP B 1 72 ? -14.977 21.484 2.658 1 94.69 72 ASP B N 1
ATOM 2218 C CA . ASP B 1 72 ? -13.812 21.172 1.843 1 94.69 72 ASP B CA 1
ATOM 2219 C C . ASP B 1 72 ? -12.523 21.594 2.539 1 94.69 72 ASP B C 1
ATOM 2221 O O . ASP B 1 72 ? -11.562 20.828 2.607 1 94.69 72 ASP B O 1
ATOM 2225 N N . GLY B 1 73 ? -12.547 22.75 3.031 1 96.06 73 GLY B N 1
ATOM 2226 C CA . GLY B 1 73 ? -11.398 23.234 3.781 1 96.06 73 GLY B CA 1
ATOM 2227 C C . GLY B 1 73 ? -11.133 22.438 5.043 1 96.06 73 GLY B C 1
ATOM 2228 O O . GLY B 1 73 ? -9.977 22.219 5.422 1 96.06 73 GLY B O 1
ATOM 2229 N N . LEU B 1 74 ? -12.203 21.984 5.629 1 96.12 74 LEU B N 1
ATOM 2230 C CA . LEU B 1 74 ? -12.07 21.172 6.832 1 96.12 74 LEU B CA 1
ATOM 2231 C C . LEU B 1 74 ? -11.438 19.828 6.504 1 96.12 74 LEU B C 1
ATOM 2233 O O . LEU B 1 74 ? -10.578 19.344 7.242 1 96.12 74 LEU B O 1
ATOM 2237 N N . VAL B 1 75 ? -11.781 19.266 5.402 1 94.44 75 VAL B N 1
ATOM 2238 C CA . VAL B 1 75 ? -11.219 18 4.945 1 94.44 75 VAL B CA 1
ATOM 2239 C C . VAL B 1 75 ? -9.719 18.172 4.684 1 94.44 75 VAL B C 1
ATOM 2241 O O . VAL B 1 75 ? -8.914 17.328 5.082 1 94.44 75 VAL B O 1
ATOM 2244 N N . GLU B 1 76 ? -9.336 19.25 4.102 1 94.06 76 GLU B N 1
ATOM 2245 C CA . GLU B 1 76 ? -7.926 19.547 3.857 1 94.06 76 GLU B CA 1
ATOM 2246 C C . GLU B 1 76 ? -7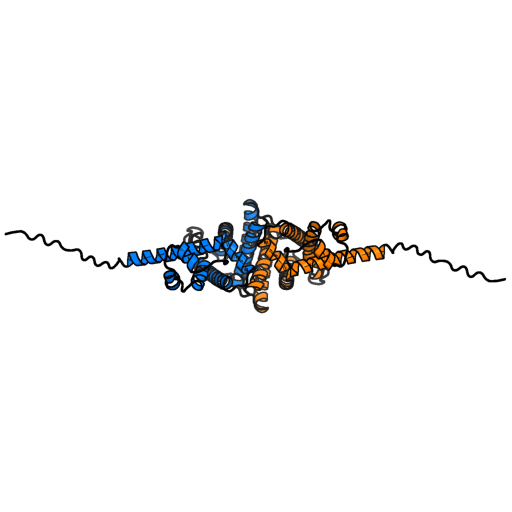.16 19.703 5.168 1 94.06 76 GLU B C 1
ATOM 2248 O O . GLU B 1 76 ? -6.027 19.219 5.289 1 94.06 76 GLU B O 1
ATOM 2253 N N . ALA B 1 77 ? -7.82 20.312 6.078 1 93.56 77 ALA B N 1
ATOM 2254 C CA . ALA B 1 77 ? -7.191 20.5 7.383 1 93.56 77 ALA B CA 1
ATOM 2255 C C . ALA B 1 77 ? -6.961 19.172 8.086 1 93.56 77 ALA B C 1
ATOM 2257 O O . ALA B 1 77 ? -5.945 18.984 8.766 1 93.56 77 ALA B O 1
ATOM 2258 N N . ILE B 1 78 ? -7.879 18.281 7.965 1 92.06 78 ILE B N 1
ATOM 2259 C CA . ILE B 1 78 ? -7.703 16.953 8.531 1 92.06 78 ILE B CA 1
ATOM 2260 C C . ILE B 1 78 ? -6.488 16.281 7.902 1 92.06 78 ILE B C 1
ATOM 2262 O O . ILE B 1 78 ? -5.641 15.727 8.609 1 92.06 78 ILE B O 1
ATOM 2266 N N . GLY B 1 79 ? -6.402 16.359 6.617 1 89 79 GLY B N 1
ATOM 2267 C CA . GLY B 1 79 ? -5.27 15.789 5.914 1 89 79 GLY B CA 1
ATOM 2268 C C . GLY B 1 79 ? -3.938 16.391 6.328 1 89 79 GLY B C 1
ATOM 2269 O O . GLY B 1 79 ? -2.959 15.664 6.523 1 89 79 GLY B O 1
ATOM 2270 N N . ALA B 1 80 ? -3.939 17.641 6.496 1 87 80 ALA B N 1
ATOM 2271 C CA . ALA B 1 80 ? -2.721 18.344 6.879 1 87 80 ALA B CA 1
ATOM 2272 C C . ALA B 1 80 ? -2.334 18.031 8.32 1 87 80 ALA B C 1
ATOM 2274 O O . ALA B 1 80 ? -1.148 17.984 8.656 1 87 80 ALA B O 1
ATOM 2275 N N . ASP B 1 81 ? -3.303 17.953 9.117 1 81.88 81 ASP B N 1
ATOM 2276 C CA . ASP B 1 81 ? -3.066 17.672 10.531 1 81.88 81 ASP B CA 1
ATOM 2277 C C . ASP B 1 81 ? -2.414 16.297 10.719 1 81.88 81 ASP B C 1
ATOM 2279 O O . ASP B 1 81 ? -1.605 16.109 11.625 1 81.88 81 ASP B O 1
ATOM 2283 N N . LEU B 1 82 ? -2.729 15.5 9.953 1 65.81 82 LEU B N 1
ATOM 2284 C CA . LEU B 1 82 ? -2.172 14.148 10.023 1 65.81 82 LEU B CA 1
ATOM 2285 C C . LEU B 1 82 ? -0.699 14.148 9.633 1 65.81 82 LEU B C 1
ATOM 2287 O O . LEU B 1 82 ? 0.058 13.266 10.055 1 65.81 82 LEU B O 1
ATOM 2291 N N . GLY B 1 83 ? -0.351 15.188 8.961 1 56.94 83 GLY B N 1
ATOM 2292 C CA . GLY B 1 83 ? 1.075 15.43 8.805 1 56.94 83 GLY B CA 1
ATOM 2293 C C . GLY B 1 83 ? 1.751 15.844 10.102 1 56.94 83 GLY B C 1
ATOM 2294 O O . GLY B 1 83 ? 2.924 15.539 10.32 1 56.94 83 GLY B O 1
ATOM 2295 N N . GLY B 1 84 ? 1.028 16.688 10.875 1 56.59 84 GLY B N 1
ATOM 2296 C CA . GLY B 1 84 ? 1.525 17 12.203 1 56.59 84 GLY B CA 1
ATOM 2297 C C . GLY B 1 84 ? 1.69 15.781 13.086 1 56.59 84 GLY B C 1
ATOM 2298 O O . GLY B 1 84 ? 2.293 15.859 14.164 1 56.59 84 GLY B O 1
ATOM 2299 N N . TRP B 1 85 ? 1.05 14.828 12.68 1 56.84 85 TRP B N 1
ATOM 2300 C CA . TRP B 1 85 ? 1.049 13.516 13.312 1 56.84 85 TRP B CA 1
ATOM 2301 C C . TRP B 1 85 ? 2.471 12.984 13.477 1 56.84 85 TRP B C 1
ATOM 2303 O O . TRP B 1 85 ? 2.824 12.453 14.531 1 56.84 85 TRP B O 1
ATOM 2313 N N . VAL B 1 86 ? 3.35 13.375 12.469 1 56.53 86 VAL B N 1
ATOM 2314 C CA . VAL B 1 86 ? 4.738 12.938 12.594 1 56.53 86 VAL B CA 1
ATOM 2315 C C . VAL B 1 86 ? 5.484 13.867 13.547 1 56.53 86 VAL B C 1
ATOM 2317 O O . VAL B 1 86 ? 6.379 13.43 14.273 1 56.53 86 VAL B O 1
ATOM 2320 N N . LYS B 1 87 ? 4.934 15.047 13.531 1 56.62 87 LYS B N 1
ATOM 2321 C CA . LYS B 1 87 ? 5.625 16.047 14.344 1 56.62 87 LYS B CA 1
ATOM 2322 C C . LYS B 1 87 ? 5.527 15.711 15.828 1 56.62 87 LYS B C 1
ATOM 2324 O O . LYS B 1 87 ? 6.5 15.859 16.578 1 56.62 87 LYS B O 1
ATOM 2329 N N . GLU B 1 88 ? 4.305 15.484 16.203 1 57.66 88 GLU B N 1
ATOM 2330 C CA . GLU B 1 88 ? 4.102 15.234 17.625 1 57.66 88 GLU B CA 1
ATOM 2331 C C . GLU B 1 88 ? 4.848 13.977 18.078 1 57.66 88 GLU B C 1
ATOM 2333 O O . GLU B 1 88 ? 5.133 13.82 19.266 1 57.66 88 GLU B O 1
ATOM 2338 N N . ARG B 1 89 ? 5.23 13.336 17.109 1 54.19 89 ARG B N 1
ATOM 2339 C CA . ARG B 1 89 ? 5.852 12.062 17.469 1 54.19 89 ARG B CA 1
ATOM 2340 C C . ARG B 1 89 ? 7.352 12.086 17.172 1 54.19 89 ARG B C 1
ATOM 2342 O O . ARG B 1 89 ? 8.086 11.211 17.641 1 54.19 89 ARG B O 1
ATOM 2349 N N . ILE B 1 90 ? 7.711 12.992 16.281 1 54.38 90 ILE B N 1
ATOM 2350 C CA . ILE B 1 90 ? 9.141 13.148 16.016 1 54.38 90 ILE B CA 1
ATOM 2351 C C . ILE B 1 90 ? 9.703 14.273 16.875 1 54.38 90 ILE B C 1
ATOM 2353 O O . ILE B 1 90 ? 9.383 15.445 16.672 1 54.38 90 ILE B O 1
ATOM 2357 N N . PRO B 1 91 ? 10.117 13.961 18.016 1 51.09 91 PRO B N 1
ATOM 2358 C CA . PRO B 1 91 ? 10.695 15.023 18.828 1 51.09 91 PRO B CA 1
ATOM 2359 C C . PRO B 1 91 ? 11.617 15.945 18.031 1 51.09 91 PRO B C 1
ATOM 2361 O O . PRO B 1 91 ? 12.375 15.477 17.188 1 51.09 91 PRO B O 1
ATOM 2364 N N . GLU B 1 92 ? 11.109 17.188 17.734 1 50.69 92 GLU B N 1
ATOM 2365 C CA . GLU B 1 92 ? 11.992 18.172 17.125 1 50.69 92 GLU B CA 1
ATOM 2366 C C . GLU B 1 92 ? 13.445 17.938 17.516 1 50.69 92 GLU B C 1
ATOM 2368 O O . GLU B 1 92 ? 14.352 18.094 16.703 1 50.69 92 GLU B O 1
ATOM 2373 N N . ASP B 1 93 ? 13.711 18.422 18.797 1 45.19 93 ASP B N 1
ATOM 2374 C CA . ASP B 1 93 ? 15.031 18.359 19.422 1 45.19 93 ASP B CA 1
ATOM 2375 C C . ASP B 1 93 ? 15.516 16.922 19.547 1 45.19 93 ASP B C 1
ATOM 2377 O O . ASP B 1 93 ? 16.109 16.547 20.562 1 45.19 93 ASP B O 1
ATOM 2381 N N . ALA B 1 94 ? 14.812 16 19 1 45.44 94 ALA B N 1
ATOM 2382 C CA . ALA B 1 94 ? 15.469 14.812 19.516 1 45.44 94 ALA B CA 1
ATOM 2383 C C . ALA B 1 94 ? 16.984 14.969 19.484 1 45.44 94 ALA B C 1
ATOM 2385 O O . ALA B 1 94 ? 17.578 15.242 18.438 1 45.44 94 ALA B O 1
ATOM 2386 N N . GLY B 1 95 ? 17.562 15.43 20.5 1 40.97 95 GLY B N 1
ATOM 2387 C CA . GLY B 1 95 ? 18.906 15.727 20.969 1 40.97 95 GLY B CA 1
ATOM 2388 C C . GLY B 1 95 ? 19.984 15.219 20.031 1 40.97 95 GLY B C 1
ATOM 2389 O O . GLY B 1 95 ? 20.344 15.898 19.062 1 40.97 95 GLY B O 1
ATOM 2390 N N . GLY B 1 96 ? 20.719 13.992 20.562 1 42.78 96 GLY B N 1
ATOM 2391 C CA . GLY B 1 96 ? 22.047 13.406 20.406 1 42.78 96 GLY B CA 1
ATOM 2392 C C . GLY B 1 96 ? 22.234 12.695 19.078 1 42.78 96 GLY B C 1
ATOM 2393 O O . GLY B 1 96 ? 23.297 12.125 18.828 1 42.78 96 GLY B O 1
ATOM 2394 N N . MET B 1 97 ? 21.125 12.18 18.594 1 50.44 97 MET B N 1
ATOM 2395 C CA . MET B 1 97 ? 21.562 11.43 17.422 1 50.44 97 MET B CA 1
ATOM 2396 C C . MET B 1 97 ? 21.922 12.367 16.281 1 50.44 97 MET B C 1
ATOM 2398 O O . MET B 1 97 ? 21.062 13.102 15.789 1 50.44 97 MET B O 1
ATOM 2402 N N . PHE B 1 98 ? 22.953 12.883 16.281 1 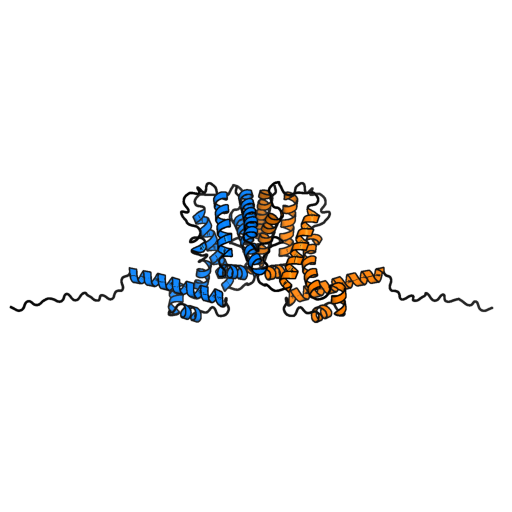57.59 98 PHE B N 1
ATOM 2403 C CA . PHE B 1 98 ? 23.578 13.602 15.172 1 57.59 98 PHE B CA 1
ATOM 2404 C C . PHE B 1 98 ? 23.234 12.961 13.836 1 57.59 98 PHE B C 1
ATOM 2406 O O . PHE B 1 98 ? 23.594 11.812 13.578 1 57.59 98 PHE B O 1
ATOM 2413 N N . LEU B 1 99 ? 21.938 13.297 13.234 1 73.44 99 LEU B N 1
ATOM 2414 C CA . LEU B 1 99 ? 21.703 12.898 11.844 1 73.44 99 LEU B CA 1
ATOM 2415 C C . LEU B 1 99 ? 22.781 13.484 10.93 1 73.44 99 LEU B C 1
ATOM 2417 O O . LEU B 1 99 ? 22.844 14.703 10.742 1 73.44 99 LEU B O 1
ATOM 2421 N N . LEU B 1 100 ? 23.672 12.609 10.578 1 79.56 100 LEU B N 1
ATOM 2422 C CA . LEU B 1 100 ? 24.828 13.055 9.805 1 79.56 100 LEU B CA 1
ATOM 2423 C C . LEU B 1 100 ? 24.531 13 8.305 1 79.56 100 LEU B C 1
ATOM 2425 O O . LEU B 1 100 ? 25.109 13.758 7.531 1 79.56 100 LEU B O 1
ATOM 2429 N N . THR B 1 101 ? 23.609 12.086 7.992 1 90.88 101 THR B N 1
ATOM 2430 C CA . THR B 1 101 ? 23.359 11.922 6.562 1 90.88 101 THR B CA 1
ATOM 2431 C C . THR B 1 101 ? 21.859 11.867 6.281 1 90.88 101 THR B C 1
ATOM 2433 O O . THR B 1 101 ? 21.062 11.719 7.203 1 90.88 101 THR B O 1
ATOM 2436 N N . TYR B 1 102 ? 21.516 12.039 5.094 1 92.81 102 TYR B N 1
ATOM 2437 C CA . TYR B 1 102 ? 20.141 11.875 4.66 1 92.81 102 TYR B CA 1
ATOM 2438 C C . TYR B 1 102 ? 19.641 10.469 4.957 1 92.81 102 TYR B C 1
ATOM 2440 O O . TYR B 1 102 ? 18.469 10.281 5.309 1 92.81 102 TYR B O 1
ATOM 2448 N N . GLY B 1 103 ? 20.516 9.5 4.867 1 93 103 GLY B N 1
ATOM 2449 C CA . GLY B 1 103 ? 20.172 8.125 5.203 1 93 103 GLY B CA 1
ATOM 2450 C C . GLY B 1 103 ? 19.797 7.941 6.664 1 93 103 GLY B C 1
ATOM 2451 O O . GLY B 1 103 ? 18.828 7.258 6.977 1 93 103 GLY B O 1
ATOM 2452 N N . ASP B 1 104 ? 20.562 8.594 7.52 1 90.75 104 ASP B N 1
ATOM 2453 C CA . ASP B 1 104 ? 20.25 8.555 8.945 1 90.75 104 ASP B CA 1
ATOM 2454 C C . ASP B 1 104 ? 18.859 9.125 9.211 1 90.75 104 ASP B C 1
ATOM 2456 O O . ASP B 1 104 ? 18.078 8.555 9.977 1 90.75 104 ASP B O 1
ATOM 2460 N N . LEU B 1 105 ? 18.656 10.203 8.562 1 88.44 105 LEU B N 1
ATOM 2461 C CA . LEU B 1 105 ? 17.375 10.883 8.734 1 88.44 105 LEU B CA 1
ATOM 2462 C C . LEU B 1 105 ? 16.234 9.992 8.281 1 88.44 105 LEU B C 1
ATOM 2464 O O . LEU B 1 105 ? 15.273 9.773 9.023 1 88.44 105 LEU B O 1
ATOM 2468 N N . MET B 1 106 ? 16.328 9.445 7.121 1 92.5 106 MET B N 1
ATOM 2469 C CA . MET B 1 106 ? 15.234 8.68 6.539 1 92.5 106 MET B CA 1
ATOM 2470 C C . MET B 1 106 ? 15.031 7.367 7.293 1 92.5 106 MET B C 1
ATOM 2472 O O . MET B 1 106 ? 13.906 6.887 7.418 1 92.5 106 MET B O 1
ATOM 2476 N N . GLU B 1 107 ? 16.078 6.777 7.762 1 92.75 107 GLU B N 1
ATOM 2477 C CA . GLU B 1 107 ? 15.945 5.594 8.609 1 92.75 107 GLU B CA 1
ATOM 2478 C C . GLU B 1 107 ? 15.117 5.898 9.852 1 92.75 107 GLU B C 1
ATOM 2480 O O . GLU B 1 107 ? 14.211 5.137 10.195 1 92.75 107 GLU B O 1
ATOM 2485 N N . ARG B 1 108 ? 15.422 6.926 10.422 1 88.44 108 ARG B N 1
ATOM 2486 C CA . ARG B 1 108 ? 14.688 7.32 11.625 1 88.44 108 ARG B CA 1
ATOM 2487 C C . ARG B 1 108 ? 13.234 7.645 11.289 1 88.44 108 ARG B C 1
ATOM 2489 O O . ARG B 1 108 ? 12.32 7.184 11.977 1 88.44 108 ARG B O 1
ATOM 2496 N N . LEU B 1 109 ? 13.031 8.438 10.289 1 87.31 109 LEU B N 1
ATOM 2497 C CA . LEU B 1 109 ? 11.695 8.891 9.922 1 87.31 109 LEU B CA 1
ATOM 2498 C C . LEU B 1 109 ? 10.812 7.719 9.531 1 87.31 109 LEU B C 1
ATOM 2500 O O . LEU B 1 109 ? 9.617 7.703 9.836 1 87.31 109 LEU B O 1
ATOM 2504 N N . ILE B 1 110 ? 11.352 6.777 8.867 1 91.81 110 ILE B N 1
ATOM 2505 C CA . ILE B 1 110 ? 10.531 5.672 8.375 1 91.81 110 ILE B CA 1
ATOM 2506 C C . ILE B 1 110 ? 10.078 4.801 9.547 1 91.81 110 ILE B C 1
ATOM 2508 O O . ILE B 1 110 ? 8.961 4.281 9.547 1 91.81 110 ILE B O 1
ATOM 2512 N N . VAL B 1 111 ? 10.953 4.598 10.539 1 91.25 111 VAL B N 1
ATOM 2513 C CA . VAL B 1 111 ? 10.594 3.838 11.727 1 91.25 111 VAL B CA 1
ATOM 2514 C C . VAL B 1 111 ? 9.477 4.551 12.477 1 91.25 111 VAL B C 1
ATOM 2516 O O . VAL B 1 111 ? 8.492 3.922 12.883 1 91.25 111 VAL B O 1
ATOM 2519 N N . LEU B 1 112 ? 9.625 5.801 12.562 1 86.31 112 LEU B N 1
ATOM 2520 C CA . LEU B 1 112 ? 8.594 6.598 13.227 1 86.31 112 LEU B CA 1
ATOM 2521 C C . LEU B 1 112 ? 7.285 6.551 12.453 1 86.31 112 LEU B C 1
ATOM 2523 O O . LEU B 1 112 ? 6.207 6.496 13.047 1 86.31 112 LEU B O 1
ATOM 2527 N N . PHE B 1 113 ? 7.395 6.547 11.172 1 88.5 113 PHE B N 1
ATOM 2528 C CA . PHE B 1 113 ? 6.219 6.48 10.32 1 88.5 113 PHE B CA 1
ATOM 2529 C C . PHE B 1 113 ? 5.496 5.148 10.492 1 88.5 113 PHE B C 1
ATOM 2531 O O . PHE B 1 113 ? 4.27 5.109 10.602 1 88.5 113 PHE B O 1
ATOM 2538 N N . ILE B 1 114 ? 6.223 4.086 10.562 1 93.62 114 ILE B N 1
ATOM 2539 C CA . ILE B 1 114 ? 5.641 2.766 10.773 1 93.62 114 ILE B CA 1
ATOM 2540 C C . ILE B 1 114 ? 4.859 2.754 12.086 1 93.62 114 ILE B C 1
ATOM 2542 O O . ILE B 1 114 ? 3.689 2.363 12.117 1 93.62 114 ILE B O 1
ATOM 2546 N N . GLU B 1 115 ? 5.457 3.191 13.148 1 89.88 115 GLU B N 1
ATOM 2547 C CA . GLU B 1 115 ? 4.848 3.174 14.469 1 89.88 115 GLU B CA 1
ATOM 2548 C C . GLU B 1 115 ? 3.607 4.066 14.523 1 89.88 115 GLU B C 1
ATOM 2550 O O . GLU B 1 115 ? 2.564 3.658 15.039 1 89.88 115 GLU B O 1
ATOM 2555 N N . ALA B 1 116 ? 3.748 5.211 13.992 1 86.19 116 ALA B N 1
ATOM 2556 C CA . ALA B 1 116 ? 2.646 6.172 14.016 1 86.19 116 ALA B CA 1
ATOM 2557 C C . ALA B 1 116 ? 1.434 5.629 13.266 1 86.19 116 ALA B C 1
ATOM 2559 O O . ALA B 1 116 ? 0.3 5.754 13.734 1 86.19 116 ALA B O 1
ATOM 2560 N N . LEU B 1 117 ? 1.678 5.098 12.133 1 90.75 117 LEU B N 1
ATOM 2561 C CA . LEU B 1 117 ? 0.575 4.594 11.32 1 90.75 117 LEU B CA 1
ATOM 2562 C C . LEU B 1 117 ? -0.063 3.371 11.969 1 90.75 117 LEU B C 1
ATOM 2564 O O . LEU B 1 117 ? -1.287 3.225 11.961 1 90.75 117 LEU B O 1
ATOM 2568 N N . ARG B 1 118 ? 0.747 2.518 12.508 1 92.38 118 ARG B N 1
ATOM 2569 C CA . ARG B 1 118 ? 0.222 1.339 13.195 1 92.38 118 ARG B CA 1
ATOM 2570 C C . ARG B 1 118 ? -0.674 1.736 14.359 1 92.38 118 ARG B C 1
ATOM 2572 O O . ARG B 1 118 ? -1.661 1.058 14.648 1 92.38 118 ARG B O 1
ATOM 2579 N N . ASP B 1 119 ? -0.417 2.881 14.938 1 88.75 119 ASP B N 1
ATOM 2580 C CA . ASP B 1 119 ? -1.089 3.268 16.172 1 88.75 119 ASP B CA 1
ATOM 2581 C C . ASP B 1 119 ? -2.238 4.234 15.898 1 88.75 119 ASP B C 1
ATOM 2583 O O . ASP B 1 119 ? -2.883 4.723 16.828 1 88.75 119 ASP B O 1
ATOM 2587 N N . ASP B 1 120 ? -2.549 4.488 14.711 1 88.12 120 ASP B N 1
ATOM 2588 C CA . ASP B 1 120 ? -3.561 5.488 14.383 1 88.12 120 ASP B CA 1
ATOM 2589 C C . ASP B 1 120 ? -4.637 4.902 13.469 1 88.12 120 ASP B C 1
ATOM 2591 O O . ASP B 1 120 ? -4.531 4.992 12.242 1 88.12 120 ASP B O 1
ATOM 2595 N N . PRO B 1 121 ? -5.707 4.477 14.039 1 90.81 121 PRO B N 1
ATOM 2596 C CA . PRO B 1 121 ? -6.75 3.822 13.25 1 90.81 121 PRO B CA 1
ATOM 2597 C C . PRO B 1 121 ? -7.414 4.77 12.25 1 90.81 121 PRO B C 1
ATOM 2599 O O . PRO B 1 121 ? -7.824 4.344 11.172 1 90.81 121 PRO B O 1
ATOM 2602 N N . LEU B 1 122 ? -7.562 6.016 12.617 1 89.31 122 LEU B N 1
ATOM 2603 C CA . LEU B 1 122 ? -8.172 6.957 11.68 1 89.31 122 LEU B CA 1
ATOM 2604 C C . LEU B 1 122 ? -7.27 7.172 10.469 1 89.31 122 LEU B C 1
ATOM 2606 O O . LEU B 1 122 ? -7.746 7.188 9.336 1 89.31 122 LEU B O 1
ATOM 2610 N N . MET B 1 123 ? -5.996 7.285 10.734 1 88.88 123 MET B N 1
ATOM 2611 C CA . MET B 1 123 ? -5.066 7.473 9.625 1 88.88 123 MET B CA 1
ATOM 2612 C C . MET B 1 123 ? -5.062 6.254 8.703 1 88.88 123 MET B C 1
ATOM 2614 O O . MET B 1 123 ? -5.016 6.395 7.48 1 88.88 123 MET B O 1
ATOM 2618 N N . ARG B 1 124 ? -5.102 5.098 9.297 1 91.81 124 ARG B N 1
ATOM 2619 C CA . ARG B 1 124 ? -5.16 3.887 8.492 1 91.81 124 ARG B CA 1
ATOM 2620 C C . ARG B 1 124 ? -6.414 3.867 7.625 1 91.81 124 ARG B C 1
ATOM 2622 O O . ARG B 1 124 ? -6.363 3.473 6.457 1 91.81 124 ARG B O 1
ATOM 2629 N N . LYS B 1 125 ? -7.477 4.293 8.164 1 90.88 125 LYS B N 1
ATOM 2630 C CA . LYS B 1 125 ? -8.727 4.371 7.406 1 90.88 125 LYS B CA 1
ATOM 2631 C C . LYS B 1 125 ? -8.609 5.352 6.246 1 90.88 125 LYS B C 1
ATOM 2633 O O . LYS B 1 125 ? -9.07 5.07 5.137 1 90.88 125 LYS B O 1
ATOM 2638 N N . ILE B 1 126 ? -8.008 6.43 6.531 1 89.75 126 ILE B N 1
ATOM 2639 C CA . ILE B 1 126 ? -7.84 7.469 5.52 1 89.75 126 ILE B CA 1
ATOM 2640 C C . ILE B 1 126 ? -6.949 6.949 4.395 1 89.75 126 ILE B C 1
ATOM 2642 O O . ILE B 1 126 ? -7.281 7.094 3.217 1 89.75 126 ILE B O 1
ATOM 2646 N N . VAL B 1 127 ? -5.852 6.336 4.746 1 92.19 127 VAL B N 1
ATOM 2647 C CA . VAL B 1 127 ? -4.938 5.793 3.746 1 92.19 127 VAL B CA 1
ATOM 2648 C C . VAL B 1 127 ? -5.648 4.715 2.928 1 92.19 127 VAL B C 1
ATOM 2650 O O . VAL B 1 127 ? -5.461 4.625 1.713 1 92.19 127 VAL B O 1
ATOM 2653 N N . ALA B 1 128 ? -6.414 3.947 3.574 1 92.69 128 ALA B N 1
ATOM 2654 C CA . ALA B 1 128 ? -7.184 2.928 2.867 1 92.69 128 ALA B CA 1
ATOM 2655 C C . ALA B 1 128 ? -8.148 3.561 1.867 1 92.69 128 ALA B C 1
ATOM 2657 O O . ALA B 1 128 ? -8.289 3.076 0.743 1 92.69 128 ALA B O 1
ATOM 2658 N N . TRP B 1 129 ? -8.82 4.633 2.246 1 90.88 129 TRP B N 1
ATOM 2659 C CA . TRP B 1 129 ? -9.719 5.344 1.339 1 90.88 129 TRP B CA 1
ATOM 2660 C C . TRP B 1 129 ? -8.953 5.871 0.129 1 90.88 129 TRP B C 1
ATOM 2662 O O . TRP B 1 129 ? -9.461 5.836 -0.996 1 90.88 129 TRP B O 1
ATOM 2672 N N . GLU B 1 130 ? -7.723 6.266 0.336 1 90.31 130 GLU B N 1
ATOM 2673 C CA . GLU B 1 130 ? -6.902 6.859 -0.716 1 90.31 130 GLU B CA 1
ATOM 2674 C C . GLU B 1 130 ? -6.625 5.855 -1.832 1 90.31 130 GLU B C 1
ATOM 2676 O O . GLU B 1 130 ? -6.332 6.246 -2.965 1 90.31 130 GLU B O 1
ATOM 2681 N N . ILE B 1 131 ? -6.754 4.613 -1.53 1 91.75 131 ILE B N 1
ATOM 2682 C CA . ILE B 1 131 ? -6.43 3.633 -2.559 1 91.75 131 ILE B CA 1
ATOM 2683 C C . ILE B 1 131 ? -7.699 2.896 -2.986 1 91.75 131 ILE B C 1
ATOM 2685 O O . ILE B 1 131 ? -7.645 1.977 -3.807 1 91.75 131 ILE B O 1
ATOM 2689 N N . SER B 1 132 ? -8.875 3.281 -2.48 1 88.31 132 SER B N 1
ATOM 2690 C CA . SER B 1 132 ? -10.07 2.502 -2.795 1 88.31 132 SER B CA 1
ATOM 2691 C C . SER B 1 132 ? -11.203 3.396 -3.285 1 88.31 132 SER B C 1
ATOM 2693 O O . SER B 1 132 ? -12.18 2.912 -3.861 1 88.31 132 SER B O 1
ATOM 2695 N N . GLU B 1 133 ? -11.109 4.66 -2.992 1 84.88 133 GLU B N 1
ATOM 2696 C CA . GLU B 1 133 ? -12.172 5.594 -3.344 1 84.88 133 GLU B CA 1
ATOM 2697 C C . GLU B 1 133 ? -11.641 6.742 -4.191 1 84.88 133 GLU B C 1
ATOM 2699 O O . GLU B 1 133 ? -10.547 7.246 -3.947 1 84.88 133 GLU B O 1
ATOM 2704 N N . ASN B 1 134 ? -12.43 7.098 -5.156 1 86 134 ASN B N 1
ATOM 2705 C CA . ASN B 1 134 ? -12.055 8.219 -6.008 1 86 134 ASN B CA 1
ATOM 2706 C C . ASN B 1 134 ? -13.047 9.375 -5.883 1 86 134 ASN B C 1
ATOM 2708 O O . ASN B 1 134 ? -13.539 9.883 -6.891 1 86 134 ASN B O 1
ATOM 2712 N N . THR B 1 135 ? -13.297 9.758 -4.703 1 89.12 135 THR B N 1
ATOM 2713 C CA . THR B 1 135 ? -14.172 10.898 -4.465 1 89.12 135 THR B CA 1
ATOM 2714 C C . THR B 1 135 ? -13.367 12.18 -4.316 1 89.12 135 THR B C 1
ATOM 2716 O O . THR B 1 135 ? -12.156 12.133 -4.062 1 89.12 135 THR B O 1
ATOM 2719 N N . GLU B 1 136 ? -14.047 13.195 -4.516 1 90.25 136 GLU B N 1
ATOM 2720 C CA . GLU B 1 136 ? -13.391 14.492 -4.375 1 90.25 136 GLU B CA 1
ATOM 2721 C C . GLU B 1 136 ? -12.883 14.695 -2.951 1 90.25 136 GLU B C 1
ATOM 2723 O O . GLU B 1 136 ? -11.797 15.258 -2.752 1 90.25 136 GLU B O 1
ATOM 2728 N N . GLN B 1 137 ? -13.609 14.297 -1.953 1 91 137 GLN B N 1
ATOM 2729 C CA . GLN B 1 137 ? -13.211 14.445 -0.559 1 91 137 GLN B CA 1
ATOM 2730 C C . GLN B 1 137 ? -11.914 13.688 -0.272 1 91 137 GLN B C 1
ATOM 2732 O O . GLN B 1 137 ? -11.008 14.219 0.367 1 91 137 GLN B O 1
ATOM 2737 N N . VAL B 1 138 ? -11.852 12.539 -0.769 1 90.62 138 VAL B N 1
ATOM 2738 C CA . VAL B 1 138 ? -10.672 11.711 -0.549 1 90.62 138 VAL B CA 1
ATOM 2739 C C . VAL B 1 138 ? -9.477 12.305 -1.289 1 90.62 138 VAL B C 1
ATOM 2741 O O . VAL B 1 138 ? -8.359 12.32 -0.766 1 90.62 138 VAL B O 1
ATOM 2744 N N . ARG B 1 139 ? -9.742 12.82 -2.438 1 90.19 139 ARG B N 1
ATOM 2745 C CA . ARG B 1 139 ? -8.672 13.445 -3.207 1 90.19 139 ARG B CA 1
ATOM 2746 C C . ARG B 1 139 ? -8.102 14.656 -2.471 1 90.19 139 ARG B C 1
ATOM 2748 O O . ARG B 1 139 ? -6.879 14.812 -2.373 1 90.19 139 ARG B O 1
ATOM 2755 N N . ARG B 1 140 ? -8.953 15.422 -1.99 1 90.38 140 ARG B N 1
ATOM 2756 C CA . ARG B 1 140 ? -8.539 16.609 -1.241 1 90.38 140 ARG B CA 1
ATOM 2757 C C . ARG B 1 140 ? -7.742 16.203 0.001 1 90.38 140 ARG B C 1
ATOM 2759 O O . ARG B 1 140 ? -6.723 16.828 0.311 1 90.38 140 ARG B O 1
ATOM 2766 N N . LEU B 1 141 ? -8.242 15.273 0.67 1 90.56 141 LEU B N 1
ATOM 2767 C CA . LEU B 1 141 ? -7.566 14.766 1.861 1 90.56 141 LEU B CA 1
ATOM 2768 C C . LEU B 1 141 ? -6.172 14.242 1.521 1 90.56 141 LEU B C 1
ATOM 2770 O O . LEU B 1 141 ? -5.199 14.586 2.191 1 90.56 141 LEU B O 1
ATOM 2774 N N . SER B 1 142 ? -6.09 13.5 0.493 1 88.31 142 SER B N 1
ATOM 2775 C CA . SER B 1 142 ? -4.84 12.883 0.066 1 88.31 142 SER B CA 1
ATOM 2776 C C . SER B 1 142 ? -3.807 13.93 -0.327 1 88.31 142 SER B C 1
ATOM 2778 O O . SER B 1 142 ? -2.639 13.828 0.055 1 88.31 142 SER B O 1
ATOM 2780 N N . GLU B 1 143 ? -4.23 14.852 -1.058 1 89 143 GLU B N 1
ATOM 2781 C CA . GLU B 1 143 ? -3.332 15.914 -1.507 1 89 143 GLU B CA 1
ATOM 2782 C C . GLU B 1 143 ? -2.803 16.719 -0.328 1 89 143 GLU B C 1
ATOM 2784 O O . GLU B 1 143 ? -1.615 17.047 -0.276 1 89 143 GLU B O 1
ATOM 2789 N N . ALA B 1 144 ? -3.721 17.031 0.548 1 89.69 144 ALA B N 1
ATOM 2790 C CA . ALA B 1 144 ? -3.316 17.781 1.735 1 89.69 144 ALA B CA 1
ATOM 2791 C C . ALA B 1 144 ? -2.328 16.984 2.578 1 89.69 144 ALA B C 1
ATOM 2793 O O . ALA B 1 144 ? -1.346 17.531 3.084 1 89.69 144 ALA B O 1
ATOM 2794 N N . ARG B 1 145 ? -2.623 15.727 2.705 1 88 145 ARG B N 1
ATOM 2795 C CA . ARG B 1 145 ? -1.744 14.852 3.471 1 88 145 ARG B CA 1
ATOM 2796 C C . ARG B 1 145 ? -0.375 14.734 2.809 1 88 145 ARG B C 1
ATOM 2798 O O . ARG B 1 145 ? 0.655 14.805 3.482 1 88 145 ARG B O 1
ATOM 2805 N N . ALA B 1 146 ? -0.324 14.555 1.532 1 86.19 146 ALA B N 1
ATOM 2806 C CA . ALA B 1 146 ? 0.928 14.445 0.787 1 86.19 146 ALA B CA 1
ATOM 2807 C C . ALA B 1 146 ? 1.757 15.719 0.92 1 86.19 146 ALA B C 1
ATOM 2809 O O . ALA B 1 146 ? 2.973 15.656 1.113 1 86.19 146 ALA B O 1
ATOM 2810 N N . LYS B 1 147 ? 1.091 16.781 0.801 1 86.94 147 LYS B N 1
ATOM 2811 C CA . LYS B 1 147 ? 1.766 18.062 0.937 1 86.94 147 LYS B CA 1
ATOM 2812 C C . LYS B 1 147 ? 2.34 18.25 2.34 1 86.94 147 LYS B C 1
ATOM 2814 O O . LYS B 1 147 ? 3.475 18.703 2.5 1 86.94 147 LYS B O 1
ATOM 2819 N N . ALA B 1 148 ? 1.529 17.938 3.293 1 85 148 ALA B N 1
ATOM 2820 C CA . ALA B 1 148 ? 1.983 18.031 4.676 1 85 148 ALA B CA 1
ATOM 2821 C C . ALA B 1 148 ? 3.186 17.125 4.93 1 85 148 ALA B C 1
ATOM 2823 O O . ALA B 1 148 ? 4.137 17.516 5.609 1 85 148 ALA B O 1
ATOM 2824 N N . LEU B 1 149 ? 3.176 15.93 4.383 1 82.62 149 LEU B N 1
ATOM 2825 C CA . LEU B 1 149 ? 4.277 14.984 4.531 1 82.62 149 LEU B CA 1
ATOM 2826 C C . LEU B 1 149 ? 5.543 15.516 3.867 1 82.62 149 LEU B C 1
ATOM 2828 O O . LEU B 1 149 ? 6.633 15.422 4.434 1 82.62 149 LEU B O 1
ATOM 2832 N N . ALA B 1 150 ? 5.395 16.047 2.734 1 84.25 150 ALA B N 1
ATOM 2833 C CA . ALA B 1 150 ? 6.527 16.625 2.014 1 84.25 150 ALA B CA 1
ATOM 2834 C C . ALA B 1 150 ? 7.141 17.781 2.795 1 84.25 150 ALA B C 1
ATOM 2836 O O . ALA B 1 150 ? 8.367 17.891 2.898 1 84.25 150 ALA B O 1
ATOM 2837 N N . LEU B 1 151 ? 6.301 18.609 3.293 1 82.69 151 LEU B N 1
ATOM 2838 C CA . LEU B 1 151 ? 6.77 19.734 4.07 1 82.69 151 LEU B CA 1
ATOM 2839 C C . LEU B 1 151 ? 7.473 19.281 5.344 1 82.69 151 LEU B C 1
ATOM 2841 O O . LEU B 1 151 ? 8.477 19.859 5.754 1 82.69 151 LEU B O 1
ATOM 2845 N N . TRP B 1 152 ? 6.898 18.312 5.891 1 79.38 152 TRP B N 1
ATOM 2846 C CA . TRP B 1 152 ? 7.504 17.75 7.09 1 79.38 152 TRP B CA 1
ATOM 2847 C C . TRP B 1 152 ? 8.891 17.188 6.789 1 79.38 152 TRP B C 1
ATOM 2849 O O . TRP B 1 152 ? 9.852 17.484 7.504 1 79.38 152 TRP B O 1
ATOM 2859 N N . ILE B 1 153 ? 9.07 16.406 5.801 1 83.06 153 ILE B N 1
ATOM 2860 C CA . ILE B 1 153 ? 10.359 15.852 5.41 1 83.06 153 ILE B CA 1
ATOM 2861 C C . ILE B 1 153 ? 11.344 16.969 5.098 1 83.06 153 ILE B C 1
ATOM 2863 O O . ILE B 1 153 ? 12.516 16.906 5.488 1 83.06 153 ILE B O 1
ATOM 2867 N N . ASP B 1 154 ? 10.859 17.969 4.453 1 84.25 154 ASP B N 1
ATOM 2868 C CA . ASP B 1 154 ? 11.695 19.109 4.109 1 84.25 154 ASP B CA 1
ATOM 2869 C C . ASP B 1 154 ? 12.203 19.828 5.363 1 84.25 154 ASP B C 1
ATOM 2871 O O . ASP B 1 154 ? 13.367 20.203 5.438 1 84.25 154 ASP B O 1
ATOM 2875 N N . ARG B 1 155 ? 11.344 19.953 6.258 1 80.62 155 ARG B N 1
ATOM 2876 C CA . ARG B 1 155 ? 11.719 20.594 7.516 1 80.62 155 ARG B CA 1
ATOM 2877 C C . ARG B 1 155 ? 12.734 19.75 8.273 1 80.62 155 ARG B C 1
ATOM 2879 O O . ARG B 1 155 ? 13.703 20.281 8.82 1 80.62 155 ARG B O 1
ATOM 2886 N N . MET B 1 156 ? 12.562 18.484 8.273 1 81.69 156 MET B N 1
ATOM 2887 C CA . MET B 1 156 ? 13.406 17.578 9.047 1 81.69 156 MET B CA 1
ATOM 2888 C C . MET B 1 156 ? 14.781 17.438 8.398 1 81.69 156 MET B C 1
ATOM 2890 O O . MET B 1 156 ? 15.781 17.25 9.094 1 81.69 156 MET B O 1
ATOM 2894 N N . ARG B 1 157 ? 14.812 17.453 7.133 1 86.06 157 ARG B N 1
ATOM 2895 C CA . ARG B 1 157 ? 16.078 17.156 6.457 1 86.06 157 ARG B CA 1
ATOM 2896 C C . ARG B 1 157 ? 17.062 18.297 6.602 1 86.06 157 ARG B C 1
ATOM 2898 O O . ARG B 1 157 ? 18.281 18.094 6.512 1 86.06 157 ARG B O 1
ATOM 2905 N N . GLY B 1 158 ? 16.516 19.547 6.879 1 82.5 158 GLY B N 1
ATOM 2906 C CA . GLY B 1 158 ? 17.453 20.672 6.949 1 82.5 158 GLY B CA 1
ATOM 2907 C C . GLY B 1 158 ? 18.344 20.781 5.73 1 82.5 158 GLY B C 1
ATOM 2908 O O . GLY B 1 158 ? 17.859 20.828 4.602 1 82.5 158 GLY B O 1
ATOM 2909 N N . SER B 1 159 ? 19.656 20.656 6 1 88.06 159 SER B N 1
ATOM 2910 C CA . SER B 1 159 ? 20.609 20.812 4.902 1 88.06 159 SER B CA 1
ATOM 2911 C C . SER B 1 159 ? 21.016 19.453 4.324 1 88.06 159 SER B C 1
ATOM 2913 O O . SER B 1 159 ? 21.75 19.391 3.346 1 88.06 159 SER B O 1
ATOM 2915 N N . LEU B 1 160 ? 20.484 18.438 4.887 1 90.75 160 LEU B N 1
ATOM 2916 C CA . LEU B 1 160 ? 20.828 17.109 4.402 1 90.75 160 LEU B CA 1
ATOM 2917 C C . LEU B 1 160 ? 20.25 16.859 3.008 1 90.75 160 LEU B C 1
ATOM 2919 O O . LEU B 1 160 ? 19.125 17.281 2.713 1 90.75 160 LEU B O 1
ATOM 2923 N N . THR B 1 161 ? 21.156 16.266 2.199 1 92.31 161 THR B N 1
ATOM 2924 C CA . THR B 1 161 ? 20.719 15.961 0.844 1 92.31 161 THR B CA 1
ATOM 2925 C C . THR B 1 161 ? 20.875 14.469 0.552 1 92.31 161 THR B C 1
ATOM 2927 O O . THR B 1 161 ? 21.719 13.805 1.135 1 92.31 161 THR B O 1
ATOM 2930 N N . ALA B 1 162 ? 19.969 14.039 -0.301 1 94.38 162 ALA B N 1
ATOM 2931 C CA . ALA B 1 162 ? 20.109 12.664 -0.772 1 94.38 162 ALA B CA 1
ATOM 2932 C C . ALA B 1 162 ? 21.406 12.492 -1.573 1 94.38 162 ALA B C 1
ATOM 2934 O O . ALA B 1 162 ? 21.938 13.461 -2.119 1 94.38 162 ALA B O 1
ATOM 2935 N N . PRO B 1 163 ? 21.891 11.25 -1.589 1 94.75 163 PRO B N 1
ATOM 2936 C CA . PRO B 1 163 ? 23.078 11.008 -2.412 1 94.75 163 PRO B CA 1
ATOM 2937 C C . PRO B 1 163 ? 22.875 11.398 -3.873 1 94.75 163 PRO B C 1
ATOM 2939 O O . PRO B 1 163 ? 21.75 11.375 -4.371 1 94.75 163 PRO B O 1
ATOM 2942 N N . LYS B 1 164 ? 24.031 11.734 -4.523 1 93.44 164 LYS B N 1
ATOM 2943 C CA . LYS B 1 164 ? 23.984 12.133 -5.926 1 93.44 164 LYS B CA 1
ATOM 2944 C C . LYS B 1 164 ? 23.328 11.047 -6.785 1 93.44 164 LYS B C 1
ATOM 2946 O O . LYS B 1 164 ? 23.625 9.859 -6.609 1 93.44 164 LYS B O 1
ATOM 2951 N N . GLY B 1 165 ? 22.438 11.445 -7.605 1 93.38 165 GLY B N 1
ATOM 2952 C CA . GLY B 1 165 ? 21.828 10.523 -8.555 1 93.38 165 GLY B CA 1
ATOM 2953 C C . GLY B 1 165 ? 20.562 9.867 -8.023 1 93.38 165 GLY B C 1
ATOM 2954 O O . GLY B 1 165 ? 19.875 9.164 -8.758 1 93.38 165 GLY B O 1
ATOM 2955 N N . VAL B 1 166 ? 20.266 10.125 -6.777 1 95.75 166 VAL B N 1
ATOM 2956 C CA . VAL B 1 166 ? 19.078 9.508 -6.203 1 95.75 166 VAL B CA 1
ATOM 2957 C C . VAL B 1 166 ? 17.922 10.508 -6.227 1 95.75 166 VAL B C 1
ATOM 2959 O O . VAL B 1 166 ? 18.062 11.641 -5.75 1 95.75 166 VAL B O 1
ATOM 2962 N N . ASP B 1 167 ? 16.844 10.141 -6.816 1 96.25 167 ASP B N 1
ATOM 2963 C CA . ASP B 1 167 ? 15.602 10.906 -6.746 1 96.25 167 ASP B CA 1
ATOM 2964 C C . ASP B 1 167 ? 14.891 10.68 -5.414 1 96.25 167 ASP B C 1
ATOM 2966 O O . ASP B 1 167 ? 14.109 9.734 -5.277 1 96.25 167 ASP B O 1
ATOM 2970 N N . ALA B 1 168 ? 15.141 11.562 -4.516 1 95.38 168 ALA B N 1
ATOM 2971 C CA . ALA B 1 168 ? 14.656 11.383 -3.15 1 95.38 168 ALA B CA 1
ATOM 2972 C C . ALA B 1 168 ? 13.125 11.352 -3.115 1 95.38 168 ALA B C 1
ATOM 2974 O O . ALA B 1 168 ? 12.539 10.617 -2.32 1 95.38 168 ALA B O 1
ATOM 2975 N N . VAL B 1 169 ? 12.508 12.156 -3.932 1 94.12 169 VAL B N 1
ATOM 2976 C CA . VAL B 1 169 ? 11.047 12.203 -3.951 1 94.12 169 VAL B CA 1
ATOM 2977 C C . VAL B 1 169 ? 10.484 10.844 -4.355 1 94.12 169 VAL B C 1
ATOM 2979 O O . VAL B 1 169 ? 9.609 10.297 -3.68 1 94.12 169 VAL B O 1
ATOM 2982 N N . ALA B 1 170 ? 11 10.258 -5.367 1 97.25 170 ALA B N 1
ATOM 2983 C CA . ALA B 1 170 ? 10.523 8.969 -5.863 1 97.25 170 ALA B CA 1
ATOM 2984 C C . ALA B 1 170 ? 10.844 7.848 -4.879 1 97.25 170 ALA B C 1
ATOM 2986 O O . ALA B 1 170 ? 9.992 7.004 -4.594 1 97.25 170 ALA B O 1
ATOM 2987 N N . VAL B 1 171 ? 12.055 7.844 -4.371 1 97.56 171 VAL B N 1
ATOM 2988 C CA . VAL B 1 171 ? 12.469 6.797 -3.443 1 97.56 171 VAL B CA 1
ATOM 2989 C C . VAL B 1 171 ? 11.648 6.883 -2.162 1 97.56 171 VAL B C 1
ATOM 2991 O O . VAL B 1 171 ? 11.164 5.863 -1.657 1 97.56 171 VAL B O 1
ATOM 2994 N N . ASN B 1 172 ? 11.453 8.102 -1.654 1 95.31 172 ASN B N 1
ATOM 2995 C CA . ASN B 1 172 ? 10.641 8.266 -0.456 1 95.31 172 ASN B CA 1
ATOM 2996 C C . ASN B 1 172 ? 9.203 7.809 -0.687 1 95.31 172 ASN B C 1
ATOM 2998 O O . ASN B 1 172 ? 8.586 7.223 0.202 1 95.31 172 ASN B O 1
ATOM 3002 N N . ALA B 1 173 ? 8.688 8.078 -1.838 1 96.38 173 ALA B N 1
ATOM 3003 C CA . ALA B 1 173 ? 7.336 7.625 -2.164 1 96.38 173 ALA B CA 1
ATOM 3004 C C . ALA B 1 173 ? 7.242 6.102 -2.117 1 96.38 173 ALA B C 1
ATOM 3006 O O . ALA B 1 173 ? 6.254 5.551 -1.623 1 96.38 173 ALA B O 1
ATOM 3007 N N . VAL B 1 174 ? 8.258 5.406 -2.584 1 98.12 174 VAL B N 1
ATOM 3008 C CA . VAL B 1 174 ? 8.289 3.949 -2.561 1 98.12 174 VAL B CA 1
ATOM 3009 C C . VAL B 1 174 ? 8.281 3.455 -1.115 1 98.12 174 VAL B C 1
ATOM 3011 O O . VAL B 1 174 ? 7.523 2.547 -0.768 1 98.12 174 VAL B O 1
ATOM 3014 N N . LEU B 1 175 ? 9.07 4.031 -0.324 1 97.56 175 LEU B N 1
ATOM 3015 C CA . LEU B 1 175 ? 9.188 3.631 1.073 1 97.56 175 LEU B CA 1
ATOM 3016 C C . LEU B 1 175 ? 7.887 3.879 1.824 1 97.56 175 LEU B C 1
ATOM 3018 O O . LEU B 1 175 ? 7.422 3.014 2.572 1 97.56 175 LEU B O 1
ATOM 3022 N N . ILE B 1 176 ? 7.32 5.023 1.604 1 95.19 176 ILE B N 1
ATOM 3023 C CA . ILE B 1 176 ? 6.066 5.387 2.252 1 95.19 176 ILE B CA 1
ATOM 3024 C C . ILE B 1 176 ? 4.957 4.438 1.798 1 95.19 176 ILE B C 1
ATOM 3026 O O . ILE B 1 176 ? 4.168 3.957 2.615 1 95.19 176 ILE B O 1
ATOM 3030 N N . ALA B 1 177 ? 4.941 4.18 0.535 1 97.56 177 ALA B N 1
ATOM 3031 C CA . ALA B 1 177 ? 3.961 3.252 -0.018 1 97.56 177 ALA B CA 1
ATOM 3032 C C . ALA B 1 177 ? 4.086 1.874 0.626 1 97.56 177 ALA B C 1
ATOM 3034 O O . ALA B 1 177 ? 3.082 1.252 0.978 1 97.56 177 ALA B O 1
ATOM 3035 N N . ALA B 1 178 ? 5.289 1.395 0.754 1 98.5 178 ALA B N 1
ATOM 3036 C CA . ALA B 1 178 ? 5.527 0.086 1.358 1 98.5 178 ALA B CA 1
ATOM 3037 C C . ALA B 1 178 ? 4.961 0.025 2.775 1 98.5 178 ALA B C 1
ATOM 3039 O O . ALA B 1 178 ? 4.23 -0.908 3.119 1 98.5 178 ALA B O 1
ATOM 3040 N N . VAL B 1 179 ? 5.281 1.021 3.508 1 97 179 VAL B N 1
ATOM 3041 C CA . VAL B 1 179 ? 4.848 1.055 4.902 1 97 179 VAL B CA 1
ATOM 3042 C C . VAL B 1 179 ? 3.324 1.112 4.969 1 97 179 VAL B C 1
ATOM 3044 O O . VAL B 1 179 ? 2.703 0.379 5.742 1 97 179 VAL B O 1
ATOM 3047 N N . GLN B 1 180 ? 2.773 1.982 4.172 1 96.75 180 GLN B N 1
ATOM 3048 C CA . GLN B 1 180 ? 1.32 2.121 4.18 1 96.75 180 GLN B CA 1
ATOM 3049 C C . GLN B 1 180 ? 0.641 0.8 3.832 1 96.75 180 GLN B C 1
ATOM 3051 O O . GLN B 1 180 ? -0.289 0.373 4.52 1 96.75 180 GLN B O 1
ATOM 3056 N N . HIS B 1 181 ? 1.119 0.128 2.832 1 98.06 181 HIS B N 1
ATOM 3057 C CA . HIS B 1 181 ? 0.502 -1.132 2.434 1 98.06 181 HIS B CA 1
ATOM 3058 C C . HIS B 1 181 ? 0.68 -2.197 3.512 1 98.06 181 HIS B C 1
ATOM 3060 O O . HIS B 1 181 ? -0.256 -2.939 3.816 1 98.06 181 HIS B O 1
ATOM 3066 N N . MET B 1 182 ? 1.862 -2.305 4.047 1 98 182 MET B N 1
ATOM 3067 C CA . MET B 1 182 ? 2.156 -3.316 5.059 1 98 182 MET B CA 1
ATOM 3068 C C . MET B 1 182 ? 1.283 -3.119 6.293 1 98 182 MET B C 1
ATOM 3070 O O . MET B 1 182 ? 0.731 -4.082 6.828 1 98 182 MET B O 1
ATOM 3074 N N . VAL B 1 183 ? 1.17 -1.896 6.691 1 97.12 183 VAL B N 1
ATOM 3075 C CA . VAL B 1 183 ? 0.401 -1.612 7.898 1 97.12 183 VAL B CA 1
ATOM 3076 C C . VAL B 1 183 ? -1.077 -1.907 7.652 1 97.12 183 VAL B C 1
ATOM 3078 O O . VAL B 1 183 ? -1.744 -2.514 8.492 1 97.12 183 VAL B O 1
ATOM 3081 N N . LEU B 1 184 ? -1.57 -1.497 6.5 1 96.44 184 LEU B N 1
ATOM 3082 C CA . LEU B 1 184 ? -2.967 -1.772 6.18 1 96.44 184 LEU B CA 1
ATOM 3083 C C . LEU B 1 184 ? -3.215 -3.273 6.082 1 96.44 184 LEU B C 1
ATOM 3085 O O . LEU B 1 184 ? -4.215 -3.777 6.598 1 96.44 184 LEU B O 1
ATOM 3089 N N . SER B 1 185 ? -2.334 -3.982 5.434 1 95.5 185 SER B N 1
ATOM 3090 C CA . SER B 1 185 ? -2.465 -5.43 5.293 1 95.5 185 SER B CA 1
ATOM 3091 C C . SER B 1 185 ? -2.428 -6.121 6.652 1 95.5 185 SER B C 1
ATOM 3093 O O . SER B 1 185 ? -3.223 -7.027 6.918 1 95.5 185 SER B O 1
ATOM 3095 N N . SER B 1 186 ? -1.512 -5.703 7.434 1 95.56 186 SER B N 1
ATOM 3096 C CA . SER B 1 186 ? -1.383 -6.262 8.773 1 95.56 186 SER B CA 1
ATOM 3097 C C . SER B 1 186 ? -2.678 -6.102 9.57 1 95.56 186 SER B C 1
ATOM 3099 O O . SER B 1 186 ? -3.119 -7.039 10.234 1 95.56 186 SER B O 1
ATOM 3101 N N . ALA B 1 187 ? -3.268 -4.977 9.469 1 92.81 187 ALA B N 1
ATOM 3102 C CA . ALA B 1 187 ? -4.48 -4.68 10.219 1 92.81 187 ALA B CA 1
ATOM 3103 C C . ALA B 1 187 ? -5.648 -5.539 9.742 1 92.81 187 ALA B C 1
ATOM 3105 O O . ALA B 1 187 ? -6.578 -5.812 10.508 1 92.81 187 ALA B O 1
ATOM 3106 N N . THR B 1 188 ? -5.594 -5.992 8.555 1 89.94 188 THR B N 1
ATOM 3107 C CA . THR B 1 188 ? -6.719 -6.723 7.977 1 89.94 188 THR B CA 1
ATOM 3108 C C . THR B 1 188 ? -6.484 -8.227 8.062 1 89.94 188 THR B C 1
ATOM 3110 O O . THR B 1 188 ? -7.383 -8.984 8.445 1 89.94 188 THR B O 1
ATOM 3113 N N . SER B 1 189 ? -5.23 -8.656 7.805 1 89.06 189 SER B N 1
ATOM 3114 C CA . SER B 1 189 ? -5.02 -10.094 7.668 1 89.06 189 SER B CA 1
ATOM 3115 C C . SER B 1 189 ? -3.836 -10.562 8.508 1 89.06 189 SER B C 1
ATOM 3117 O O . SER B 1 189 ? -3.555 -11.758 8.586 1 89.06 189 SER B O 1
ATOM 3119 N N . GLY B 1 190 ? -3.121 -9.68 9.008 1 92.06 190 GLY B N 1
ATOM 3120 C CA . GLY B 1 190 ? -1.994 -10.039 9.852 1 92.06 190 GLY B CA 1
ATOM 3121 C C . GLY B 1 190 ? -0.759 -10.43 9.062 1 92.06 190 GLY B C 1
ATOM 3122 O O . GLY B 1 190 ? 0.181 -11.008 9.609 1 92.06 190 GLY B O 1
ATOM 3123 N N . GLN B 1 191 ? -0.768 -10.203 7.77 1 92.25 191 GLN B N 1
ATOM 3124 C CA . GLN B 1 191 ? 0.382 -10.516 6.926 1 92.25 191 GLN B CA 1
ATOM 3125 C C . GLN B 1 191 ? 0.426 -9.609 5.695 1 92.25 191 GLN B C 1
ATOM 3127 O O . GLN B 1 191 ? -0.558 -8.945 5.379 1 92.25 191 GLN B O 1
ATOM 3132 N N . CYS B 1 192 ? 1.545 -9.57 5.043 1 94.31 192 CYS B N 1
ATOM 3133 C CA . CYS B 1 192 ? 1.722 -8.875 3.775 1 94.31 192 CYS B CA 1
ATOM 3134 C C . CYS B 1 192 ? 2.695 -9.625 2.873 1 94.31 192 CYS B C 1
ATOM 3136 O O . CYS B 1 192 ? 3.857 -9.812 3.232 1 94.31 192 CYS B O 1
ATOM 3138 N N . ALA B 1 193 ? 2.201 -10.062 1.697 1 90.88 193 ALA B N 1
ATOM 3139 C CA . ALA B 1 193 ? 3.027 -10.742 0.708 1 90.88 193 ALA B CA 1
ATOM 3140 C C . ALA B 1 193 ? 3.768 -11.922 1.334 1 90.88 193 ALA B C 1
ATOM 3142 O O . ALA B 1 193 ? 4.957 -12.133 1.068 1 90.88 193 ALA B O 1
ATOM 3143 N N . GLY B 1 194 ? 3.117 -12.594 2.225 1 89.56 194 GLY B N 1
ATOM 3144 C CA . GLY B 1 194 ? 3.672 -13.805 2.795 1 89.56 194 GLY B CA 1
ATOM 3145 C C . GLY B 1 194 ? 4.445 -13.562 4.078 1 89.56 194 GLY B C 1
ATOM 3146 O O . GLY B 1 194 ? 4.836 -14.516 4.762 1 89.56 194 GLY B O 1
ATOM 3147 N N . LEU B 1 195 ? 4.711 -12.344 4.391 1 94.75 195 LEU B N 1
ATOM 3148 C CA . LEU B 1 195 ? 5.379 -12.008 5.641 1 94.75 195 LEU B CA 1
ATOM 3149 C C . LEU B 1 195 ? 4.367 -11.844 6.77 1 94.75 195 LEU B C 1
ATOM 3151 O O . LEU B 1 195 ? 3.447 -11.023 6.672 1 94.75 195 LEU B O 1
ATOM 3155 N N . SER B 1 196 ? 4.59 -12.609 7.816 1 95.69 196 SER B N 1
ATOM 3156 C CA . SER B 1 196 ? 3.715 -12.445 8.969 1 95.69 196 SER B CA 1
ATOM 3157 C C . SER B 1 196 ? 3.93 -11.094 9.648 1 95.69 196 SER B C 1
ATOM 3159 O O . SER B 1 196 ? 5.066 -10.648 9.797 1 95.69 196 SER B O 1
ATOM 3161 N N . LEU B 1 197 ? 2.85 -10.414 10.047 1 97.12 197 LEU B N 1
ATOM 3162 C CA . LEU B 1 197 ? 2.863 -9.117 10.719 1 97.12 197 LEU B CA 1
ATOM 3163 C C . LEU B 1 197 ? 1.872 -9.094 11.875 1 97.12 197 LEU B C 1
ATOM 3165 O O . LEU B 1 197 ? 1.177 -8.102 12.086 1 97.12 197 LEU B O 1
ATOM 3169 N N . LYS B 1 198 ? 1.803 -10.109 12.602 1 95.38 198 LYS B N 1
ATOM 3170 C CA . LYS B 1 198 ? 0.83 -10.281 13.68 1 95.38 198 LYS B CA 1
ATOM 3171 C C . LYS B 1 198 ? 1.407 -9.828 15.016 1 95.38 198 LYS B C 1
ATOM 3173 O O . LYS B 1 198 ? 0.686 -9.281 15.859 1 95.38 198 LYS B O 1
ATOM 3178 N N . SER B 1 199 ? 2.684 -10.047 15.18 1 96.69 199 SER B N 1
ATOM 3179 C CA . SER B 1 199 ? 3.314 -9.797 16.469 1 96.69 199 SER B CA 1
ATOM 3180 C C . SER B 1 199 ? 4.332 -8.664 16.375 1 96.69 199 SER B C 1
ATOM 3182 O O . SER B 1 199 ? 4.691 -8.234 15.273 1 96.69 199 SER B O 1
ATOM 3184 N N . GLN B 1 200 ? 4.738 -8.195 17.547 1 96 200 GLN B N 1
ATOM 3185 C CA . GLN B 1 200 ? 5.797 -7.195 17.594 1 96 200 GLN B CA 1
ATOM 3186 C C . GLN B 1 200 ? 7.09 -7.73 16.984 1 96 200 GLN B C 1
ATOM 3188 O O . GLN B 1 200 ? 7.828 -6.992 16.328 1 96 200 GLN B O 1
ATOM 3193 N N . LYS B 1 201 ? 7.289 -8.953 17.203 1 96.81 201 LYS B N 1
ATOM 3194 C CA . LYS B 1 201 ? 8.477 -9.586 16.625 1 96.81 201 LYS B CA 1
ATOM 3195 C C . LYS B 1 201 ? 8.422 -9.57 15.102 1 96.81 201 LYS B C 1
ATOM 3197 O O . LYS B 1 201 ? 9.438 -9.328 14.438 1 96.81 201 LYS B O 1
ATOM 3202 N N . ASP B 1 202 ? 7.238 -9.836 14.555 1 97.38 202 ASP B N 1
ATOM 3203 C CA . ASP B 1 202 ? 7.059 -9.758 13.109 1 97.38 202 ASP B CA 1
ATOM 3204 C C . ASP B 1 202 ? 7.379 -8.359 12.586 1 97.38 202 ASP B C 1
ATOM 3206 O O . ASP B 1 202 ? 8.094 -8.211 11.594 1 97.38 202 ASP B O 1
ATOM 3210 N N . TRP B 1 203 ? 6.91 -7.387 13.336 1 97.69 203 TRP B N 1
ATOM 3211 C CA . TRP B 1 203 ? 7.105 -6.008 12.898 1 97.69 203 TRP B CA 1
ATOM 3212 C C . TRP B 1 203 ? 8.562 -5.59 13.039 1 97.69 203 TRP B C 1
ATOM 3214 O O . TRP B 1 203 ? 9.062 -4.781 12.258 1 97.69 203 TRP B O 1
ATOM 3224 N N . GLU B 1 204 ? 9.273 -6.102 13.984 1 97.31 204 GLU B N 1
ATOM 3225 C CA . GLU B 1 204 ? 10.711 -5.844 14.109 1 97.31 204 GLU B CA 1
ATOM 3226 C C . GLU B 1 204 ? 11.461 -6.336 12.875 1 97.31 204 GLU B C 1
ATOM 3228 O O . GLU B 1 204 ? 12.336 -5.641 12.352 1 97.31 204 GLU B O 1
ATOM 3233 N N . LYS B 1 205 ? 11.07 -7.504 12.438 1 97.12 205 LYS B N 1
ATOM 3234 C CA . LYS B 1 205 ? 11.672 -8.047 11.219 1 97.12 205 LYS B CA 1
ATOM 3235 C C . LYS B 1 205 ? 11.391 -7.148 10.016 1 97.12 205 LYS B C 1
ATOM 3237 O O . LYS B 1 205 ? 12.297 -6.848 9.234 1 97.12 205 LYS B O 1
ATOM 3242 N N . ALA B 1 206 ? 10.172 -6.742 9.883 1 98 206 ALA B N 1
ATOM 3243 C CA . ALA B 1 206 ? 9.781 -5.859 8.781 1 98 206 ALA B CA 1
ATOM 3244 C C . ALA B 1 206 ? 10.531 -4.531 8.859 1 98 206 ALA B C 1
ATOM 3246 O O . ALA B 1 206 ? 11.008 -4.02 7.84 1 98 206 ALA B O 1
ATOM 3247 N N . THR B 1 207 ? 10.625 -4.027 10.07 1 98 207 THR B N 1
ATOM 3248 C CA . THR B 1 207 ? 11.289 -2.746 10.281 1 98 207 THR B CA 1
ATOM 3249 C C . THR B 1 207 ? 12.773 -2.844 9.93 1 98 207 THR B C 1
ATOM 3251 O O . THR B 1 207 ? 13.328 -1.935 9.312 1 98 207 THR B O 1
ATOM 3254 N N . VAL B 1 208 ? 13.398 -3.914 10.289 1 97.62 208 VAL B N 1
ATOM 3255 C CA . VAL B 1 208 ? 14.805 -4.137 9.945 1 97.62 208 VAL B CA 1
ATOM 3256 C C . VAL B 1 208 ? 14.969 -4.156 8.43 1 97.62 208 VAL B C 1
ATOM 3258 O O . VAL B 1 208 ? 15.914 -3.572 7.891 1 97.62 208 VAL B O 1
ATOM 3261 N N . ALA B 1 209 ? 14.078 -4.801 7.738 1 97.94 209 ALA B N 1
ATOM 3262 C CA . ALA B 1 209 ? 14.133 -4.871 6.277 1 97.94 209 ALA B CA 1
ATOM 3263 C C . ALA B 1 209 ? 14.016 -3.479 5.66 1 97.94 209 ALA B C 1
ATOM 3265 O O . ALA B 1 209 ? 14.773 -3.127 4.758 1 97.94 209 ALA B O 1
ATOM 3266 N N . VAL B 1 210 ? 13.055 -2.686 6.16 1 98.25 210 VAL B N 1
ATOM 3267 C CA . VAL B 1 210 ? 12.859 -1.338 5.637 1 98.25 210 VAL B CA 1
ATOM 3268 C C . VAL B 1 210 ? 14.102 -0.492 5.906 1 98.25 210 VAL B C 1
ATOM 3270 O O . VAL B 1 210 ? 14.562 0.241 5.027 1 98.25 210 VAL B O 1
ATOM 3273 N N . LYS B 1 211 ? 14.656 -0.616 7.09 1 96.81 211 LYS B N 1
ATOM 3274 C CA . LYS B 1 211 ? 15.875 0.119 7.434 1 96.81 211 LYS B CA 1
ATOM 3275 C C . LYS B 1 211 ? 17.031 -0.252 6.504 1 96.81 211 LYS B C 1
ATOM 3277 O O . LYS B 1 211 ? 17.797 0.616 6.078 1 96.81 211 LYS B O 1
ATOM 3282 N N . ARG B 1 212 ? 17.156 -1.524 6.199 1 96.56 212 ARG B N 1
ATOM 3283 C CA . ARG B 1 212 ? 18.234 -1.984 5.316 1 96.56 212 ARG B CA 1
ATOM 3284 C C . ARG B 1 212 ? 18.062 -1.423 3.91 1 96.56 212 ARG B C 1
ATOM 3286 O O . ARG B 1 212 ? 19.047 -1.07 3.254 1 96.56 212 ARG B O 1
ATOM 3293 N N . ILE B 1 213 ? 16.844 -1.354 3.516 1 97.81 213 ILE B N 1
ATOM 3294 C CA . ILE B 1 213 ? 16.547 -0.78 2.205 1 97.81 213 ILE B CA 1
ATOM 3295 C C . ILE B 1 213 ? 16.953 0.694 2.189 1 97.81 213 ILE B C 1
ATOM 3297 O O . ILE B 1 213 ? 17.609 1.154 1.258 1 97.81 213 ILE B O 1
ATOM 3301 N N . VAL B 1 214 ? 16.547 1.402 3.223 1 97.06 214 VAL B N 1
ATOM 3302 C CA . VAL B 1 214 ? 16.875 2.82 3.326 1 97.06 214 VAL B CA 1
ATOM 3303 C C . VAL B 1 214 ? 18.391 3.008 3.299 1 97.06 214 VAL B C 1
ATOM 3305 O O . VAL B 1 214 ? 18.906 3.854 2.564 1 97.06 214 VAL B O 1
ATOM 3308 N N . ARG B 1 215 ? 19.094 2.197 4.027 1 94.31 215 ARG B N 1
ATOM 3309 C CA . ARG B 1 215 ? 20.562 2.293 4.09 1 94.31 215 ARG B CA 1
ATOM 3310 C C . ARG B 1 215 ? 21.188 1.929 2.75 1 94.31 215 ARG B C 1
ATOM 3312 O O . ARG B 1 215 ? 22.203 2.512 2.357 1 94.31 215 ARG B O 1
ATOM 3319 N N . GLY B 1 216 ? 20.609 0.96 2.104 1 94.19 216 GLY B N 1
ATOM 3320 C CA . GLY B 1 216 ? 21.125 0.547 0.81 1 94.19 216 GLY B CA 1
ATOM 3321 C C . GLY B 1 216 ? 21.031 1.634 -0.245 1 94.19 216 GLY B C 1
ATOM 3322 O O . GLY B 1 216 ? 21.906 1.745 -1.106 1 94.19 216 GLY B O 1
ATOM 3323 N N . ILE B 1 217 ? 20.031 2.445 -0.11 1 95.38 217 ILE B N 1
ATOM 3324 C CA . ILE B 1 217 ? 19.797 3.426 -1.167 1 95.38 217 ILE B CA 1
ATOM 3325 C C . ILE B 1 217 ? 20.406 4.77 -0.762 1 95.38 217 ILE B C 1
ATOM 3327 O O . ILE B 1 217 ? 20.938 5.492 -1.602 1 95.38 217 ILE B O 1
ATOM 3331 N N . TYR B 1 218 ? 20.359 5.152 0.496 1 93.25 218 TYR B N 1
ATOM 3332 C CA . TYR B 1 218 ? 20.75 6.488 0.926 1 93.25 218 TYR B CA 1
ATOM 3333 C C . TYR B 1 218 ? 22.094 6.453 1.662 1 93.25 218 TYR B C 1
ATOM 3335 O O . TYR B 1 218 ? 22.625 7.496 2.029 1 93.25 218 TYR B O 1
ATOM 3343 N N . GLY B 1 219 ? 22.516 5.27 2.066 1 82.88 219 GLY B N 1
ATOM 3344 C CA . GLY B 1 219 ? 23.75 5.195 2.85 1 82.88 219 GLY B CA 1
ATOM 3345 C C . GLY B 1 219 ? 25 5.09 1.995 1 82.88 219 GLY B C 1
ATOM 3346 O O . GLY B 1 219 ? 24.906 4.863 0.786 1 82.88 219 GLY B O 1
#